Protein AF-0000000065806139 (afdb_homodimer)

Structure (mmCIF, N/CA/C/O backbone):
data_AF-0000000065806139-model_v1
#
loop_
_entit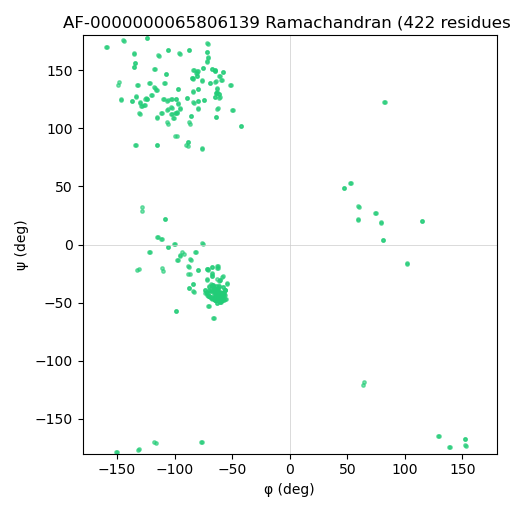y.id
_entity.type
_entity.pdbx_description
1 polymer 'ATP-dependent dethiobiotin synthetase BioD'
#
loop_
_atom_site.group_PDB
_atom_site.id
_atom_site.type_symbol
_atom_site.label_atom_id
_atom_site.label_alt_id
_atom_site.label_comp_id
_atom_site.label_asym_id
_atom_site.label_entity_id
_atom_site.label_seq_id
_atom_site.pdbx_PDB_ins_code
_atom_site.Cartn_x
_atom_site.Cartn_y
_atom_site.Cartn_z
_atom_site.occupancy
_atom_site.B_iso_or_equiv
_atom_site.auth_seq_id
_atom_site.auth_comp_id
_atom_site.auth_asym_id
_atom_site.auth_atom_id
_atom_site.pdbx_PDB_model_num
ATOM 1 N N . MET A 1 1 ? -3.258 23.828 25.875 1 90.88 1 MET A N 1
ATOM 2 C CA . MET A 1 1 ? -2.51 22.594 25.688 1 90.88 1 MET A CA 1
ATOM 3 C C . MET A 1 1 ? -2.641 22.094 24.266 1 90.88 1 MET A C 1
ATOM 5 O O . MET A 1 1 ? -3.682 22.281 23.625 1 90.88 1 MET A O 1
ATOM 9 N N . THR A 1 2 ? -1.532 21.547 23.703 1 92.38 2 THR A N 1
ATOM 10 C CA . THR A 1 2 ? -1.519 21.094 22.312 1 92.38 2 THR A CA 1
ATOM 11 C C . THR A 1 2 ? -2.48 19.922 22.109 1 92.38 2 THR A C 1
ATOM 13 O O . THR A 1 2 ? -2.477 18.969 22.891 1 92.38 2 THR A O 1
ATOM 16 N N . LYS A 1 3 ? -3.301 20.016 21.234 1 95.31 3 LYS A N 1
ATOM 17 C CA . LYS A 1 3 ? -4.223 18.953 20.828 1 95.31 3 LYS A CA 1
ATOM 18 C C . LYS A 1 3 ? -3.943 18.5 19.391 1 95.31 3 LYS A C 1
ATOM 20 O O . LYS A 1 3 ? -4.617 18.938 18.453 1 95.31 3 LYS A O 1
ATOM 25 N N . PRO A 1 4 ? -3.041 17.594 19.234 1 97.81 4 PRO A N 1
ATOM 26 C CA . PRO A 1 4 ? -2.574 17.219 17.891 1 97.81 4 PRO A CA 1
ATOM 27 C C . PRO A 1 4 ? -3.473 16.172 17.234 1 97.81 4 PRO A C 1
ATOM 29 O O . PRO A 1 4 ? -4 15.289 17.906 1 97.81 4 PRO A O 1
ATOM 32 N N . ILE A 1 5 ? -3.648 16.297 15.922 1 98.44 5 ILE A N 1
ATOM 33 C CA . ILE A 1 5 ? -4.203 15.312 15.008 1 98.44 5 ILE A CA 1
ATOM 34 C C . ILE A 1 5 ? -3.232 15.07 13.852 1 98.44 5 ILE A C 1
ATOM 36 O O . ILE A 1 5 ? -2.891 16 13.125 1 98.44 5 ILE A O 1
ATOM 40 N N . VAL A 1 6 ? -2.795 13.875 13.711 1 98.75 6 VAL A N 1
ATOM 41 C CA . VAL A 1 6 ? -1.877 13.531 12.633 1 98.75 6 VAL A CA 1
ATOM 42 C C . VAL A 1 6 ? -2.668 13.117 11.391 1 98.75 6 VAL A C 1
ATOM 44 O O . VAL A 1 6 ? -3.568 12.281 11.469 1 98.75 6 VAL A O 1
ATOM 47 N N . VAL A 1 7 ? -2.385 13.742 10.289 1 98.88 7 VAL A N 1
ATOM 48 C CA . VAL A 1 7 ? -2.928 13.367 8.992 1 98.88 7 VAL A CA 1
ATOM 49 C C . VAL A 1 7 ? -1.867 12.617 8.18 1 98.88 7 VAL A C 1
ATOM 51 O O . VAL A 1 7 ? -0.831 13.188 7.832 1 98.88 7 VAL A O 1
ATOM 54 N N . THR A 1 8 ? -2.09 11.375 7.953 1 98.75 8 THR A N 1
ATOM 55 C CA . THR A 1 8 ? -1.234 10.562 7.094 1 98.75 8 THR A CA 1
ATOM 56 C C . THR A 1 8 ? -2.049 9.914 5.977 1 98.75 8 THR A C 1
ATOM 58 O O . THR A 1 8 ? -3.236 10.203 5.82 1 98.75 8 THR A O 1
ATOM 61 N N . GLY A 1 9 ? -1.378 9.18 5.098 1 98.56 9 GLY A N 1
ATOM 62 C CA . GLY A 1 9 ? -2.08 8.609 3.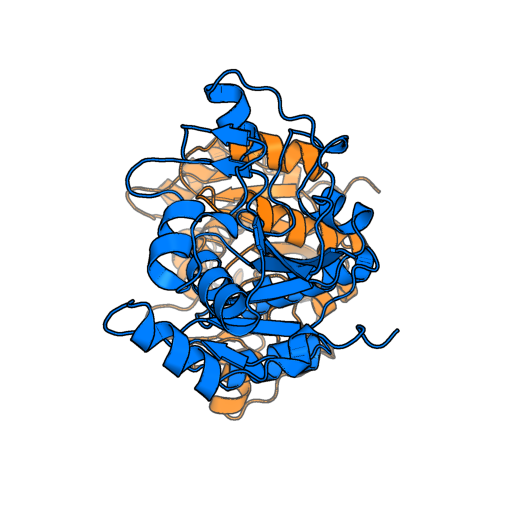957 1 98.56 9 GLY A CA 1
ATOM 63 C C . GLY A 1 9 ? -1.567 7.238 3.561 1 98.56 9 GLY A C 1
ATOM 64 O O . GLY A 1 9 ? -0.601 6.742 4.141 1 98.56 9 GLY A O 1
ATOM 65 N N . THR A 1 10 ? -2.266 6.68 2.594 1 98.5 10 THR A N 1
ATOM 66 C CA . THR A 1 10 ? -1.913 5.355 2.098 1 98.5 10 THR A CA 1
ATOM 67 C C . THR A 1 10 ? -0.873 5.453 0.985 1 98.5 10 THR A C 1
ATOM 69 O O . THR A 1 10 ? -0.248 4.453 0.622 1 98.5 10 THR A O 1
ATOM 72 N N . ASP A 1 11 ? -0.767 6.625 0.401 1 96.75 11 ASP A N 1
ATOM 73 C CA . ASP A 1 11 ? 0.139 6.805 -0.729 1 96.75 11 ASP A CA 1
ATOM 74 C C . ASP A 1 11 ? 0.495 8.281 -0.916 1 96.75 11 ASP A C 1
ATOM 76 O O . ASP A 1 11 ? -0.041 9.148 -0.221 1 96.75 11 ASP A O 1
ATOM 80 N N . THR A 1 12 ? 1.445 8.547 -1.753 1 94.88 12 THR A N 1
ATOM 81 C CA . THR A 1 12 ? 1.777 9.914 -2.137 1 94.88 12 THR A CA 1
ATOM 82 C C . THR A 1 12 ? 0.818 10.422 -3.209 1 94.88 12 THR A C 1
ATOM 84 O O . THR A 1 12 ? 0.283 9.633 -3.994 1 94.88 12 THR A O 1
ATOM 87 N N . GLY A 1 13 ? 0.509 11.641 -3.16 1 93.75 13 GLY A N 1
ATOM 88 C CA . GLY A 1 13 ? -0.255 12.266 -4.227 1 93.75 13 GLY A CA 1
ATOM 89 C C . GLY A 1 13 ? -1.742 11.977 -4.145 1 93.75 13 GLY A C 1
ATOM 90 O O . GLY A 1 13 ? -2.467 12.141 -5.129 1 93.75 13 GLY A O 1
ATOM 91 N N . ILE A 1 14 ? -2.213 11.562 -2.994 1 95.88 14 ILE A N 1
ATOM 92 C CA . ILE A 1 14 ? -3.605 11.133 -2.943 1 95.88 14 ILE A CA 1
ATOM 93 C C . ILE A 1 14 ? -4.484 12.289 -2.473 1 95.88 14 ILE A C 1
ATOM 95 O O . ILE A 1 14 ? -5.711 12.164 -2.418 1 95.88 14 ILE A O 1
ATOM 99 N N . GLY A 1 15 ? -3.869 13.445 -1.989 1 96.44 15 GLY A N 1
ATOM 100 C CA . GLY A 1 15 ? -4.672 14.586 -1.576 1 96.44 15 GLY A CA 1
ATOM 101 C C . GLY A 1 15 ? -4.566 14.883 -0.092 1 96.44 15 GLY A C 1
ATOM 102 O O . GLY A 1 15 ? -5.41 15.586 0.466 1 96.44 15 GLY A O 1
ATOM 103 N N . LYS A 1 16 ? -3.555 14.438 0.59 1 97.5 16 LYS A N 1
ATOM 104 C CA . LYS A 1 16 ? -3.355 14.641 2.021 1 97.5 16 LYS A CA 1
ATOM 105 C C . LYS A 1 16 ? -3.307 16.125 2.361 1 97.5 16 LYS A C 1
ATOM 107 O O . LYS A 1 16 ? -3.939 16.578 3.32 1 97.5 16 LYS A O 1
ATOM 112 N N . THR A 1 17 ? -2.535 16.859 1.527 1 97.81 17 THR A N 1
ATOM 113 C CA . THR A 1 17 ? -2.334 18.281 1.795 1 97.81 17 THR A CA 1
ATOM 114 C C . THR A 1 17 ? -3.652 19.047 1.688 1 97.81 17 THR A C 1
ATOM 116 O O . THR A 1 17 ? -3.959 19.891 2.535 1 97.81 17 THR A O 1
ATOM 119 N N . VAL A 1 18 ? -4.41 18.734 0.677 1 98.44 18 VAL A N 1
ATOM 120 C CA . VAL A 1 18 ? -5.711 19.375 0.479 1 98.44 18 VAL A CA 1
ATOM 121 C C . VAL A 1 18 ? -6.633 19.031 1.648 1 98.44 18 VAL A C 1
ATOM 123 O O . VAL A 1 18 ? -7.312 19.922 2.18 1 98.44 18 VAL A O 1
ATOM 126 N N . PHE A 1 19 ? -6.613 17.797 2.076 1 98.81 19 PHE A N 1
ATOM 127 C CA . PHE A 1 19 ? -7.426 17.391 3.217 1 98.81 19 PHE A CA 1
ATOM 128 C C . PHE A 1 19 ? -6.969 18.094 4.488 1 98.81 19 PHE A C 1
ATOM 130 O O . PHE A 1 19 ? -7.793 18.594 5.262 1 98.81 19 PHE A O 1
ATOM 137 N N . ALA A 1 20 ? -5.641 18.078 4.734 1 98.88 20 ALA A N 1
ATOM 138 C CA . ALA A 1 20 ? -5.086 18.734 5.914 1 98.88 20 ALA A CA 1
ATOM 139 C C . ALA A 1 20 ? -5.48 20.203 5.957 1 98.88 20 ALA A C 1
ATOM 141 O O . ALA A 1 20 ? -5.781 20.75 7.023 1 98.88 20 ALA A O 1
ATOM 142 N N . ALA A 1 21 ? -5.48 20.844 4.812 1 98.88 21 ALA A N 1
ATOM 143 C CA . ALA A 1 21 ? -5.887 22.25 4.727 1 98.88 21 ALA A CA 1
ATOM 144 C C . ALA A 1 21 ? -7.34 22.422 5.168 1 98.88 21 ALA A C 1
ATOM 146 O O . ALA A 1 21 ? -7.648 23.312 5.965 1 98.88 21 ALA A O 1
ATOM 147 N N . ALA A 1 22 ? -8.188 21.609 4.652 1 98.88 22 ALA A N 1
ATOM 148 C CA . ALA A 1 22 ? -9.602 21.672 4.984 1 98.88 22 ALA A CA 1
ATOM 149 C C . ALA A 1 22 ? -9.828 21.453 6.48 1 98.88 22 ALA A C 1
ATOM 151 O O . ALA A 1 22 ? -10.562 22.219 7.117 1 98.88 22 ALA A O 1
ATOM 152 N N . LEU A 1 23 ? -9.156 20.438 6.996 1 98.88 23 LEU A N 1
ATOM 153 C CA . LEU A 1 23 ? -9.312 20.094 8.406 1 98.88 23 LEU A CA 1
ATOM 154 C C . LEU A 1 23 ? -8.789 21.219 9.297 1 98.88 23 LEU A C 1
ATOM 156 O O . LEU A 1 23 ? -9.453 21.625 10.258 1 98.88 23 LEU A O 1
ATOM 160 N N . ALA A 1 24 ? -7.621 21.688 8.992 1 98.81 24 ALA A N 1
ATOM 161 C CA . ALA A 1 24 ? -7.027 22.766 9.781 1 98.81 24 ALA A CA 1
ATOM 162 C C . ALA A 1 24 ? -7.926 24 9.781 1 98.81 24 ALA A C 1
ATOM 164 O O . ALA A 1 24 ? -8.133 24.625 10.82 1 98.81 24 ALA A O 1
ATOM 165 N N . GLY A 1 25 ? -8.422 24.359 8.625 1 98.62 25 GLY A N 1
ATOM 166 C CA . GLY A 1 25 ? -9.344 25.469 8.539 1 98.62 25 GLY A CA 1
ATOM 167 C C . GLY A 1 25 ? -10.602 25.281 9.367 1 98.62 25 GLY A C 1
ATOM 168 O O . GLY A 1 25 ? -11.016 26.188 10.094 1 98.62 25 GLY A O 1
ATOM 169 N N . ALA A 1 26 ? -11.172 24.141 9.227 1 98.5 26 ALA A N 1
ATOM 170 C CA . ALA A 1 26 ? -12.422 23.828 9.914 1 98.5 26 ALA A CA 1
ATOM 171 C C . ALA A 1 26 ? -12.25 23.906 11.43 1 98.5 26 ALA A C 1
ATOM 173 O O . ALA A 1 26 ? -13.172 24.297 12.148 1 98.5 26 ALA A O 1
ATOM 174 N N . LEU A 1 27 ? -11.039 23.609 11.922 1 97.94 27 LEU A N 1
ATOM 175 C CA . LEU A 1 27 ? -10.789 23.547 13.359 1 97.94 27 LEU A CA 1
ATOM 176 C C . LEU A 1 27 ? -10.125 24.812 13.859 1 97.94 27 LEU A C 1
ATOM 178 O O . LEU A 1 27 ? -9.82 24.938 15.047 1 97.94 27 LEU A O 1
ATOM 182 N N . ASP A 1 28 ? -9.891 25.75 12.938 1 97.75 28 ASP A N 1
ATOM 183 C CA . ASP A 1 28 ? -9.062 26.891 13.273 1 97.75 28 ASP A CA 1
ATOM 184 C C . ASP A 1 28 ? -7.781 26.469 13.984 1 97.75 28 ASP A C 1
ATOM 186 O O . ASP A 1 28 ? -7.441 26.984 15.047 1 97.75 28 ASP A O 1
ATOM 190 N N . ALA A 1 29 ? -7.117 25.484 13.406 1 98.5 29 ALA A N 1
ATOM 191 C CA . ALA A 1 29 ? -5.965 24.828 14.008 1 98.5 29 ALA A CA 1
ATOM 192 C C . ALA A 1 29 ? -4.66 25.438 13.516 1 98.5 29 ALA A C 1
ATOM 194 O O . ALA A 1 29 ? -4.645 26.172 12.516 1 98.5 29 ALA A O 1
ATOM 195 N N . PHE A 1 30 ? -3.633 25.109 14.289 1 98.69 30 PHE A N 1
ATOM 196 C CA . PHE A 1 30 ? -2.297 25.219 13.719 1 98.69 30 PHE A CA 1
ATOM 197 C C . PHE A 1 30 ? -2.023 24.078 12.75 1 98.69 30 PHE A C 1
ATOM 199 O O . PHE A 1 30 ? -2.641 23.016 12.844 1 98.69 30 PHE A O 1
ATOM 206 N N . TYR A 1 31 ? -1.176 24.344 11.789 1 98.88 31 TYR A N 1
ATOM 207 C CA . TYR A 1 31 ? -0.728 23.344 10.828 1 98.88 31 TYR A CA 1
ATOM 208 C C . TYR A 1 31 ? 0.787 23.188 10.867 1 98.88 31 TYR A C 1
ATOM 210 O O . TYR A 1 31 ? 1.517 24.172 10.969 1 98.88 31 TYR A O 1
ATOM 218 N N . TRP A 1 32 ? 1.221 21.891 10.773 1 98.88 32 TRP A N 1
ATOM 219 C CA . TRP A 1 32 ? 2.652 21.609 10.766 1 98.88 32 TRP A CA 1
ATOM 220 C C . TRP A 1 32 ? 2.971 20.406 9.891 1 98.88 32 TRP A C 1
ATOM 222 O O . TRP A 1 32 ? 2.32 19.359 10.008 1 98.88 32 TRP A O 1
ATOM 232 N N . LYS A 1 33 ? 3.805 20.547 8.984 1 98.44 33 LYS A N 1
ATOM 233 C CA . LYS A 1 33 ? 4.461 19.469 8.266 1 98.44 33 LYS A CA 1
ATOM 234 C C . LYS A 1 33 ? 5.918 19.312 8.695 1 98.44 33 LYS A C 1
ATOM 236 O O . LYS A 1 33 ? 6.781 20.062 8.234 1 98.44 33 LYS A O 1
ATOM 241 N N . PRO A 1 34 ? 6.199 18.328 9.469 1 98.38 34 PRO A N 1
ATOM 242 C CA . PRO A 1 34 ? 7.539 18.25 10.047 1 98.38 34 PRO A CA 1
ATOM 243 C C . PRO A 1 34 ? 8.641 18.188 8.992 1 98.38 34 PRO A C 1
ATOM 245 O O . PRO A 1 34 ? 9.656 18.875 9.117 1 98.38 34 PRO A O 1
ATOM 248 N N . VAL A 1 35 ? 8.445 17.422 7.938 1 98.19 35 VAL A N 1
ATOM 249 C CA . VAL A 1 35 ? 9.469 17.234 6.914 1 98.19 35 VAL A CA 1
ATOM 250 C C . VAL A 1 35 ? 8.867 17.469 5.531 1 98.19 35 VAL A C 1
ATOM 252 O O . VAL A 1 35 ? 7.977 16.719 5.105 1 98.19 35 VAL A O 1
ATOM 255 N N . GLN A 1 36 ? 9.273 18.484 4.887 1 97.25 36 GLN A N 1
ATOM 256 C CA . GLN A 1 36 ? 8.938 18.781 3.498 1 97.25 36 GLN A CA 1
ATOM 257 C C . GLN A 1 36 ? 10.031 18.312 2.551 1 97.25 36 GLN A C 1
ATOM 259 O O . GLN A 1 36 ? 11.203 18.641 2.738 1 97.25 36 GLN A O 1
ATOM 264 N N . ALA A 1 37 ? 9.641 17.438 1.63 1 95.25 37 ALA A N 1
ATOM 265 C CA . ALA A 1 37 ? 10.578 17.031 0.58 1 95.25 37 ALA A CA 1
ATOM 266 C C . ALA A 1 37 ? 10.07 17.469 -0.795 1 95.25 37 ALA A C 1
ATOM 268 O O . ALA A 1 37 ? 8.914 17.203 -1.147 1 95.25 37 ALA A O 1
ATOM 269 N N . GLY A 1 38 ? 10.914 18.047 -1.562 1 91.31 38 GLY A N 1
ATOM 270 C CA . GLY A 1 38 ? 10.523 18.578 -2.859 1 91.31 38 GLY A CA 1
ATOM 271 C C . GLY A 1 38 ? 9.883 19.953 -2.779 1 91.31 38 GLY A C 1
ATOM 272 O O . GLY A 1 38 ? 8.922 20.156 -2.033 1 91.31 38 GLY A O 1
ATOM 273 N N . ILE A 1 39 ? 10.43 21.031 -3.498 1 76.69 39 ILE A N 1
ATOM 274 C CA . ILE A 1 39 ? 9.93 22.406 -3.422 1 76.69 39 ILE A CA 1
ATOM 275 C C . ILE A 1 39 ? 9.672 22.938 -4.828 1 76.69 39 ILE A C 1
ATOM 277 O O . ILE A 1 39 ? 9.609 24.156 -5.035 1 76.69 39 ILE A O 1
ATOM 281 N N . GLU A 1 40 ? 9.359 22.234 -5.824 1 74.31 40 GLU A N 1
ATOM 282 C CA . GLU A 1 40 ? 9.336 22.766 -7.184 1 74.31 40 GLU A CA 1
ATOM 283 C C . GLU A 1 40 ? 8.258 23.828 -7.336 1 74.31 40 GLU A C 1
ATOM 285 O O . GLU A 1 40 ? 8.555 24.984 -7.648 1 74.31 40 GLU A O 1
ATOM 290 N N . ASP A 1 41 ? 6.977 23.578 -7.195 1 79.25 41 ASP A N 1
ATOM 291 C CA . ASP A 1 41 ? 5.957 24.578 -7.465 1 79.25 41 ASP A CA 1
ATOM 292 C C . ASP A 1 41 ? 5.477 25.234 -6.172 1 79.25 41 ASP A C 1
ATOM 294 O O . ASP A 1 41 ? 5.629 26.438 -5.988 1 79.25 41 ASP A O 1
ATOM 298 N N . GLU A 1 42 ? 5.035 24.578 -5.293 1 90.31 42 GLU A N 1
ATOM 299 C CA . GLU A 1 42 ? 4.551 25.062 -4 1 90.31 42 GLU A CA 1
ATOM 300 C C . GLU A 1 42 ? 4.762 24.016 -2.91 1 90.31 42 GLU A C 1
ATOM 302 O O . GLU A 1 42 ? 4.617 22.812 -3.154 1 90.31 42 GLU A O 1
ATOM 307 N N . THR A 1 43 ? 5.223 24.516 -1.753 1 93.81 43 THR A N 1
ATOM 308 C CA . THR A 1 43 ? 5.312 23.594 -0.62 1 93.81 43 THR A CA 1
ATOM 309 C C . THR A 1 43 ? 3.926 23.25 -0.092 1 93.81 43 THR A C 1
ATOM 311 O O . THR A 1 43 ? 2.945 23.922 -0.419 1 93.81 43 THR A O 1
ATOM 314 N N . ASP A 1 44 ? 3.871 22.203 0.737 1 96.75 44 ASP A N 1
ATOM 315 C CA . ASP A 1 44 ? 2.602 21.859 1.366 1 96.75 44 ASP A CA 1
ATOM 316 C C . ASP A 1 44 ? 2.113 22.984 2.279 1 96.75 44 ASP A C 1
ATOM 318 O O . ASP A 1 44 ? 0.918 23.281 2.314 1 96.75 44 ASP A O 1
ATOM 322 N N . ARG A 1 45 ? 3.029 23.641 2.988 1 97.19 45 ARG A N 1
ATOM 323 C CA . ARG A 1 45 ? 2.676 24.781 3.838 1 97.19 45 ARG A CA 1
ATOM 324 C C . ARG A 1 45 ? 2.023 25.891 3.025 1 97.19 45 ARG A C 1
ATOM 326 O O . ARG A 1 45 ? 1.008 26.453 3.436 1 97.19 45 ARG A O 1
ATOM 333 N N . GLN A 1 46 ? 2.561 26.188 1.902 1 96.94 46 GLN A N 1
ATOM 334 C CA . GLN A 1 46 ? 2.035 27.234 1.029 1 96.94 46 GLN A CA 1
ATOM 335 C C . GLN A 1 46 ? 0.66 26.859 0.486 1 96.94 46 GLN A C 1
ATOM 337 O O . GLN A 1 46 ? -0.231 27.703 0.394 1 96.94 46 GLN A O 1
ATOM 342 N N . ALA A 1 47 ? 0.553 25.609 0.086 1 97.25 47 ALA A N 1
ATOM 343 C CA . ALA A 1 47 ? -0.747 25.125 -0.38 1 97.25 47 ALA A CA 1
ATOM 344 C C . ALA A 1 47 ? -1.803 25.266 0.713 1 97.25 47 ALA A C 1
ATOM 346 O O . ALA A 1 47 ? -2.928 25.688 0.449 1 97.25 47 ALA A O 1
ATOM 347 N N . VAL A 1 48 ? -1.426 24.891 1.958 1 98.56 48 VAL A N 1
ATOM 348 C CA . VAL A 1 48 ? -2.359 24.969 3.076 1 98.56 48 VAL A CA 1
ATOM 349 C C . VAL A 1 48 ? -2.705 26.438 3.35 1 98.56 48 VAL A C 1
ATOM 351 O O . VAL A 1 48 ? -3.857 26.766 3.639 1 98.56 48 VAL A O 1
ATOM 354 N N . LEU A 1 49 ? -1.71 27.297 3.254 1 98.25 49 LEU A N 1
ATOM 355 C CA . LEU A 1 49 ? -1.977 28.719 3.422 1 98.25 49 LEU A CA 1
ATOM 356 C C . LEU A 1 49 ? -3.018 29.203 2.416 1 98.25 49 LEU A C 1
ATOM 358 O O . LEU A 1 49 ? -3.943 29.922 2.775 1 98.25 49 LEU A O 1
ATOM 362 N N . ARG A 1 50 ? -2.887 28.734 1.216 1 97.69 50 ARG A N 1
ATOM 363 C CA . ARG A 1 50 ? -3.766 29.156 0.128 1 97.69 50 ARG A CA 1
ATOM 364 C C . ARG A 1 50 ? -5.164 28.578 0.302 1 97.69 50 ARG A C 1
ATOM 366 O O . ARG A 1 50 ? -6.16 29.234 -0.01 1 97.69 50 ARG A O 1
ATOM 373 N N . LEU A 1 51 ? -5.273 27.438 0.905 1 98.56 51 LEU A N 1
ATOM 374 C CA . LEU A 1 51 ? -6.508 26.672 0.772 1 98.56 51 LEU A CA 1
ATOM 375 C C . LEU A 1 51 ? -7.277 26.641 2.088 1 98.56 51 LEU A C 1
ATOM 377 O O . LEU A 1 51 ? -8.477 26.359 2.105 1 98.56 51 LEU A O 1
ATOM 381 N N . SER A 1 52 ? -6.648 26.891 3.227 1 98.5 52 SER A N 1
ATOM 382 C CA . SER A 1 52 ? -7.254 26.609 4.523 1 98.5 52 SER A CA 1
ATOM 383 C C . SER A 1 52 ? -8.078 27.797 5.012 1 98.5 52 SER A C 1
ATOM 385 O O . SER A 1 52 ? -8.938 27.656 5.883 1 98.5 52 SER A O 1
ATOM 387 N N . GLY A 1 53 ? -7.719 29.031 4.531 1 97.62 53 GLY A N 1
ATOM 388 C CA . GLY A 1 53 ? -8.305 30.25 5.07 1 97.62 53 GLY A CA 1
ATOM 389 C C . GLY A 1 53 ? -7.656 30.703 6.359 1 97.62 53 GLY A C 1
ATOM 390 O O . GLY A 1 53 ? -8.07 31.703 6.949 1 97.62 53 GLY A O 1
ATOM 391 N N . LEU A 1 54 ? -6.645 30.062 6.812 1 98.38 54 LEU A N 1
ATOM 392 C CA . LEU A 1 54 ? -5.949 30.391 8.055 1 98.38 54 LEU A CA 1
ATOM 393 C C . LEU A 1 54 ? -4.922 31.5 7.82 1 98.38 54 LEU A C 1
ATOM 395 O O . LEU A 1 54 ? -4.359 31.609 6.727 1 98.38 54 LEU A O 1
ATOM 399 N N . PRO A 1 55 ? -4.656 32.312 8.836 1 98.25 55 PRO A N 1
ATOM 400 C CA . PRO A 1 55 ? -3.537 33.281 8.734 1 98.25 55 PRO A CA 1
ATOM 401 C C . PRO A 1 55 ? -2.178 32.562 8.797 1 98.25 55 PRO A C 1
ATOM 403 O O . PRO A 1 55 ? -2.072 31.453 9.312 1 98.25 55 PRO A O 1
ATOM 406 N N . ASP A 1 56 ? -1.192 33.188 8.281 1 98.12 56 ASP A N 1
ATOM 407 C CA . ASP A 1 56 ? 0.165 32.656 8.219 1 98.12 56 ASP A CA 1
ATOM 408 C C . ASP A 1 56 ? 0.658 32.25 9.602 1 98.12 56 ASP A C 1
ATOM 410 O O . ASP A 1 56 ? 1.393 31.266 9.734 1 98.12 56 ASP A O 1
ATOM 414 N N . ALA A 1 57 ? 0.224 32.969 10.602 1 97.62 57 ALA A N 1
ATOM 415 C CA . ALA A 1 57 ? 0.676 32.719 11.977 1 97.62 57 ALA A CA 1
ATOM 416 C C . ALA A 1 57 ? 0.261 31.344 12.461 1 97.62 57 ALA A C 1
ATOM 418 O O . ALA A 1 57 ? 0.812 30.844 13.445 1 97.62 57 ALA A O 1
ATOM 419 N N . ARG A 1 58 ? -0.749 30.703 11.789 1 98.19 58 ARG A N 1
ATOM 420 C CA . ARG A 1 58 ? -1.221 29.375 12.172 1 98.19 58 ARG A CA 1
ATOM 421 C C . ARG A 1 58 ? -0.387 28.297 11.508 1 98.19 58 ARG A C 1
ATOM 423 O O . ARG A 1 58 ? -0.485 27.109 11.875 1 98.19 58 ARG A O 1
ATOM 430 N N . LEU A 1 59 ? 0.407 28.609 10.555 1 98.69 59 LEU A N 1
ATOM 431 C CA . LEU A 1 59 ? 1.193 27.641 9.812 1 98.69 59 LEU A CA 1
ATOM 432 C C . LEU A 1 59 ? 2.643 27.625 10.289 1 98.69 59 LEU A C 1
ATOM 434 O O . LEU A 1 59 ? 3.4 28.562 10.008 1 98.69 59 LEU A O 1
ATOM 438 N N . LEU A 1 60 ? 3.01 26.609 10.93 1 98.62 60 LEU A N 1
ATOM 439 C CA . LEU A 1 60 ? 4.324 26.516 11.547 1 98.62 60 LEU A CA 1
ATOM 440 C C . LEU A 1 60 ? 5.383 26.125 10.523 1 98.62 60 LEU A C 1
ATOM 442 O O . LEU A 1 60 ? 5.09 25.406 9.57 1 98.62 60 LEU A O 1
ATOM 446 N N . PRO A 1 61 ? 6.609 26.625 10.703 1 97.5 61 PRO A N 1
ATOM 447 C CA . PRO A 1 61 ? 7.684 26.203 9.797 1 97.5 61 PRO A CA 1
ATOM 448 C C . PRO A 1 61 ? 8.008 24.703 9.922 1 97.5 61 PRO A C 1
ATOM 450 O O . PRO A 1 61 ? 7.91 24.141 11.016 1 97.5 61 PRO A O 1
ATOM 453 N N . GLU A 1 62 ? 8.438 24.125 8.844 1 97.75 62 GLU A N 1
ATOM 454 C CA . GLU A 1 62 ? 8.891 22.734 8.867 1 97.75 62 GLU A CA 1
ATOM 455 C C . GLU A 1 62 ? 10.141 22.562 9.719 1 97.75 62 GLU A C 1
ATOM 457 O O . GLU A 1 62 ? 10.953 23.484 9.828 1 97.75 62 GLU A O 1
ATOM 462 N N . ALA A 1 63 ? 10.289 21.438 10.289 1 98.19 63 ALA A N 1
ATOM 463 C CA . ALA A 1 63 ? 11.555 21.109 10.945 1 98.19 63 ALA A CA 1
ATOM 464 C C . ALA A 1 63 ? 12.664 20.906 9.93 1 98.19 63 ALA A C 1
ATOM 466 O O . ALA A 1 63 ? 13.812 21.297 10.156 1 98.19 63 ALA A O 1
ATOM 467 N N . TYR A 1 64 ? 12.32 20.25 8.797 1 98 64 TYR A N 1
ATOM 468 C CA . TYR A 1 64 ? 13.242 20.031 7.695 1 98 64 TYR A CA 1
ATOM 469 C C . TYR A 1 64 ? 12.602 20.375 6.359 1 98 64 TYR A C 1
ATOM 471 O O . TYR A 1 64 ? 11.492 19.938 6.059 1 98 64 TYR A O 1
ATOM 479 N N . ARG A 1 65 ? 13.227 21.172 5.621 1 96.56 65 ARG A N 1
ATOM 480 C CA . ARG A 1 65 ? 12.844 21.516 4.258 1 96.56 65 ARG A CA 1
ATOM 481 C C . ARG A 1 65 ? 13.891 21.047 3.256 1 96.56 65 ARG A C 1
ATOM 483 O O . ARG A 1 65 ? 14.984 21.609 3.188 1 96.56 65 ARG A O 1
ATOM 490 N N . LEU A 1 66 ? 13.516 20.031 2.49 1 97.56 66 LEU A N 1
ATOM 491 C CA . LEU A 1 66 ? 14.453 19.406 1.56 1 97.56 66 LEU A CA 1
ATOM 492 C C . LEU A 1 66 ? 14.109 19.781 0.12 1 97.56 66 LEU A C 1
ATOM 494 O O . LEU A 1 66 ? 12.938 19.859 -0.244 1 97.56 66 LEU A O 1
ATOM 498 N N . ASN A 1 67 ? 15.094 19.891 -0.698 1 96.06 67 ASN A N 1
ATOM 499 C CA . ASN A 1 67 ? 14.906 20.359 -2.07 1 96.06 67 ASN A CA 1
ATOM 500 C C . ASN A 1 67 ? 14.477 19.219 -2.988 1 96.06 67 ASN A C 1
ATOM 502 O O . ASN A 1 67 ? 13.656 19.406 -3.887 1 96.06 67 ASN A O 1
ATOM 506 N N . THR A 1 68 ? 15.047 18.078 -2.818 1 95.69 68 THR A N 1
ATOM 507 C CA . THR A 1 68 ? 14.914 16.953 -3.734 1 95.69 68 THR A CA 1
ATOM 508 C C . THR A 1 68 ? 13.539 16.297 -3.586 1 95.69 68 THR A C 1
ATOM 510 O O . THR A 1 68 ? 13.117 15.984 -2.473 1 95.69 68 THR A O 1
ATOM 513 N N . PRO A 1 69 ? 12.797 16.188 -4.648 1 94.12 69 PRO A N 1
ATOM 514 C CA . PRO A 1 69 ? 11.5 15.523 -4.586 1 94.12 69 PRO A CA 1
ATOM 515 C C . PRO A 1 69 ? 11.617 14 -4.539 1 94.12 69 PRO A C 1
ATOM 517 O O . PRO A 1 69 ? 11.578 13.344 -5.582 1 94.12 69 PRO A O 1
ATOM 520 N N . ALA A 1 70 ? 11.828 13.438 -3.455 1 95.12 70 ALA A N 1
ATOM 521 C CA . ALA A 1 70 ? 11.984 12.016 -3.152 1 95.12 70 ALA A CA 1
ATOM 522 C C . ALA A 1 70 ? 11.523 11.711 -1.729 1 95.12 70 ALA A C 1
ATOM 524 O O . ALA A 1 70 ? 11.039 12.594 -1.02 1 95.12 70 ALA A O 1
ATOM 525 N N . SER A 1 71 ? 11.641 10.461 -1.333 1 96.44 71 SER A N 1
ATOM 526 C CA . SER A 1 71 ? 11.398 10.125 0.064 1 96.44 71 SER A CA 1
ATOM 527 C C . SER A 1 71 ? 12.312 10.906 0.994 1 96.44 71 SER A C 1
ATOM 529 O O . SER A 1 71 ? 13.461 11.203 0.641 1 96.44 71 SER A O 1
ATOM 531 N N . PRO A 1 72 ? 11.875 11.234 2.213 1 97.69 72 PRO A N 1
ATOM 532 C CA . PRO A 1 72 ? 12.641 12.117 3.102 1 97.69 72 PRO A CA 1
ATOM 533 C C . PRO A 1 72 ? 14.055 11.609 3.35 1 97.69 72 PRO A C 1
ATOM 535 O O . PRO A 1 72 ? 15.008 12.391 3.326 1 97.69 72 PRO A O 1
ATOM 538 N N . HIS A 1 73 ? 14.258 10.328 3.51 1 98 73 HIS A N 1
ATOM 539 C CA . HIS A 1 73 ? 15.594 9.805 3.768 1 98 73 HIS A CA 1
ATOM 540 C C . HIS A 1 73 ? 16.531 10.078 2.596 1 98 73 HIS A C 1
ATOM 542 O O . HIS A 1 73 ? 17.656 10.555 2.787 1 98 73 HIS A O 1
ATOM 548 N N . LEU A 1 74 ? 16.078 9.82 1.4 1 97.75 74 LEU A N 1
ATOM 549 C CA . LEU A 1 74 ? 16.875 10 0.2 1 97.75 74 LEU A CA 1
ATOM 550 C C . LEU A 1 74 ? 17.078 11.477 -0.103 1 97.75 74 LEU A C 1
ATOM 552 O O . LEU A 1 74 ? 18.188 11.906 -0.442 1 97.75 74 LEU A O 1
ATOM 556 N N . ALA A 1 75 ? 15.977 12.242 0.027 1 97.62 75 ALA A N 1
ATOM 557 C CA . ALA A 1 75 ? 16.062 13.688 -0.178 1 97.62 75 ALA A CA 1
ATOM 558 C C . ALA A 1 75 ? 17.109 14.305 0.744 1 97.62 75 ALA A C 1
ATOM 560 O O . ALA A 1 75 ? 17.922 15.125 0.309 1 97.62 75 ALA A O 1
ATOM 561 N N . ALA A 1 76 ? 17.062 13.93 2.033 1 98.38 76 ALA A N 1
ATOM 562 C CA . ALA A 1 76 ? 18.016 14.453 3.016 1 98.38 76 ALA A CA 1
ATOM 563 C C . ALA A 1 76 ? 19.438 14.117 2.625 1 98.38 76 ALA A C 1
ATOM 565 O O . ALA A 1 76 ? 20.328 14.977 2.67 1 98.38 76 ALA A O 1
ATOM 566 N N . GLU A 1 77 ? 19.656 12.867 2.193 1 97.75 77 GLU A N 1
ATOM 567 C CA . GLU A 1 77 ? 20.984 12.43 1.794 1 97.75 77 GLU A CA 1
ATOM 568 C C . GLU A 1 77 ? 21.5 13.227 0.593 1 97.75 77 GLU A C 1
ATOM 570 O O . GLU A 1 77 ? 22.641 13.688 0.585 1 97.75 77 GLU A O 1
ATOM 575 N N . ILE A 1 78 ? 20.656 13.398 -0.401 1 97.69 78 ILE A N 1
ATOM 576 C CA . ILE A 1 78 ? 21.031 14.117 -1.618 1 97.69 78 ILE A CA 1
ATOM 577 C C . ILE A 1 78 ? 21.328 15.578 -1.286 1 97.69 78 ILE A C 1
ATOM 579 O O . ILE A 1 78 ? 22.281 16.156 -1.808 1 97.69 78 ILE A O 1
ATOM 583 N N . ASP A 1 79 ? 20.516 16.172 -0.374 1 98 79 ASP A N 1
ATOM 584 C CA . ASP A 1 79 ? 20.609 17.594 -0.025 1 98 79 ASP A CA 1
ATOM 585 C C . ASP A 1 79 ? 21.719 17.828 0.996 1 98 79 ASP A C 1
ATOM 587 O O . ASP A 1 79 ? 22.016 18.969 1.353 1 98 79 ASP A O 1
ATOM 591 N N . GLY A 1 80 ? 22.328 16.75 1.506 1 98.19 80 GLY A N 1
ATOM 592 C CA . GLY A 1 80 ? 23.375 16.875 2.496 1 98.19 80 GLY A CA 1
ATOM 593 C C . GLY A 1 80 ? 22.859 17.25 3.873 1 98.19 80 GLY A C 1
ATOM 594 O O . GLY A 1 80 ? 23.531 17.984 4.613 1 98.19 80 GLY A O 1
ATOM 595 N N . VAL A 1 81 ? 21.641 16.891 4.164 1 97.88 81 VAL A N 1
ATOM 596 C CA . VAL A 1 81 ? 21 17.188 5.438 1 97.88 81 VAL A CA 1
ATOM 597 C C . VAL A 1 81 ? 20.859 15.914 6.262 1 97.88 81 VAL A C 1
ATOM 599 O O . VAL A 1 81 ? 20.516 14.859 5.723 1 97.88 81 VAL A O 1
ATOM 602 N N . THR A 1 82 ? 21.094 15.992 7.523 1 97.62 82 THR A N 1
ATOM 603 C CA . THR A 1 82 ? 20.844 14.883 8.43 1 97.62 82 THR A CA 1
ATOM 604 C C . THR A 1 82 ? 19.562 15.102 9.219 1 97.62 82 THR A C 1
ATOM 606 O O . THR A 1 82 ? 19.453 16.062 9.984 1 97.62 82 THR A O 1
ATOM 609 N N . ILE A 1 83 ? 18.594 14.25 9.047 1 98.19 83 ILE A N 1
ATOM 610 C CA . ILE A 1 83 ? 17.359 14.32 9.812 1 98.19 83 ILE A CA 1
ATOM 611 C C . ILE A 1 83 ? 17.547 13.633 11.164 1 98.19 83 ILE A C 1
ATOM 613 O O . ILE A 1 83 ? 17.922 12.461 11.219 1 98.19 83 ILE A O 1
ATOM 617 N N . ASP A 1 84 ? 17.344 14.32 12.219 1 98.06 84 ASP A N 1
ATOM 618 C CA . ASP A 1 84 ? 17.234 13.703 13.539 1 98.06 84 ASP A CA 1
ATOM 619 C C . ASP A 1 84 ? 15.797 13.297 13.844 1 98.06 84 ASP A C 1
ATOM 621 O O . ASP A 1 84 ? 15.07 14.039 14.508 1 98.06 84 ASP A O 1
ATOM 625 N N . ALA A 1 85 ? 15.445 12.141 13.383 1 96.38 85 ALA A N 1
ATOM 626 C CA . ALA A 1 85 ? 14.062 11.672 13.445 1 96.38 85 ALA A CA 1
ATOM 627 C C . ALA A 1 85 ? 13.609 11.508 14.891 1 96.38 85 ALA A C 1
ATOM 629 O O . ALA A 1 85 ? 12.453 11.789 15.227 1 96.38 85 ALA A O 1
ATOM 630 N N . GLU A 1 86 ? 14.438 11.109 15.766 1 92.69 86 GLU A N 1
ATOM 631 C CA . GLU A 1 86 ? 14.102 10.852 17.172 1 92.69 86 GLU A CA 1
ATOM 632 C C . GLU A 1 86 ? 13.836 12.156 17.922 1 92.69 86 GLU A C 1
ATOM 634 O O . GLU A 1 86 ? 13.164 12.156 18.953 1 92.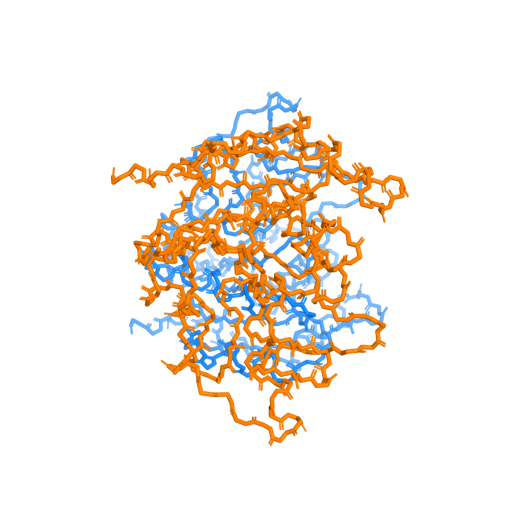69 86 GLU A O 1
ATOM 639 N N . ALA A 1 87 ? 14.352 13.188 17.359 1 93.81 87 ALA A N 1
ATOM 640 C CA . ALA A 1 87 ? 14.203 14.469 18.047 1 93.81 87 ALA A CA 1
ATOM 641 C C . ALA A 1 87 ? 12.969 15.219 17.547 1 93.81 87 ALA A C 1
ATOM 643 O O . ALA A 1 87 ? 12.641 16.297 18.062 1 93.81 87 ALA A O 1
ATOM 644 N N . LEU A 1 88 ? 12.352 14.664 16.516 1 97.62 88 LEU A N 1
ATOM 645 C CA . LEU A 1 88 ? 11.133 15.305 16.047 1 97.62 88 LEU A CA 1
ATOM 646 C C . LEU A 1 88 ? 10.047 15.25 17.125 1 97.62 88 LEU A C 1
ATOM 648 O O . LEU A 1 88 ? 9.547 14.172 17.453 1 97.62 88 LEU A O 1
ATOM 652 N N . ALA A 1 89 ? 9.734 16.375 17.703 1 97.81 89 ALA A N 1
ATOM 653 C CA . ALA A 1 89 ? 8.719 16.484 18.75 1 97.81 89 ALA A CA 1
ATOM 654 C C . ALA A 1 89 ? 7.555 17.359 18.297 1 97.81 89 ALA A C 1
ATOM 656 O O . ALA A 1 89 ? 7.742 18.297 17.516 1 97.81 89 ALA A O 1
ATOM 657 N N . LEU A 1 90 ? 6.379 17.031 18.875 1 98.12 90 LEU A N 1
ATOM 658 C CA . LEU A 1 90 ? 5.227 17.875 18.594 1 98.12 90 LEU A CA 1
ATOM 659 C C . LEU A 1 90 ? 5.457 19.297 19.125 1 98.12 90 LEU A C 1
ATOM 661 O O . LEU A 1 90 ? 5.93 19.469 20.25 1 98.12 90 LEU A O 1
ATOM 665 N N . PRO A 1 91 ? 5.133 20.281 18.25 1 97.31 91 PRO A N 1
ATOM 666 C CA . PRO A 1 91 ? 5.227 21.656 18.734 1 97.31 91 PRO A CA 1
ATOM 667 C C . PRO A 1 91 ? 4.332 21.922 19.953 1 97.31 91 PRO A C 1
ATOM 669 O O . PRO A 1 91 ? 3.229 21.375 20.031 1 97.31 91 PRO A O 1
ATOM 672 N N . GLU A 1 92 ? 4.871 22.719 20.859 1 96.56 92 GLU A N 1
ATOM 673 C CA . GLU A 1 92 ? 4.07 23.141 22 1 96.56 92 GLU A CA 1
ATOM 674 C C . GLU A 1 92 ? 3.266 24.406 21.672 1 96.56 92 GLU A C 1
ATOM 676 O O . GLU A 1 92 ? 3.828 25.484 21.562 1 96.56 92 GLU A O 1
ATOM 681 N N . ILE A 1 93 ? 2.014 24.234 21.469 1 96.12 93 ILE A N 1
ATOM 682 C CA . ILE A 1 93 ? 1.13 25.344 21.156 1 96.12 93 ILE A CA 1
ATOM 683 C C . ILE A 1 93 ? -0.159 25.234 21.969 1 96.12 93 ILE A C 1
ATOM 685 O O . ILE A 1 93 ? -0.416 24.203 22.594 1 96.12 93 ILE A O 1
ATOM 689 N N . ASP A 1 94 ? -0.918 26.328 22.031 1 95.62 94 ASP A N 1
ATOM 690 C CA . ASP A 1 94 ? -2.193 26.328 22.75 1 95.62 94 ASP A CA 1
ATOM 691 C C . ASP A 1 94 ? -3.361 26.172 21.781 1 95.62 94 ASP A C 1
ATOM 693 O O . ASP A 1 94 ? -3.85 27.172 21.219 1 95.62 94 ASP A O 1
ATOM 697 N N . GLY A 1 95 ? -3.793 24.938 21.562 1 95 95 GLY A N 1
ATOM 698 C CA . GLY A 1 95 ? -4.926 24.688 20.688 1 95 95 GLY A CA 1
ATOM 699 C C . GLY A 1 95 ? -4.742 23.484 19.781 1 95 95 GLY A C 1
ATOM 700 O O . GLY A 1 95 ? -3.805 22.703 19.969 1 95 95 GLY A O 1
ATOM 701 N N . PRO A 1 96 ? -5.754 23.297 18.844 1 97.38 96 PRO A N 1
ATOM 702 C CA . PRO A 1 96 ? -5.668 22.188 17.906 1 97.38 96 PRO A CA 1
ATOM 703 C C . PRO A 1 96 ? -4.488 22.312 16.938 1 97.38 96 PRO A C 1
ATOM 705 O O . PRO A 1 96 ? -4.137 23.438 16.531 1 97.38 96 PRO A O 1
ATOM 708 N N . LEU A 1 97 ? -3.826 21.188 16.672 1 98.56 97 LEU A N 1
ATOM 709 C CA . LEU A 1 97 ? -2.695 21.094 15.758 1 98.56 97 LEU A CA 1
ATOM 710 C C . LEU A 1 97 ? -2.91 19.984 14.742 1 98.56 97 LEU A C 1
ATOM 712 O O . LEU A 1 97 ? -3.137 18.828 15.117 1 98.56 97 LEU A O 1
ATOM 716 N N . VAL A 1 98 ? -2.934 20.344 13.477 1 98.81 98 VAL A N 1
ATOM 717 C CA . VAL A 1 98 ? -2.945 19.344 12.406 1 98.81 98 VAL A CA 1
ATOM 718 C C . VAL A 1 98 ? -1.521 19.094 11.914 1 98.81 98 VAL A C 1
ATOM 720 O O . VAL A 1 98 ? -0.851 20.016 11.445 1 98.81 98 VAL A O 1
ATOM 723 N N . VAL A 1 99 ? -1.049 17.906 12.078 1 98.88 99 VAL A N 1
ATOM 724 C CA . VAL A 1 99 ? 0.285 17.516 11.625 1 98.88 99 VAL A CA 1
ATOM 725 C C . VAL A 1 99 ? 0.176 16.641 10.383 1 98.88 99 VAL A C 1
ATOM 727 O O . VAL A 1 99 ? -0.518 15.617 10.391 1 98.88 99 VAL A O 1
ATOM 730 N N . GLU A 1 100 ? 0.813 17.016 9.336 1 98.81 100 GLU A N 1
ATOM 731 C CA . GLU A 1 100 ? 0.771 16.25 8.094 1 98.81 100 GLU A CA 1
ATOM 732 C C . GLU A 1 100 ? 2.051 15.445 7.898 1 98.81 100 GLU A C 1
ATOM 734 O O . GLU A 1 100 ? 3.15 16 7.906 1 98.81 100 GLU A O 1
ATOM 739 N N . GLY A 1 101 ? 1.928 14.156 7.703 1 97.75 101 GLY A N 1
ATOM 740 C CA . GLY A 1 101 ? 3.059 13.312 7.352 1 97.75 101 GLY A CA 1
ATOM 741 C C . GLY A 1 101 ? 3.473 13.445 5.895 1 97.75 101 GLY A C 1
ATOM 742 O O . GLY A 1 101 ? 3.051 14.383 5.211 1 97.75 101 GLY A O 1
ATOM 743 N N . ALA A 1 102 ? 4.352 12.57 5.469 1 96.06 102 ALA A N 1
ATOM 744 C CA . ALA A 1 102 ? 4.793 12.492 4.082 1 96.06 102 ALA A CA 1
ATOM 745 C C . ALA A 1 102 ? 4.559 11.094 3.508 1 96.06 102 ALA A C 1
ATOM 747 O O . ALA A 1 102 ? 5.043 10.102 4.055 1 96.06 102 ALA A O 1
ATOM 748 N N . GLY A 1 103 ? 3.869 11.078 2.428 1 95.56 103 GLY A N 1
ATOM 749 C CA . GLY A 1 103 ? 3.592 9.781 1.83 1 95.56 103 GLY A CA 1
ATOM 750 C C . GLY A 1 103 ? 2.738 8.891 2.711 1 95.56 103 GLY A C 1
ATOM 751 O O . GLY A 1 103 ? 1.621 9.258 3.082 1 95.56 103 GLY A O 1
ATOM 752 N N . GLY A 1 104 ? 3.273 7.734 3.066 1 98.19 104 GLY A N 1
ATOM 753 C CA . GLY A 1 104 ? 2.568 6.777 3.908 1 98.19 104 GLY A CA 1
ATOM 754 C C . GLY A 1 104 ? 3.246 6.547 5.246 1 98.19 104 GLY A C 1
ATOM 755 O O . GLY A 1 104 ? 4.148 7.297 5.629 1 98.19 104 GLY A O 1
ATOM 756 N N . LEU A 1 105 ? 2.779 5.57 5.957 1 98.88 105 LEU A N 1
ATOM 757 C CA . LEU A 1 105 ? 3.162 5.293 7.336 1 98.88 105 LEU A CA 1
ATOM 758 C C . LEU A 1 105 ? 4.617 4.84 7.418 1 98.88 105 LEU A C 1
ATOM 760 O O . LEU A 1 105 ? 5.336 5.223 8.344 1 98.88 105 LEU A O 1
ATOM 764 N N . LEU A 1 106 ? 5.059 4.082 6.41 1 98.81 106 LEU A N 1
ATOM 765 C CA . LEU A 1 106 ? 6.387 3.488 6.523 1 98.81 106 LEU A CA 1
ATOM 766 C C . LEU A 1 106 ? 7.371 4.168 5.578 1 98.81 106 LEU A C 1
ATOM 768 O O . LEU A 1 106 ? 8.352 3.553 5.148 1 98.81 106 LEU A O 1
ATOM 772 N N . VAL A 1 107 ? 7.062 5.355 5.195 1 98.44 107 VAL A N 1
ATOM 773 C CA . VAL A 1 107 ? 8.023 6.191 4.484 1 98.44 107 VAL A CA 1
ATOM 774 C C . VAL A 1 107 ? 9.227 6.477 5.379 1 98.44 107 VAL A C 1
ATOM 776 O O . VAL A 1 107 ? 9.07 6.93 6.516 1 98.44 107 VAL A O 1
ATOM 779 N N . PRO A 1 108 ? 10.406 6.293 4.91 1 98.5 108 PRO A N 1
ATOM 780 C CA . PRO A 1 108 ? 11.586 6.473 5.762 1 98.5 108 PRO A CA 1
ATOM 781 C C . PRO A 1 108 ? 11.977 7.938 5.934 1 98.5 108 PRO A C 1
ATOM 783 O O . PRO A 1 108 ? 12 8.695 4.957 1 98.5 108 PRO A O 1
ATOM 786 N N . LEU A 1 109 ? 12.242 8.297 7.172 1 98.38 109 LEU A N 1
ATOM 787 C CA . LEU A 1 109 ? 12.867 9.57 7.504 1 98.38 109 LEU A CA 1
ATOM 788 C C . LEU A 1 109 ? 14.383 9.461 7.465 1 98.38 109 LEU A C 1
ATOM 790 O O . LEU A 1 109 ? 15.07 10.422 7.098 1 98.38 109 LEU A O 1
ATOM 794 N N . THR A 1 110 ? 14.836 8.383 7.887 1 97.31 110 THR A N 1
ATOM 795 C CA . THR A 1 110 ? 16.219 7.918 7.762 1 97.31 110 THR A CA 1
ATOM 796 C C . THR A 1 110 ? 16.25 6.484 7.242 1 97.31 110 THR A C 1
ATOM 798 O O . THR A 1 110 ? 15.211 5.898 6.934 1 97.31 110 THR A O 1
ATOM 801 N N . ARG A 1 111 ? 17.438 5.926 7.156 1 94.81 111 ARG A N 1
ATOM 802 C CA . ARG A 1 111 ? 17.531 4.562 6.645 1 94.81 111 ARG A CA 1
ATOM 803 C C . ARG A 1 111 ? 17.078 3.549 7.691 1 94.81 111 ARG A C 1
ATOM 805 O O . ARG A 1 111 ? 17 2.352 7.406 1 94.81 111 ARG A O 1
ATOM 812 N N . ALA A 1 112 ? 16.672 4.039 8.883 1 95.25 112 ALA A N 1
ATOM 813 C CA . ALA A 1 112 ? 16.312 3.098 9.945 1 95.25 112 ALA A CA 1
ATOM 814 C C . ALA A 1 112 ? 14.977 3.453 10.57 1 95.25 112 ALA A C 1
ATOM 816 O O . ALA A 1 112 ? 14.359 2.627 11.242 1 95.25 112 ALA A O 1
ATOM 817 N N . ILE A 1 113 ? 14.578 4.707 10.406 1 97.81 113 ILE A N 1
ATOM 818 C CA . ILE A 1 113 ? 13.398 5.191 11.117 1 97.81 113 ILE A CA 1
ATOM 819 C C . ILE A 1 113 ? 12.352 5.66 10.102 1 97.81 113 ILE A C 1
ATOM 821 O O . ILE A 1 113 ? 12.664 6.414 9.18 1 97.81 113 ILE A O 1
ATOM 825 N N . THR A 1 114 ? 11.133 5.148 10.273 1 98.56 114 THR A N 1
ATOM 826 C CA . THR A 1 114 ? 10.031 5.551 9.414 1 98.56 114 THR A CA 1
ATOM 827 C C . THR A 1 114 ? 9.078 6.484 10.156 1 98.56 114 THR A C 1
ATOM 829 O O . THR A 1 114 ? 9.188 6.648 11.375 1 98.56 114 THR A O 1
ATOM 832 N N . TYR A 1 115 ? 8.164 7.141 9.461 1 98.44 115 TYR A N 1
ATOM 833 C CA . TYR A 1 115 ? 7.223 8.094 10.047 1 98.44 115 TYR A CA 1
ATOM 834 C C . TYR A 1 115 ? 6.387 7.441 11.141 1 98.44 115 TYR A C 1
ATOM 836 O O . TYR A 1 115 ? 6.062 8.078 12.141 1 98.44 115 TYR A O 1
ATOM 844 N N . ILE A 1 116 ? 6.039 6.191 10.938 1 98.81 116 ILE A N 1
ATOM 845 C CA . ILE A 1 116 ? 5.141 5.555 11.891 1 98.81 116 ILE A CA 1
ATOM 846 C C . ILE A 1 116 ? 5.844 5.387 13.234 1 98.81 116 ILE A C 1
ATOM 848 O O . ILE A 1 116 ? 5.195 5.359 14.281 1 98.81 116 ILE A O 1
ATOM 852 N N . ASP A 1 117 ? 7.16 5.285 13.25 1 98.56 117 ASP A N 1
ATOM 853 C CA . ASP A 1 117 ? 7.918 5.254 14.5 1 98.56 117 ASP A CA 1
ATOM 854 C C . ASP A 1 117 ? 7.738 6.555 15.281 1 98.56 117 ASP A C 1
ATOM 856 O O . ASP A 1 117 ? 7.66 6.539 16.516 1 98.56 117 ASP A O 1
ATOM 860 N N . ILE A 1 118 ? 7.676 7.621 14.523 1 98.5 118 ILE A N 1
ATOM 861 C CA . ILE A 1 118 ? 7.469 8.938 15.125 1 98.5 118 ILE A CA 1
ATOM 862 C C . ILE A 1 118 ? 6.047 9.031 15.672 1 98.5 118 ILE A C 1
ATOM 864 O O . ILE A 1 118 ? 5.836 9.5 16.797 1 98.5 118 ILE A O 1
ATOM 868 N N . PHE A 1 119 ? 5.078 8.57 14.906 1 98.5 119 PHE A N 1
ATOM 869 C CA . PHE A 1 119 ? 3.688 8.578 15.336 1 98.5 119 PHE A CA 1
ATOM 870 C C . PHE A 1 119 ? 3.508 7.773 16.609 1 98.5 119 PHE A C 1
ATOM 872 O O . PHE A 1 119 ? 2.75 8.164 17.5 1 98.5 119 PHE A O 1
ATOM 879 N N . ALA A 1 120 ? 4.184 6.637 16.656 1 98.44 120 ALA A N 1
ATOM 880 C CA . ALA A 1 120 ? 4.09 5.773 17.828 1 98.44 120 ALA A CA 1
ATOM 881 C C . ALA A 1 120 ? 4.598 6.488 19.078 1 98.44 120 ALA A C 1
ATOM 883 O O . ALA A 1 120 ? 4.066 6.293 20.172 1 98.44 120 ALA A O 1
ATOM 884 N N . ARG A 1 121 ? 5.59 7.289 18.891 1 97.75 121 ARG A N 1
ATOM 885 C CA . ARG A 1 121 ? 6.164 8.047 20 1 97.75 121 ARG A CA 1
ATOM 886 C C . ARG A 1 121 ? 5.238 9.18 20.422 1 97.75 121 ARG A C 1
ATOM 888 O O . ARG A 1 121 ? 5.113 9.469 21.625 1 97.75 121 ARG A O 1
ATOM 895 N N . TRP A 1 122 ? 4.613 9.82 19.438 1 97.81 122 TRP A N 1
ATOM 896 C CA . TRP A 1 122 ? 3.748 10.961 19.703 1 97.81 122 TRP A CA 1
ATOM 897 C C . TRP A 1 122 ? 2.467 10.523 20.406 1 97.81 122 TRP A C 1
ATOM 899 O O . TRP A 1 122 ? 1.879 11.281 21.172 1 97.81 122 TRP A O 1
ATOM 909 N N . ARG A 1 123 ? 1.949 9.328 20.031 1 96.19 123 ARG A N 1
ATOM 910 C CA . ARG A 1 123 ? 0.717 8.758 20.562 1 96.19 123 ARG A CA 1
ATOM 911 C C . ARG A 1 123 ? -0.472 9.672 20.312 1 96.19 123 ARG A C 1
ATOM 913 O O . ARG A 1 123 ? -1.408 9.727 21.109 1 96.19 123 ARG A O 1
ATOM 920 N N . ALA A 1 124 ? -0.327 10.523 19.344 1 97.38 124 ALA A N 1
ATOM 921 C CA . ALA A 1 124 ? -1.416 11.406 18.938 1 97.38 124 ALA A CA 1
ATOM 922 C C . ALA A 1 124 ? -2.404 10.68 18.031 1 97.38 124 ALA A C 1
ATOM 924 O O . ALA A 1 124 ? -2.023 9.773 17.281 1 97.38 124 ALA A O 1
ATOM 925 N N . PRO A 1 125 ? -3.709 11.062 18.062 1 98.19 125 PRO A N 1
ATOM 926 C CA . PRO A 1 125 ? -4.68 10.438 17.156 1 98.19 125 PRO A CA 1
ATOM 927 C C . PRO A 1 125 ? -4.34 10.672 15.68 1 98.19 125 PRO A C 1
ATOM 929 O O . PRO A 1 125 ? -3.859 11.742 15.312 1 98.19 125 PRO A O 1
ATOM 932 N N . VAL A 1 126 ? -4.645 9.648 14.859 1 98.62 126 VAL A N 1
ATOM 933 C CA . VAL A 1 126 ? -4.289 9.672 13.438 1 98.62 126 VAL A CA 1
ATOM 934 C C . VAL A 1 126 ? -5.559 9.625 12.594 1 98.62 126 VAL A C 1
ATOM 936 O O . VAL A 1 126 ? -6.496 8.883 12.898 1 98.62 126 VAL A O 1
ATOM 939 N N . VAL A 1 127 ? -5.598 10.438 11.602 1 98.81 127 VAL A N 1
ATOM 940 C CA . VAL A 1 127 ? -6.512 10.297 10.477 1 98.81 127 VAL A CA 1
ATOM 941 C C . VAL A 1 127 ? -5.789 9.648 9.297 1 98.81 127 VAL A C 1
ATOM 943 O O . VAL A 1 127 ? -4.727 10.117 8.883 1 98.81 127 VAL A O 1
ATOM 946 N N . LEU A 1 128 ? -6.332 8.578 8.789 1 98.94 128 LEU A N 1
ATOM 947 C CA . LEU A 1 128 ? -5.766 7.91 7.621 1 98.94 128 LEU A CA 1
ATOM 948 C C . LEU A 1 128 ? -6.516 8.305 6.355 1 98.94 128 LEU A C 1
ATOM 950 O O . LEU A 1 128 ? -7.691 7.977 6.191 1 98.94 128 LEU A O 1
ATOM 954 N N . CYS A 1 129 ? -5.828 9.023 5.484 1 98.94 129 CYS A N 1
ATOM 955 C CA . CYS A 1 129 ? -6.398 9.391 4.191 1 98.94 129 CYS A CA 1
ATOM 956 C C . CYS A 1 129 ? -6.211 8.273 3.174 1 98.94 129 CYS A C 1
ATOM 958 O O . CYS A 1 129 ? -5.109 7.738 3.033 1 98.94 129 CYS A O 1
ATOM 960 N N . ALA A 1 130 ? -7.25 7.93 2.492 1 98.81 130 ALA A N 1
ATOM 961 C CA . ALA A 1 130 ? -7.211 6.852 1.506 1 98.81 130 ALA A CA 1
ATOM 962 C C . ALA A 1 130 ? -7.863 7.281 0.196 1 98.81 130 ALA A C 1
ATOM 964 O O . ALA A 1 130 ? -8.898 7.953 0.201 1 98.81 130 ALA A O 1
ATOM 965 N N . ARG A 1 131 ? -7.223 6.922 -0.887 1 98.19 131 ARG A N 1
ATOM 966 C CA . ARG A 1 131 ? -7.875 7.16 -2.172 1 98.19 131 ARG A CA 1
ATOM 967 C C . ARG A 1 131 ? -9.047 6.207 -2.375 1 98.19 131 ARG A C 1
ATOM 969 O O . ARG A 1 131 ? -9.258 5.289 -1.578 1 98.19 131 ARG A O 1
ATOM 976 N N . THR A 1 132 ? -9.781 6.453 -3.449 1 98.06 132 THR A N 1
ATOM 977 C CA . THR A 1 132 ? -10.961 5.621 -3.662 1 98.06 132 THR A CA 1
ATOM 978 C C . THR A 1 132 ? -10.805 4.773 -4.922 1 98.06 132 THR A C 1
ATOM 980 O O . THR A 1 132 ? -11.742 4.094 -5.34 1 98.06 132 THR A O 1
ATOM 983 N N . THR A 1 133 ? -9.672 4.789 -5.543 1 96.06 133 THR A N 1
ATOM 984 C CA . THR A 1 133 ? -9.438 4.047 -6.777 1 96.06 133 THR A CA 1
ATOM 985 C C . THR A 1 133 ? -8.977 2.625 -6.473 1 96.06 133 THR A C 1
ATOM 987 O O . THR A 1 133 ? -8.609 2.316 -5.34 1 96.06 133 THR A O 1
ATOM 990 N N . LEU A 1 134 ? -9 1.834 -7.508 1 94.25 134 LEU A N 1
ATOM 991 C CA . LEU A 1 134 ? -8.602 0.434 -7.391 1 94.25 134 LEU A CA 1
ATOM 992 C C . LEU A 1 134 ? -7.242 0.308 -6.719 1 94.25 134 LEU A C 1
ATOM 994 O O . LEU A 1 134 ? -6.316 1.061 -7.031 1 94.25 134 LEU A O 1
ATOM 998 N N . GLY A 1 135 ? -7.086 -0.669 -5.789 1 96.56 135 GLY A N 1
ATOM 999 C CA . GLY A 1 135 ? -5.898 -0.867 -4.977 1 96.56 135 GLY A CA 1
ATOM 1000 C C . GLY A 1 135 ? -6.047 -0.335 -3.562 1 96.56 135 GLY A C 1
ATOM 1001 O O . GLY A 1 135 ? -5.316 -0.749 -2.658 1 96.56 135 GLY A O 1
ATOM 1002 N N . THR A 1 136 ? -7.039 0.514 -3.348 1 98.31 136 THR A N 1
ATOM 1003 C CA . THR A 1 136 ? -7.195 1.237 -2.09 1 98.31 136 THR A CA 1
ATOM 1004 C C . THR A 1 136 ? -7.516 0.276 -0.948 1 98.31 136 THR A C 1
ATOM 1006 O O . THR A 1 136 ? -7.074 0.483 0.185 1 98.31 136 THR A O 1
ATOM 1009 N N . ILE A 1 137 ? -8.258 -0.785 -1.218 1 98.62 137 ILE A N 1
ATOM 1010 C CA . ILE A 1 137 ? -8.641 -1.701 -0.151 1 98.62 137 ILE A CA 1
ATOM 1011 C C . ILE A 1 137 ? -7.395 -2.309 0.486 1 98.62 137 ILE A C 1
ATOM 1013 O O . ILE A 1 137 ? -7.223 -2.25 1.706 1 98.62 137 ILE A O 1
ATOM 1017 N N . ASN A 1 138 ? -6.566 -2.791 -0.387 1 98.69 138 ASN A N 1
ATOM 1018 C CA . ASN A 1 138 ? -5.316 -3.404 0.054 1 98.69 138 ASN A CA 1
ATOM 1019 C C . ASN A 1 138 ? -4.449 -2.414 0.825 1 98.69 138 ASN A C 1
ATOM 1021 O O . ASN A 1 138 ? -4.02 -2.699 1.944 1 98.69 138 ASN A O 1
ATOM 1025 N N . HIS A 1 139 ? -4.219 -1.237 0.339 1 98.81 139 HIS A N 1
ATOM 1026 C CA . HIS A 1 139 ? -3.32 -0.251 0.929 1 98.81 139 HIS A CA 1
ATOM 1027 C C . HIS A 1 139 ? -3.873 0.276 2.25 1 98.81 139 HIS A C 1
ATOM 1029 O O . HIS A 1 139 ? -3.123 0.462 3.211 1 98.81 139 HIS A O 1
ATOM 1035 N N . THR A 1 140 ? -5.137 0.476 2.273 1 98.94 140 THR A N 1
ATOM 1036 C CA . THR A 1 140 ? -5.766 1.021 3.471 1 98.94 140 THR A CA 1
ATOM 1037 C C . THR A 1 140 ? -5.758 -0.005 4.602 1 98.94 140 THR A C 1
ATOM 1039 O O . THR A 1 140 ? -5.391 0.316 5.734 1 98.94 140 THR A O 1
ATOM 1042 N N . LEU A 1 141 ? -6.094 -1.253 4.289 1 98.94 141 LEU A N 1
ATOM 1043 C CA . LEU A 1 141 ? -6.137 -2.291 5.312 1 98.94 141 LEU A CA 1
ATOM 1044 C C . LEU A 1 141 ? -4.742 -2.578 5.855 1 98.94 141 LEU A C 1
ATOM 1046 O O . LEU A 1 141 ? -4.566 -2.781 7.059 1 98.94 141 LEU A O 1
ATOM 1050 N N . LEU A 1 142 ? -3.754 -2.59 4.98 1 98.94 142 LEU A N 1
ATOM 1051 C CA . LEU A 1 142 ? -2.375 -2.744 5.43 1 98.94 142 LEU A CA 1
ATOM 1052 C C . LEU A 1 142 ? -1.988 -1.625 6.391 1 98.94 142 LEU A C 1
ATOM 1054 O O . LEU A 1 142 ? -1.348 -1.874 7.414 1 98.94 142 LEU A O 1
ATOM 1058 N N . SER A 1 143 ? -2.355 -0.441 6.059 1 98.94 143 SER A N 1
ATOM 1059 C CA . SER A 1 143 ? -2.043 0.717 6.887 1 98.94 143 SER A CA 1
ATOM 1060 C C . SER A 1 143 ? -2.727 0.622 8.25 1 98.94 143 SER A C 1
ATOM 1062 O O . SER A 1 143 ? -2.113 0.903 9.281 1 98.94 143 SER A O 1
ATOM 1064 N N . ILE A 1 144 ? -3.986 0.228 8.266 1 98.94 144 ILE A N 1
ATOM 1065 C CA . ILE A 1 144 ? -4.746 0.073 9.5 1 98.94 144 ILE A CA 1
ATOM 1066 C C . ILE A 1 144 ? -4.066 -0.958 10.398 1 98.94 144 ILE A C 1
ATOM 1068 O O . ILE A 1 144 ? -3.902 -0.731 11.594 1 98.94 144 ILE A O 1
ATOM 1072 N N . GLU A 1 145 ? -3.619 -2.061 9.828 1 98.88 145 GLU A N 1
ATOM 1073 C CA . GLU A 1 145 ? -2.934 -3.086 10.609 1 98.88 145 GLU A CA 1
ATOM 1074 C C . GLU A 1 145 ? -1.646 -2.545 11.219 1 98.88 145 GLU A C 1
ATOM 1076 O O . GLU A 1 145 ? -1.325 -2.848 12.375 1 98.88 145 GLU A O 1
ATOM 1081 N N . ALA A 1 146 ? -0.92 -1.786 10.453 1 98.88 146 ALA A N 1
ATOM 1082 C CA . ALA A 1 146 ? 0.343 -1.236 10.945 1 98.88 146 ALA A CA 1
ATOM 1083 C C . ALA A 1 146 ? 0.114 -0.305 12.125 1 98.88 146 ALA A C 1
ATOM 1085 O O . ALA A 1 146 ? 0.865 -0.34 13.109 1 98.88 146 ALA A O 1
ATOM 1086 N N . LEU A 1 147 ? -0.909 0.53 12.023 1 98.88 147 LEU A N 1
ATOM 1087 C CA . LEU A 1 147 ? -1.249 1.433 13.117 1 98.88 147 LEU A CA 1
ATOM 1088 C C . LEU A 1 147 ? -1.675 0.65 14.352 1 98.88 147 LEU A C 1
ATOM 1090 O O . LEU A 1 147 ? -1.222 0.939 15.461 1 98.88 147 LEU A O 1
ATOM 1094 N N . ARG A 1 148 ? -2.488 -0.338 14.141 1 98.62 148 ARG A N 1
ATOM 1095 C CA . ARG A 1 148 ? -3.004 -1.157 15.234 1 98.62 148 ARG A CA 1
ATOM 1096 C C . ARG A 1 148 ? -1.876 -1.912 15.93 1 98.62 148 ARG A C 1
ATOM 1098 O O . ARG A 1 148 ? -1.854 -2.01 17.156 1 98.62 148 ARG A O 1
ATOM 1105 N N . ALA A 1 149 ? -0.967 -2.404 15.203 1 98.5 149 ALA A N 1
ATOM 1106 C CA . ALA A 1 149 ? 0.143 -3.186 15.734 1 98.5 149 ALA A CA 1
ATOM 1107 C C . ALA A 1 149 ? 1 -2.344 16.688 1 98.5 149 ALA A C 1
ATOM 1109 O O . ALA A 1 149 ? 1.714 -2.885 17.531 1 98.5 149 ALA A O 1
ATOM 1110 N N . ARG A 1 150 ? 0.906 -1.057 16.578 1 98.44 150 ARG A N 1
ATOM 1111 C CA . ARG A 1 150 ? 1.728 -0.157 17.375 1 98.44 150 ARG A CA 1
ATOM 1112 C C . ARG A 1 150 ? 0.876 0.605 18.391 1 98.44 150 ARG A C 1
ATOM 1114 O O . ARG A 1 150 ? 1.343 1.569 19 1 98.44 150 ARG A O 1
ATOM 1121 N N . ALA A 1 151 ? -0.374 0.259 18.438 1 98.12 151 ALA A N 1
ATOM 1122 C CA . ALA A 1 151 ? -1.33 0.857 19.375 1 98.12 151 ALA A CA 1
ATOM 1123 C C . ALA A 1 151 ? -1.441 2.363 19.141 1 98.12 151 ALA A C 1
ATOM 1125 O O . ALA A 1 151 ? -1.579 3.131 20.109 1 98.12 151 ALA A O 1
ATOM 1126 N N . ILE A 1 152 ? -1.287 2.803 17.953 1 98.44 152 ILE A N 1
ATOM 1127 C CA . ILE A 1 152 ? -1.48 4.203 17.594 1 98.44 152 ILE A CA 1
ATOM 1128 C C . ILE A 1 152 ? -2.971 4.496 17.438 1 98.44 152 ILE A C 1
ATOM 1130 O O . ILE A 1 152 ? -3.66 3.822 16.672 1 98.44 152 ILE A O 1
ATOM 1134 N N . PRO A 1 153 ? -3.453 5.484 18.203 1 98 153 PRO A N 1
ATOM 1135 C CA . PRO A 1 153 ? -4.887 5.77 18.094 1 98 153 PRO A CA 1
ATOM 1136 C C . PRO A 1 153 ? -5.297 6.203 16.688 1 98 153 PRO A C 1
ATOM 1138 O O . PRO A 1 153 ? -4.703 7.125 16.125 1 98 153 PRO A O 1
ATOM 1141 N N . LEU A 1 154 ? -6.258 5.539 16.141 1 98.38 154 LEU A N 1
ATOM 1142 C CA . LEU A 1 154 ? -6.789 5.848 14.812 1 98.38 154 LEU A CA 1
ATOM 1143 C C . LEU A 1 154 ? -8.203 6.406 14.906 1 98.38 154 LEU A C 1
ATOM 1145 O O . LEU A 1 154 ? -9.125 5.707 15.336 1 98.38 154 LEU A O 1
ATOM 1149 N N . LEU A 1 155 ? -8.367 7.672 14.547 1 98.44 155 LEU A N 1
ATOM 1150 C CA . LEU A 1 155 ? -9.688 8.289 14.578 1 98.44 155 LEU A CA 1
ATOM 1151 C C . LEU A 1 155 ? -10.602 7.656 13.539 1 98.44 155 LEU A C 1
ATOM 1153 O O . LEU A 1 155 ? -11.812 7.535 13.758 1 98.44 155 LEU A O 1
ATOM 1157 N N . GLY A 1 156 ? -10.016 7.301 12.398 1 98.62 156 GLY A N 1
ATOM 1158 C CA . GLY A 1 156 ? -10.75 6.691 11.305 1 98.62 156 GLY A CA 1
ATOM 1159 C C . GLY A 1 156 ? -10.133 6.961 9.945 1 98.62 156 GLY A C 1
ATOM 1160 O O . GLY A 1 156 ? -8.977 7.391 9.859 1 98.62 156 GLY A O 1
ATOM 1161 N N . VAL A 1 157 ? -10.898 6.648 8.883 1 98.94 157 VAL A N 1
ATOM 1162 C CA . VAL A 1 157 ? -10.43 6.797 7.508 1 98.94 157 VAL A CA 1
ATOM 1163 C C . VAL A 1 157 ? -11.172 7.949 6.832 1 98.94 157 VAL A C 1
ATOM 1165 O O . VAL A 1 157 ? -12.398 8.039 6.906 1 98.94 157 VAL A O 1
ATOM 1168 N N . ALA A 1 158 ? -10.422 8.875 6.309 1 98.94 158 ALA A N 1
ATOM 1169 C CA . ALA A 1 158 ? -10.93 9.898 5.402 1 98.94 158 ALA A CA 1
ATOM 1170 C C . ALA A 1 158 ? -10.672 9.523 3.947 1 98.94 158 ALA A C 1
ATOM 1172 O O . ALA A 1 158 ? -9.523 9.477 3.504 1 98.94 158 ALA A O 1
ATOM 1173 N N . PHE A 1 159 ? -11.734 9.281 3.217 1 98.94 159 PHE A N 1
ATOM 1174 C CA . PHE A 1 159 ? -11.586 8.93 1.811 1 98.94 159 PHE A CA 1
ATOM 1175 C C . PHE A 1 159 ? -11.469 10.18 0.949 1 98.94 159 PHE A C 1
ATOM 1177 O O . PHE A 1 159 ? -12.094 11.203 1.247 1 98.94 159 PHE A O 1
ATOM 1184 N N . ILE A 1 160 ? -10.672 10.117 -0.064 1 98.75 160 ILE A N 1
ATOM 1185 C CA . ILE A 1 160 ? -10.484 11.242 -0.973 1 98.75 160 ILE A CA 1
ATOM 1186 C C . ILE A 1 160 ? -10.648 10.773 -2.416 1 98.75 160 ILE A C 1
ATOM 1188 O O . ILE A 1 160 ? -9.922 9.883 -2.873 1 98.75 160 ILE A O 1
ATOM 1192 N N . GLY A 1 161 ? -11.562 11.367 -3.15 1 98.38 161 GLY A N 1
ATOM 1193 C CA . GLY A 1 161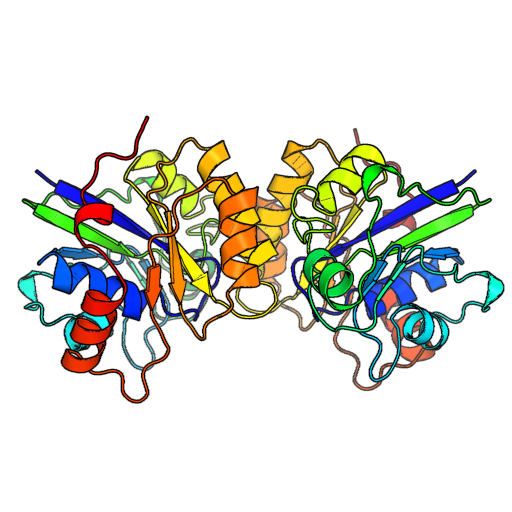 ? -11.773 11.008 -4.543 1 98.38 161 GLY A CA 1
ATOM 1194 C C . GLY A 1 161 ? -13.227 10.719 -4.871 1 98.38 161 GLY A C 1
ATOM 1195 O O . GLY A 1 161 ? -14.125 11.109 -4.125 1 98.38 161 GLY A O 1
ATOM 1196 N N . ASP A 1 162 ? -13.453 10.078 -6.051 1 97.81 162 ASP A N 1
ATOM 1197 C CA . ASP A 1 162 ? -14.805 9.719 -6.48 1 97.81 162 ASP A CA 1
ATOM 1198 C C . ASP A 1 162 ? -15.406 8.641 -5.578 1 97.81 162 ASP A C 1
ATOM 1200 O O . ASP A 1 162 ? -14.68 7.809 -5.039 1 97.81 162 ASP A O 1
ATOM 1204 N N . GLU A 1 163 ? -16.656 8.719 -5.523 1 97.44 163 GLU A N 1
ATOM 1205 C CA . GLU A 1 163 ? -17.359 7.762 -4.668 1 97.44 163 GLU A CA 1
ATOM 1206 C C . GLU A 1 163 ? -17.125 6.328 -5.137 1 97.44 163 GLU A C 1
ATOM 1208 O O . GLU A 1 163 ? -17.203 6.043 -6.336 1 97.44 163 GLU A O 1
ATOM 1213 N N . ASN A 1 164 ? -16.75 5.504 -4.27 1 97.62 164 ASN A N 1
ATOM 1214 C CA . ASN A 1 164 ? -16.688 4.055 -4.406 1 97.62 164 ASN A CA 1
ATOM 1215 C C . ASN A 1 164 ? -17.281 3.354 -3.186 1 97.62 164 ASN A C 1
ATOM 1217 O O . ASN A 1 164 ? -16.562 2.994 -2.258 1 97.62 164 ASN A O 1
ATOM 1221 N N . VAL A 1 165 ? -18.531 3.174 -3.197 1 97.19 165 VAL A N 1
ATOM 1222 C CA . VAL A 1 165 ? -19.312 2.75 -2.047 1 97.19 165 VAL A CA 1
ATOM 1223 C C . VAL A 1 165 ? -18.812 1.397 -1.547 1 97.19 165 VAL A C 1
ATOM 1225 O O . VAL A 1 165 ? -18.641 1.199 -0.342 1 97.19 165 VAL A O 1
ATOM 1228 N N . GLU A 1 166 ? -18.562 0.537 -2.412 1 96.56 166 GLU A N 1
ATOM 1229 C CA . GLU A 1 166 ? -18.219 -0.83 -2.027 1 96.56 166 GLU A CA 1
ATOM 1230 C C . GLU A 1 166 ? -16.812 -0.903 -1.437 1 96.56 166 GLU A C 1
ATOM 1232 O O . GLU A 1 166 ? -16.578 -1.627 -0.466 1 96.56 166 GLU A O 1
ATOM 1237 N N . SER A 1 167 ? -15.867 -0.18 -2.035 1 97.19 167 SER A N 1
ATOM 1238 C CA . SER A 1 167 ? -14.523 -0.137 -1.466 1 97.19 167 SER A CA 1
ATOM 1239 C C . SER A 1 167 ? -14.531 0.475 -0.07 1 97.19 167 SER A C 1
ATOM 1241 O O . SER A 1 167 ? -13.883 -0.039 0.844 1 97.19 167 SER A O 1
ATOM 1243 N N . GLU A 1 168 ? -15.258 1.591 0.064 1 98.31 168 GLU A N 1
ATOM 1244 C CA . GLU A 1 168 ? -15.344 2.234 1.371 1 98.31 168 GLU A CA 1
ATOM 1245 C C . GLU A 1 168 ? -15.961 1.304 2.406 1 98.31 168 GLU A C 1
ATOM 1247 O O . GLU A 1 168 ? -15.453 1.175 3.521 1 98.31 168 GLU A O 1
ATOM 1252 N N . ARG A 1 169 ? -17 0.641 1.999 1 97.88 169 ARG A N 1
ATOM 1253 C CA . ARG A 1 169 ? -17.734 -0.245 2.898 1 97.88 169 ARG A CA 1
ATOM 1254 C C . ARG A 1 169 ? -16.844 -1.399 3.365 1 97.88 169 ARG A C 1
ATOM 1256 O O . ARG A 1 169 ? -16.781 -1.69 4.562 1 97.88 169 ARG A O 1
ATOM 1263 N N . VAL A 1 170 ? -16.188 -2.084 2.449 1 98.25 170 VAL A N 1
ATOM 1264 C CA . VAL A 1 170 ? -15.422 -3.273 2.801 1 98.25 170 VAL A CA 1
ATOM 1265 C C . VAL A 1 170 ? -14.211 -2.877 3.646 1 98.25 170 VAL A C 1
ATOM 1267 O O . VAL A 1 170 ? -13.812 -3.617 4.547 1 98.25 170 VAL A O 1
ATOM 1270 N N . ILE A 1 171 ? -13.617 -1.717 3.389 1 98.62 171 ILE A N 1
ATOM 1271 C CA . ILE A 1 171 ? -12.492 -1.228 4.172 1 98.62 171 ILE A CA 1
ATOM 1272 C C . ILE A 1 171 ? -12.914 -1.029 5.625 1 98.62 171 ILE A C 1
ATOM 1274 O O . ILE A 1 171 ? -12.234 -1.479 6.547 1 98.62 171 ILE A O 1
ATOM 1278 N N . VAL A 1 172 ? -14.031 -0.37 5.832 1 98.38 172 VAL A N 1
ATOM 1279 C CA . VAL A 1 172 ? -14.531 -0.065 7.168 1 98.38 172 VAL A CA 1
ATOM 1280 C C . VAL A 1 172 ? -14.906 -1.359 7.887 1 98.38 172 VAL A C 1
ATOM 1282 O O . VAL A 1 172 ? -14.625 -1.518 9.078 1 98.38 172 VAL A O 1
ATOM 1285 N N . GLN A 1 173 ? -15.461 -2.275 7.152 1 98.19 173 GLN A N 1
ATOM 1286 C CA . GLN A 1 173 ? -15.914 -3.535 7.727 1 98.19 173 GLN A CA 1
ATOM 1287 C C . GLN A 1 173 ? -14.734 -4.406 8.148 1 98.19 173 GLN A C 1
ATOM 1289 O O . GLN A 1 173 ? -14.648 -4.828 9.305 1 98.19 173 GLN A O 1
ATOM 1294 N N . ILE A 1 174 ? -13.828 -4.637 7.266 1 98.5 174 ILE A N 1
ATOM 1295 C CA . ILE A 1 174 ? -12.695 -5.5 7.562 1 98.5 174 ILE A CA 1
ATOM 1296 C C . ILE A 1 174 ? -11.742 -4.785 8.516 1 98.5 174 ILE A C 1
ATOM 1298 O O . ILE A 1 174 ? -11.203 -5.398 9.445 1 98.5 174 ILE A O 1
ATOM 1302 N N . GLY A 1 175 ? -11.547 -3.521 8.258 1 98.56 175 GLY A N 1
ATOM 1303 C CA . GLY A 1 175 ? -10.625 -2.748 9.078 1 98.56 175 GLY A CA 1
ATOM 1304 C C . GLY A 1 175 ? -11.164 -2.469 10.469 1 98.56 175 GLY A C 1
ATOM 1305 O O . GLY A 1 175 ? -10.398 -2.127 11.375 1 98.56 175 GLY A O 1
ATOM 1306 N N . ARG A 1 176 ? -12.5 -2.551 10.656 1 98.31 176 ARG A N 1
ATOM 1307 C CA . ARG A 1 176 ? -13.156 -2.229 11.922 1 98.31 176 ARG A CA 1
ATOM 1308 C C . ARG A 1 176 ? -12.75 -0.845 12.414 1 98.31 176 ARG A C 1
ATOM 1310 O O . ARG A 1 176 ? -12.328 -0.688 13.562 1 98.31 176 ARG A O 1
ATOM 1317 N N . VAL A 1 177 ? -12.891 0.114 11.594 1 98.19 177 VAL A N 1
ATOM 1318 C CA . VAL A 1 177 ? -12.531 1.495 11.898 1 98.19 177 VAL A CA 1
ATOM 1319 C C . VAL A 1 177 ? -13.641 2.434 11.438 1 98.19 177 VAL A C 1
ATOM 1321 O O . VAL A 1 177 ? -14.398 2.107 10.516 1 98.19 177 VAL A O 1
ATOM 1324 N N . PRO A 1 178 ? -13.742 3.639 12.047 1 98.06 178 PRO A N 1
ATOM 1325 C CA . PRO A 1 178 ? -14.773 4.586 11.617 1 98.06 178 PRO A CA 1
ATOM 1326 C C . PRO A 1 178 ? -14.508 5.152 10.227 1 98.06 178 PRO A C 1
ATOM 1328 O O . PRO A 1 178 ? -13.352 5.395 9.859 1 98.06 178 PRO A O 1
ATOM 1331 N N . ARG A 1 179 ? -15.516 5.266 9.492 1 98.62 179 ARG A N 1
ATOM 1332 C CA . ARG A 1 179 ? -15.5 6.121 8.312 1 98.62 179 ARG A CA 1
ATOM 1333 C C . ARG A 1 179 ? -15.695 7.586 8.695 1 98.62 179 ARG A C 1
ATOM 1335 O O . ARG A 1 179 ? -16.75 7.965 9.195 1 98.62 179 ARG A O 1
ATOM 1342 N N . LEU A 1 180 ? -14.773 8.414 8.453 1 98.69 180 LEU A N 1
ATOM 1343 C CA . LEU A 1 180 ? -14.891 9.82 8.844 1 98.69 180 LEU A CA 1
ATOM 1344 C C . LEU A 1 180 ? -15.664 10.609 7.793 1 98.69 180 LEU A C 1
ATOM 1346 O O . LEU A 1 180 ? -16.328 11.594 8.117 1 98.69 180 LEU A O 1
ATOM 1350 N N . GLY A 1 181 ? -15.453 10.188 6.543 1 98.75 181 GLY A N 1
ATOM 1351 C CA . GLY A 1 181 ? -16.078 10.867 5.418 1 98.75 181 GLY A CA 1
ATOM 1352 C C . GLY A 1 181 ? -15.289 10.734 4.125 1 98.75 181 GLY A C 1
ATOM 1353 O O . GLY A 1 181 ? -14.336 9.953 4.055 1 98.75 181 GLY A O 1
ATOM 1354 N N . ARG A 1 182 ? -15.789 11.492 3.092 1 98.88 182 ARG A N 1
ATOM 1355 C CA . ARG A 1 182 ? -15.102 11.492 1.803 1 98.88 182 ARG A CA 1
ATOM 1356 C C . ARG A 1 182 ? -15.016 12.906 1.234 1 98.88 182 ARG A C 1
ATOM 1358 O O . ARG A 1 182 ? -16.031 13.602 1.136 1 98.88 182 ARG A O 1
ATOM 1365 N N . LEU A 1 183 ? -13.828 13.305 0.965 1 98.75 183 LEU A N 1
ATOM 1366 C CA . LEU A 1 183 ? -13.609 14.547 0.239 1 98.75 183 LEU A CA 1
ATOM 1367 C C . LEU A 1 183 ? -13.672 14.32 -1.268 1 98.75 183 LEU A C 1
ATOM 1369 O O . LEU A 1 183 ? -12.773 13.695 -1.841 1 98.75 183 LEU A O 1
ATOM 1373 N N . PRO A 1 184 ? -14.688 14.805 -1.972 1 98.19 184 PRO A N 1
ATOM 1374 C CA . PRO A 1 184 ? -14.781 14.594 -3.418 1 98.19 184 PRO A CA 1
ATOM 1375 C C . PRO A 1 184 ? -13.75 15.391 -4.203 1 98.19 184 PRO A C 1
ATOM 1377 O O . PRO A 1 184 ? -13.164 16.344 -3.674 1 98.19 184 PRO A O 1
ATOM 1380 N N . ARG A 1 185 ? -13.508 14.984 -5.414 1 96.06 185 ARG A N 1
ATOM 1381 C CA . ARG A 1 185 ? -12.703 15.805 -6.312 1 96.06 185 ARG A CA 1
ATOM 1382 C C . ARG A 1 185 ? -13.391 17.125 -6.609 1 96.06 185 ARG A C 1
ATOM 1384 O O . ARG A 1 185 ? -14.586 17.172 -6.914 1 96.06 185 ARG A O 1
ATOM 1391 N N . LEU A 1 186 ? -12.625 18.125 -6.453 1 96 186 LEU A N 1
ATOM 1392 C CA . LEU A 1 186 ? -13.156 19.469 -6.707 1 96 186 LEU A CA 1
ATOM 1393 C C . LEU A 1 186 ? -12.805 19.938 -8.109 1 96 186 LEU A C 1
ATOM 1395 O O . LEU A 1 186 ? -11.672 19.75 -8.562 1 96 186 LEU A O 1
ATOM 1399 N N . VAL A 1 187 ? -13.742 20.484 -8.82 1 92.88 187 VAL A N 1
ATOM 1400 C CA . VAL A 1 187 ? -13.5 21.031 -10.148 1 92.88 187 VAL A CA 1
ATOM 1401 C C . VAL A 1 187 ? -12.422 22.109 -10.07 1 92.88 187 VAL A C 1
ATOM 1403 O O . VAL A 1 187 ? -11.469 22.094 -10.852 1 92.88 187 VAL A O 1
ATOM 1406 N N . GLU A 1 188 ? -12.57 23.031 -9.102 1 94 188 GLU A N 1
ATOM 1407 C CA . GLU A 1 188 ? -11.57 24.031 -8.758 1 94 188 GLU A CA 1
ATOM 1408 C C . GLU A 1 188 ? -11.219 23.969 -7.273 1 94 188 GLU A C 1
ATOM 1410 O O . GLU A 1 188 ? -12.102 24.078 -6.418 1 94 188 GLU A O 1
ATOM 1415 N N . VAL A 1 189 ? -9.977 23.844 -7.055 1 95.75 189 VAL A N 1
ATOM 1416 C CA . VAL A 1 189 ? -9.547 23.766 -5.66 1 95.75 189 VAL A CA 1
ATOM 1417 C C . VAL A 1 189 ? -9.289 25.156 -5.113 1 95.75 189 VAL A C 1
ATOM 1419 O O . VAL A 1 189 ? -8.18 25.688 -5.246 1 95.75 189 VAL A O 1
ATOM 1422 N N . THR A 1 190 ? -10.328 25.734 -4.594 1 97.44 190 THR A N 1
ATOM 1423 C CA . THR A 1 190 ? -10.258 27.031 -3.916 1 97.44 190 THR A CA 1
ATOM 1424 C C . THR A 1 190 ? -10.57 26.875 -2.43 1 97.44 190 THR A C 1
ATOM 1426 O O . THR A 1 190 ? -11.133 25.859 -2.01 1 97.44 190 THR A O 1
ATOM 1429 N N . ALA A 1 191 ? -10.195 27.859 -1.682 1 98 191 ALA A N 1
ATOM 1430 C CA . ALA A 1 191 ? -10.453 27.828 -0.244 1 98 191 ALA A CA 1
ATOM 1431 C C . ALA A 1 191 ? -11.945 27.656 0.043 1 98 191 ALA A C 1
ATOM 1433 O O . ALA A 1 191 ? -12.336 26.844 0.876 1 98 191 ALA A O 1
ATOM 1434 N N . ASP A 1 192 ? -12.75 28.391 -0.687 1 98 192 ASP A N 1
ATOM 1435 C CA . ASP A 1 192 ? -14.195 28.359 -0.464 1 98 192 ASP A CA 1
ATOM 1436 C C . ASP A 1 192 ? -14.781 27.016 -0.854 1 98 192 ASP A C 1
ATOM 1438 O O . ASP A 1 192 ? -15.586 26.438 -0.114 1 98 192 ASP A O 1
ATOM 1442 N N . ALA A 1 193 ? -14.398 26.547 -1.983 1 98.38 193 ALA A N 1
ATOM 1443 C CA . ALA A 1 193 ? -14.906 25.25 -2.451 1 98.38 193 ALA A CA 1
ATOM 1444 C C . ALA A 1 193 ? -14.484 24.125 -1.511 1 98.38 193 ALA A C 1
ATOM 1446 O O . ALA A 1 193 ? -15.273 23.219 -1.229 1 98.38 193 ALA A O 1
ATOM 1447 N N . LEU A 1 194 ? -13.305 24.203 -1.068 1 98.69 194 LEU A N 1
ATOM 1448 C CA . LEU A 1 194 ? -12.773 23.188 -0.168 1 98.69 194 LEU A CA 1
ATOM 1449 C C . LEU A 1 194 ? -13.5 23.219 1.173 1 98.69 194 LEU A C 1
ATOM 1451 O O . LEU A 1 194 ? -13.883 22.172 1.702 1 98.69 194 LEU A O 1
ATOM 1455 N N . ARG A 1 195 ? -13.672 24.422 1.72 1 98.38 195 ARG A N 1
ATOM 1456 C CA . ARG A 1 195 ? -14.398 24.594 2.977 1 98.38 195 ARG A CA 1
ATOM 1457 C C . ARG A 1 195 ? -15.805 24.031 2.877 1 98.38 195 ARG A C 1
ATOM 1459 O O . ARG A 1 195 ? -16.266 23.328 3.781 1 98.38 195 ARG A O 1
ATOM 1466 N N . ALA A 1 196 ? -16.453 24.281 1.807 1 98.38 196 ALA A N 1
ATOM 1467 C CA . ALA A 1 196 ? -17.828 23.812 1.594 1 98.38 196 ALA A CA 1
ATOM 1468 C C . ALA A 1 196 ? -17.859 22.297 1.474 1 98.38 196 ALA A C 1
ATOM 1470 O O . ALA A 1 196 ? -18.719 21.641 2.078 1 98.38 196 ALA A O 1
ATOM 1471 N N . ALA A 1 197 ? -16.984 21.766 0.692 1 98.56 197 ALA A N 1
ATOM 1472 C CA . ALA A 1 197 ? -16.922 20.312 0.503 1 98.56 197 ALA A CA 1
ATOM 1473 C C . ALA A 1 197 ? -16.656 19.609 1.823 1 98.56 197 ALA A C 1
ATOM 1475 O O . ALA A 1 197 ? -17.266 18.578 2.121 1 98.56 197 ALA A O 1
ATOM 1476 N N . PHE A 1 198 ? -15.766 20.156 2.584 1 98.81 198 PHE A N 1
ATOM 1477 C CA . PHE A 1 198 ? -15.445 19.547 3.873 1 98.81 198 PHE A CA 1
ATOM 1478 C C . PHE A 1 198 ? -16.656 19.594 4.805 1 98.81 198 PHE A C 1
ATOM 1480 O O . PHE A 1 198 ? -17 18.578 5.418 1 98.81 198 PHE A O 1
ATOM 1487 N N . ALA A 1 199 ? -17.266 20.688 4.898 1 98.44 199 ALA A N 1
ATOM 1488 C CA . ALA A 1 199 ? -18.406 20.891 5.789 1 98.44 199 ALA A CA 1
ATOM 1489 C C . ALA A 1 199 ? -19.562 19.953 5.41 1 98.44 199 ALA A C 1
ATOM 1491 O O . ALA A 1 199 ? -20.297 19.5 6.277 1 98.44 199 ALA A O 1
ATOM 1492 N N . GLN A 1 200 ? -19.672 19.641 4.168 1 98.5 200 GLN A N 1
ATOM 1493 C CA . GLN A 1 200 ? -20.75 18.812 3.672 1 98.5 200 GLN A CA 1
ATOM 1494 C C . GLN A 1 200 ? -20.484 17.328 3.922 1 98.5 200 GLN A C 1
ATOM 1496 O O . GLN A 1 200 ? -21.406 16.516 3.955 1 98.5 200 GLN A O 1
ATOM 1501 N N . ASN A 1 201 ? -19.219 17 4.094 1 98.69 201 ASN A N 1
ATOM 1502 C CA . ASN A 1 201 ? -18.906 15.586 4.016 1 98.69 201 ASN A CA 1
ATOM 1503 C C . ASN A 1 201 ? -18.25 15.086 5.301 1 98.69 201 ASN A C 1
ATOM 1505 O O . ASN A 1 201 ? -18.031 13.883 5.461 1 98.69 201 ASN A O 1
ATOM 1509 N N . PHE A 1 202 ? -17.938 15.961 6.223 1 98.69 202 PHE A N 1
ATOM 1510 C CA . PHE A 1 202 ? -17.281 15.586 7.473 1 98.69 202 PHE A CA 1
ATOM 1511 C C . PHE A 1 202 ? -17.953 16.281 8.656 1 98.69 202 PHE A C 1
ATOM 1513 O O . PHE A 1 202 ? -18.516 17.375 8.508 1 98.69 202 PHE A O 1
ATOM 1520 N N . ASN A 1 203 ? -17.875 15.656 9.82 1 97.94 203 ASN A N 1
ATOM 1521 C CA . ASN A 1 203 ? -18.25 16.234 11.109 1 97.94 203 ASN A CA 1
ATOM 1522 C C . ASN A 1 203 ? -17.016 16.562 11.945 1 97.94 203 ASN A C 1
ATOM 1524 O O . ASN A 1 203 ? -16.281 15.672 12.359 1 97.94 203 ASN A O 1
ATOM 1528 N N . THR A 1 204 ? -16.828 17.828 12.211 1 96.31 204 THR A N 1
ATOM 1529 C CA . THR A 1 204 ? -15.633 18.297 12.906 1 96.31 204 THR A CA 1
ATOM 1530 C C . THR A 1 204 ? -15.492 17.625 14.266 1 96.31 204 THR A C 1
ATOM 1532 O O . THR A 1 204 ? -14.375 17.391 14.734 1 96.31 204 THR A O 1
ATOM 1535 N N . ASP A 1 205 ? -16.562 17.219 14.852 1 95.5 205 ASP A N 1
ATOM 1536 C CA . ASP A 1 205 ? -16.547 16.609 16.172 1 95.5 205 ASP A CA 1
ATOM 1537 C C . ASP A 1 205 ? -15.852 15.25 16.141 1 95.5 205 ASP A C 1
ATOM 1539 O O . ASP A 1 205 ? -15.336 14.781 17.156 1 95.5 205 ASP A O 1
ATOM 1543 N N . ASP A 1 206 ? -15.859 14.656 15 1 96.75 206 ASP A N 1
ATOM 1544 C CA . ASP A 1 206 ? -15.25 13.336 14.867 1 96.75 206 ASP A CA 1
ATOM 1545 C C . ASP A 1 206 ? -13.734 13.414 15.055 1 96.75 206 ASP A C 1
ATOM 1547 O O . ASP A 1 206 ? -13.094 12.398 15.352 1 96.75 206 ASP A O 1
ATOM 1551 N N . PHE A 1 207 ? -13.195 14.625 14.898 1 96.19 207 PHE A N 1
ATOM 1552 C CA . PHE A 1 207 ? -11.75 14.789 14.953 1 96.19 207 PHE A CA 1
ATOM 1553 C C . PHE A 1 207 ? -11.312 15.234 16.344 1 96.19 207 PHE A C 1
ATOM 1555 O O . PHE A 1 207 ? -10.117 15.234 16.656 1 96.19 207 PHE A O 1
ATOM 1562 N N . LEU A 1 208 ? -12.227 15.656 17.156 1 89.38 208 LEU A N 1
ATOM 1563 C CA . LEU A 1 208 ? -11.906 16.219 18.469 1 89.38 208 LEU A CA 1
ATOM 1564 C C . LEU A 1 208 ? -12.25 15.234 19.578 1 89.38 208 LEU A C 1
ATOM 1566 O O . LEU A 1 208 ? -11.961 15.492 20.75 1 89.38 208 LEU A O 1
ATOM 1570 N N . LYS A 1 209 ? -12.797 14.125 19.125 1 78.69 209 LYS A N 1
ATOM 1571 C CA . LYS A 1 209 ? -13.164 13.102 20.094 1 78.69 209 LYS A CA 1
ATOM 1572 C C . LYS A 1 209 ? -11.93 12.344 20.594 1 78.69 209 LYS A C 1
ATOM 1574 O O . LYS A 1 209 ? -10.922 12.266 19.875 1 78.69 209 LYS A O 1
ATOM 1579 N N . ASP A 1 210 ? -11.977 12.062 21.891 1 71.31 210 ASP A N 1
ATOM 1580 C CA . ASP A 1 210 ? -10.953 11.164 22.406 1 71.31 210 ASP A CA 1
ATOM 1581 C C . ASP A 1 210 ? -11.062 9.781 21.75 1 71.31 210 ASP A C 1
ATOM 1583 O O . ASP A 1 210 ? -12.156 9.219 21.672 1 71.31 210 ASP A O 1
ATOM 1587 N N . PRO A 1 211 ? -10.047 9.344 21.031 1 60.72 211 PRO A N 1
ATOM 1588 C CA . PRO A 1 211 ? -10.18 8.008 20.422 1 60.72 211 PRO A CA 1
ATOM 1589 C C . PRO A 1 211 ? -10.617 6.953 21.438 1 60.72 211 PRO A C 1
ATOM 1591 O O . PRO A 1 211 ? -10.281 7.043 22.625 1 60.72 211 PRO A O 1
ATOM 1594 N N . ALA A 1 212 ? -11.867 6.363 21.219 1 48.47 212 ALA A N 1
ATOM 1595 C CA . ALA A 1 212 ? -12.367 5.312 22.094 1 48.47 212 ALA A CA 1
ATOM 1596 C C . ALA A 1 212 ? -11.266 4.312 22.438 1 48.47 212 ALA A C 1
ATOM 1598 O O . ALA A 1 212 ? -10.539 3.855 21.562 1 48.47 212 ALA A O 1
ATOM 1599 N N . SER A 1 213 ? -10.578 4.375 23.781 1 41.53 213 SER A N 1
ATOM 1600 C CA . SER A 1 213 ? -9.789 3.238 24.234 1 41.53 213 SER A CA 1
ATOM 1601 C C . SER A 1 213 ? -10.43 1.917 23.828 1 41.53 213 SER A C 1
ATOM 1603 O O . SER A 1 213 ? -11.656 1.817 23.75 1 41.53 213 SER A O 1
ATOM 1605 N N . MET B 1 1 ? 5.496 -34.656 -4.887 1 90.62 1 MET B N 1
ATOM 1606 C CA . MET B 1 1 ? 4.828 -33.812 -3.883 1 90.62 1 MET B CA 1
ATOM 1607 C C . MET B 1 1 ? 4.781 -32.375 -4.324 1 90.62 1 MET B C 1
ATOM 1609 O O . MET B 1 1 ? 5.691 -31.891 -5 1 90.62 1 MET B O 1
ATOM 1613 N N . THR B 1 2 ? 3.645 -31.688 -4.035 1 91.88 2 THR B N 1
ATOM 1614 C CA . THR B 1 2 ? 3.457 -30.297 -4.469 1 91.88 2 THR B CA 1
ATOM 1615 C C . THR B 1 2 ? 4.465 -29.375 -3.791 1 91.88 2 THR B C 1
ATOM 1617 O O . THR B 1 2 ? 4.656 -29.453 -2.574 1 91.88 2 THR B O 1
ATOM 1620 N N . LYS B 1 3 ? 5.133 -28.656 -4.484 1 95.12 3 LYS B N 1
ATOM 1621 C CA . LYS B 1 3 ? 6.059 -27.641 -4.008 1 95.12 3 LYS B CA 1
ATOM 1622 C C . LYS B 1 3 ? 5.602 -26.234 -4.426 1 95.12 3 LYS B C 1
ATOM 1624 O O . LYS B 1 3 ? 6.082 -25.688 -5.418 1 95.12 3 LYS B O 1
ATOM 1629 N N . PRO B 1 4 ? 4.762 -25.641 -3.654 1 97.81 4 PRO B N 1
ATOM 1630 C CA . PRO B 1 4 ? 4.125 -24.375 -4.047 1 97.81 4 PRO B CA 1
ATOM 1631 C C . PRO B 1 4 ? 4.988 -23.156 -3.736 1 97.81 4 PRO B C 1
ATOM 1633 O O . PRO B 1 4 ? 5.688 -23.141 -2.719 1 97.81 4 PRO B O 1
ATOM 1636 N N . ILE B 1 5 ? 4.957 -22.172 -4.613 1 98.44 5 ILE B N 1
ATOM 1637 C CA . ILE B 1 5 ? 5.438 -20.812 -4.43 1 98.44 5 ILE B CA 1
ATOM 1638 C C . ILE B 1 5 ? 4.324 -19.828 -4.746 1 98.44 5 ILE B C 1
ATOM 1640 O O . ILE B 1 5 ? 3.795 -19.812 -5.863 1 98.44 5 ILE B O 1
ATOM 1644 N N . VAL B 1 6 ? 3.957 -19.031 -3.797 1 98.75 6 VAL B N 1
ATOM 1645 C CA . VAL B 1 6 ? 2.916 -18.031 -3.996 1 98.75 6 VAL B CA 1
ATOM 1646 C C . VAL B 1 6 ? 3.537 -16.734 -4.5 1 98.75 6 VAL B C 1
ATOM 1648 O O . VAL B 1 6 ? 4.504 -16.234 -3.92 1 98.75 6 VAL B O 1
ATOM 1651 N N . VAL B 1 7 ? 3.049 -16.234 -5.59 1 98.88 7 VAL B N 1
ATOM 1652 C CA . VAL B 1 7 ? 3.41 -14.922 -6.117 1 98.88 7 VAL B CA 1
ATOM 1653 C C . VAL B 1 7 ? 2.299 -13.922 -5.812 1 98.88 7 VAL B C 1
ATOM 1655 O O . VAL B 1 7 ? 1.181 -14.055 -6.316 1 98.88 7 VAL B O 1
ATOM 1658 N N . THR B 1 8 ? 2.578 -12.992 -4.973 1 98.75 8 THR B N 1
ATOM 1659 C CA . THR B 1 8 ? 1.668 -11.891 -4.676 1 98.75 8 THR B CA 1
ATOM 1660 C C . THR B 1 8 ? 2.348 -10.547 -4.918 1 98.75 8 THR B C 1
ATOM 1662 O O . THR B 1 8 ? 3.473 -10.492 -5.422 1 98.75 8 THR B O 1
ATOM 1665 N N . GLY B 1 9 ? 1.613 -9.453 -4.723 1 98.56 9 GLY B N 1
ATOM 1666 C CA . GLY B 1 9 ? 2.176 -8.148 -5.027 1 98.56 9 GLY B CA 1
ATOM 1667 C C . GLY B 1 9 ? 1.716 -7.062 -4.07 1 98.56 9 GLY B C 1
ATOM 1668 O O . GLY B 1 9 ? 0.9 -7.312 -3.184 1 98.56 9 GLY B O 1
ATOM 1669 N N . THR B 1 10 ? 2.291 -5.895 -4.297 1 98.5 10 THR B N 1
ATOM 1670 C CA . THR B 1 10 ? 1.972 -4.746 -3.461 1 98.5 10 THR B CA 1
ATOM 1671 C C . THR B 1 10 ? 0.765 -3.992 -4.012 1 98.5 10 THR B C 1
ATOM 1673 O O . THR B 1 10 ? 0.178 -3.158 -3.32 1 98.5 10 THR B O 1
ATOM 1676 N N . ASP B 1 11 ? 0.473 -4.23 -5.27 1 96.75 11 ASP B N 1
ATOM 1677 C CA . ASP B 1 11 ? -0.615 -3.504 -5.918 1 96.75 11 ASP B CA 1
ATOM 1678 C C . ASP B 1 11 ? -1.109 -4.246 -7.156 1 96.75 11 ASP B C 1
ATOM 1680 O O . ASP B 1 11 ? -0.542 -5.273 -7.539 1 96.75 11 ASP B O 1
ATOM 1684 N N . THR B 1 12 ? -2.201 -3.809 -7.703 1 94.94 12 THR B N 1
ATOM 1685 C CA . THR B 1 12 ? -2.693 -4.328 -8.977 1 94.94 12 THR B CA 1
ATOM 1686 C C . THR B 1 12 ? -1.955 -3.688 -10.141 1 94.94 12 THR B C 1
ATOM 1688 O O . THR B 1 12 ? -1.489 -2.551 -10.039 1 94.94 12 THR B O 1
ATOM 1691 N N . GLY B 1 13 ? -1.732 -4.422 -11.148 1 93.75 13 GLY B N 1
ATOM 1692 C CA . GLY B 1 13 ? -1.192 -3.869 -12.383 1 93.75 13 GLY B CA 1
ATOM 1693 C C . GLY B 1 13 ? 0.307 -3.646 -12.328 1 93.75 13 GLY B C 1
ATOM 1694 O O . GLY B 1 13 ? 0.857 -2.891 -13.133 1 93.75 13 GLY B O 1
ATOM 1695 N N . ILE B 1 14 ? 0.98 -4.293 -11.414 1 95.88 14 ILE B N 1
ATOM 1696 C CA . ILE B 1 14 ? 2.395 -3.971 -11.25 1 95.88 14 ILE B CA 1
ATOM 1697 C C . ILE B 1 14 ? 3.244 -4.957 -12.047 1 95.88 14 ILE B C 1
ATOM 1699 O O . ILE B 1 14 ? 4.469 -4.832 -12.094 1 95.88 14 ILE B O 1
ATOM 1703 N N . GLY B 1 15 ? 2.623 -6.07 -12.602 1 96.5 15 GLY B N 1
ATOM 1704 C CA . GLY B 1 15 ? 3.391 -7.008 -13.406 1 96.5 15 GLY B CA 1
ATOM 1705 C C . GLY B 1 15 ? 3.494 -8.383 -12.773 1 96.5 15 GLY B C 1
ATOM 1706 O O . GLY B 1 15 ? 4.355 -9.18 -13.148 1 96.5 15 GLY B O 1
ATOM 1707 N N . LYS B 1 16 ? 2.633 -8.758 -11.867 1 97.62 16 LYS B N 1
ATOM 1708 C CA . LYS B 1 16 ? 2.646 -10.047 -11.188 1 97.62 16 LYS B CA 1
ATOM 1709 C C . LYS B 1 16 ? 2.533 -11.195 -12.188 1 97.62 16 LYS B C 1
ATOM 1711 O O . LYS B 1 16 ? 3.271 -12.18 -12.094 1 97.62 16 LYS B O 1
ATOM 1716 N N . THR B 1 17 ? 1.591 -11.016 -13.141 1 97.88 17 THR B N 1
ATOM 1717 C CA . THR B 1 17 ? 1.323 -12.078 -14.102 1 97.88 17 THR B CA 1
ATOM 1718 C C . THR B 1 17 ? 2.547 -12.336 -14.977 1 97.88 17 THR B C 1
ATOM 1720 O O . THR B 1 17 ? 2.912 -13.484 -15.219 1 97.88 17 THR B O 1
ATOM 1723 N N . VAL B 1 18 ? 3.164 -11.273 -15.422 1 98.44 18 VAL B N 1
ATOM 1724 C CA . VAL B 1 18 ? 4.363 -11.383 -16.25 1 98.44 18 VAL B CA 1
ATOM 1725 C C . VAL B 1 18 ? 5.477 -12.062 -15.453 1 98.44 18 VAL B C 1
ATOM 1727 O O . VAL B 1 18 ? 6.16 -12.953 -15.969 1 98.44 18 VAL B O 1
ATOM 1730 N N . PHE B 1 19 ? 5.617 -11.68 -14.203 1 98.88 19 PHE B N 1
ATOM 1731 C CA . PHE B 1 19 ? 6.625 -12.297 -13.352 1 98.88 19 PHE B CA 1
ATOM 1732 C C . PHE B 1 19 ? 6.316 -13.773 -13.125 1 98.88 19 PHE B C 1
ATOM 1734 O O . PHE B 1 19 ? 7.207 -14.617 -13.203 1 98.88 19 PHE B O 1
ATOM 1741 N N . ALA B 1 20 ? 5.043 -14.062 -12.766 1 98.88 20 ALA B N 1
ATOM 1742 C CA . ALA B 1 20 ? 4.629 -15.445 -12.531 1 98.88 20 ALA B CA 1
ATOM 1743 C C . ALA B 1 20 ? 4.906 -16.312 -13.75 1 98.88 20 ALA B C 1
ATOM 1745 O O . ALA B 1 20 ? 5.328 -17.469 -13.625 1 98.88 20 ALA B O 1
ATOM 1746 N N . ALA B 1 21 ? 4.676 -15.766 -14.93 1 98.88 21 ALA B N 1
ATOM 1747 C CA . ALA B 1 21 ? 4.953 -16.484 -16.172 1 98.88 21 ALA B CA 1
ATOM 1748 C C . ALA B 1 21 ? 6.438 -16.828 -16.281 1 98.88 21 ALA B C 1
ATOM 1750 O O . ALA B 1 21 ? 6.793 -17.969 -16.594 1 98.88 21 ALA B O 1
ATOM 1751 N N . ALA B 1 22 ? 7.258 -15.867 -16.047 1 98.88 22 ALA B N 1
ATOM 1752 C CA . ALA B 1 22 ? 8.703 -16.062 -16.125 1 98.88 22 ALA B CA 1
ATOM 1753 C C . ALA B 1 22 ? 9.172 -17.125 -15.133 1 98.88 22 ALA B C 1
ATOM 1755 O O . ALA B 1 22 ? 9.93 -18.016 -15.492 1 98.88 22 ALA B O 1
ATOM 1756 N N . LEU B 1 23 ? 8.68 -17 -13.906 1 98.88 23 LEU B N 1
ATOM 1757 C CA . LEU B 1 23 ? 9.078 -17.922 -12.852 1 98.88 23 LEU B CA 1
ATOM 1758 C C . LEU B 1 23 ? 8.609 -19.344 -13.156 1 98.88 23 LEU B C 1
ATOM 1760 O O . LEU B 1 23 ? 9.383 -20.297 -13.039 1 98.88 23 LEU B O 1
ATOM 1764 N N . ALA B 1 24 ? 7.363 -19.469 -13.539 1 98.81 24 ALA B N 1
ATOM 1765 C CA . ALA B 1 24 ? 6.816 -20.781 -13.867 1 98.81 24 ALA B CA 1
ATOM 1766 C C . ALA B 1 24 ? 7.602 -21.438 -15 1 98.81 24 ALA B C 1
ATOM 1768 O O . ALA B 1 24 ? 7.914 -22.625 -14.938 1 98.81 24 ALA B O 1
ATOM 1769 N N . GLY B 1 25 ? 7.891 -20.656 -16.016 1 98.62 25 GLY B N 1
ATOM 1770 C CA . GLY B 1 25 ? 8.695 -21.172 -17.109 1 98.62 25 GLY B CA 1
ATOM 1771 C C . GLY B 1 25 ? 10.07 -21.641 -16.672 1 98.62 25 GLY B C 1
ATOM 1772 O O . GLY B 1 25 ? 10.523 -22.719 -17.062 1 98.62 25 GLY B O 1
ATOM 1773 N N . ALA B 1 26 ? 10.703 -20.812 -15.922 1 98.5 26 ALA B N 1
ATOM 1774 C CA . ALA B 1 26 ? 12.062 -21.094 -15.469 1 98.5 26 ALA B CA 1
ATOM 1775 C C . ALA B 1 26 ? 12.117 -22.359 -14.641 1 98.5 26 ALA B C 1
ATOM 1777 O O . ALA B 1 26 ? 13.109 -23.094 -14.68 1 98.5 26 ALA B O 1
ATOM 1778 N N . LEU B 1 27 ? 11.031 -22.672 -13.93 1 97.88 27 LEU B N 1
ATOM 1779 C CA . LEU B 1 27 ? 11.016 -23.812 -13.008 1 97.88 27 LEU B CA 1
ATOM 1780 C C . LEU B 1 27 ? 10.336 -25.016 -13.648 1 97.88 27 LEU B C 1
ATOM 1782 O O . LEU B 1 27 ? 10.211 -26.062 -13.023 1 97.88 27 LEU B O 1
ATOM 1786 N N . ASP B 1 28 ? 9.891 -24.844 -14.883 1 97.75 28 ASP B N 1
ATOM 1787 C CA . ASP B 1 28 ? 9.039 -25.859 -15.484 1 97.75 28 ASP B CA 1
ATOM 1788 C C . ASP B 1 28 ? 7.918 -26.281 -14.531 1 97.75 28 ASP B C 1
ATOM 1790 O O . ASP B 1 28 ? 7.711 -27.469 -14.297 1 97.75 28 ASP B O 1
ATOM 1794 N N . ALA B 1 29 ? 7.25 -25.281 -13.984 1 98.5 29 ALA B N 1
ATOM 1795 C CA . ALA B 1 29 ? 6.258 -25.484 -12.93 1 98.5 29 ALA B CA 1
ATOM 1796 C C . ALA B 1 29 ? 4.848 -25.547 -13.508 1 98.5 29 ALA B C 1
ATOM 1798 O O . ALA B 1 29 ? 4.625 -25.172 -14.656 1 98.5 29 ALA B O 1
ATOM 1799 N N . PHE B 1 30 ? 3.982 -26.047 -12.641 1 98.69 30 PHE B N 1
ATOM 1800 C CA . PHE B 1 30 ? 2.57 -25.75 -12.852 1 98.69 30 PHE B CA 1
ATOM 1801 C C . PHE B 1 30 ? 2.244 -24.328 -12.445 1 98.69 30 PHE B C 1
ATOM 1803 O O . PHE B 1 30 ? 2.953 -23.719 -11.633 1 98.69 30 PHE B O 1
ATOM 1810 N N . TYR B 1 31 ? 1.243 -23.781 -13.07 1 98.88 31 TYR B N 1
ATOM 1811 C CA . TYR B 1 31 ? 0.735 -22.453 -12.75 1 98.88 31 TYR B CA 1
ATOM 1812 C C . TYR B 1 31 ? -0.739 -22.5 -12.367 1 98.88 31 TYR B C 1
ATOM 1814 O O . TYR B 1 31 ? -1.521 -23.234 -12.984 1 98.88 31 TYR B O 1
ATOM 1822 N N . TRP B 1 32 ? -1.078 -21.688 -11.305 1 98.88 32 TRP B N 1
ATOM 1823 C CA . TRP B 1 32 ? -2.467 -21.641 -10.859 1 98.88 32 TRP B CA 1
ATOM 1824 C C . TRP B 1 32 ? -2.818 -20.25 -10.336 1 98.88 32 TRP B C 1
ATOM 1826 O O . TRP B 1 32 ? -2.08 -19.688 -9.523 1 98.88 32 TRP B O 1
ATOM 1836 N N . LYS B 1 33 ? -3.785 -19.672 -10.852 1 98.44 33 LYS B N 1
ATOM 1837 C CA . LYS B 1 33 ? -4.453 -18.516 -10.281 1 98.44 33 LYS B CA 1
ATOM 1838 C C . LYS B 1 33 ? -5.812 -18.891 -9.703 1 98.44 33 LYS B C 1
ATOM 1840 O O . LYS B 1 33 ? -6.793 -19.016 -10.43 1 98.44 33 LYS B O 1
ATOM 1845 N N . PRO B 1 34 ? -5.902 -18.953 -8.406 1 98.38 34 PRO B N 1
ATOM 1846 C CA . PRO B 1 34 ? -7.129 -19.469 -7.805 1 98.38 34 PRO B CA 1
ATOM 1847 C C . PRO B 1 34 ? -8.367 -18.672 -8.195 1 98.38 34 PRO B C 1
ATOM 1849 O O . PRO B 1 34 ? -9.406 -19.266 -8.523 1 98.38 34 PRO B O 1
ATOM 1852 N N . VAL B 1 35 ? -8.281 -17.359 -8.219 1 98.19 35 VAL B N 1
ATOM 1853 C CA . VAL B 1 35 ? -9.43 -16.516 -8.5 1 98.19 35 VAL B CA 1
ATOM 1854 C C . VAL B 1 35 ? -9.07 -15.484 -9.562 1 98.19 35 VAL B C 1
ATOM 1856 O O . VAL B 1 35 ? -8.203 -14.633 -9.352 1 98.19 35 VAL B O 1
ATOM 1859 N N . GLN B 1 36 ? -9.648 -15.586 -10.695 1 97.25 36 GLN B N 1
ATOM 1860 C CA . GLN B 1 36 ? -9.547 -14.617 -11.781 1 97.25 36 GLN B CA 1
ATOM 1861 C C . GLN B 1 36 ? -10.742 -13.664 -11.773 1 97.25 36 GLN B C 1
ATOM 1863 O O . GLN B 1 36 ? -11.891 -14.102 -11.75 1 97.25 36 GLN B O 1
ATOM 1868 N N . ALA B 1 37 ? -10.43 -12.383 -11.648 1 95.31 37 ALA B N 1
ATOM 1869 C CA . ALA B 1 37 ? -11.477 -11.375 -11.789 1 95.31 37 ALA B CA 1
ATOM 1870 C C . ALA B 1 37 ? -11.227 -10.484 -13 1 95.31 37 ALA B C 1
ATOM 1872 O O . ALA B 1 37 ? -10.125 -9.953 -13.172 1 95.31 37 ALA B O 1
ATOM 1873 N N . GLY B 1 38 ? -12.211 -10.266 -13.781 1 91.19 38 GLY B N 1
ATOM 1874 C CA . GLY B 1 38 ? -12.07 -9.5 -15.008 1 91.19 38 GLY B CA 1
ATOM 1875 C C . GLY B 1 38 ? -11.539 -10.32 -16.172 1 91.19 38 GLY B C 1
ATOM 1876 O O . GLY B 1 38 ? -10.492 -10.961 -16.047 1 91.19 38 GLY B O 1
ATOM 1877 N N . ILE B 1 39 ? -12.273 -10.43 -17.375 1 76.31 39 ILE B N 1
ATOM 1878 C CA . ILE B 1 39 ? -11.867 -11.25 -18.516 1 76.31 39 ILE B CA 1
ATOM 1879 C C . ILE B 1 39 ? -11.891 -10.406 -19.781 1 76.31 39 ILE B C 1
ATOM 1881 O O . ILE B 1 39 ? -11.969 -10.945 -20.891 1 76.31 39 ILE B O 1
ATOM 1885 N N . GLU B 1 40 ? -11.641 -9.164 -19.828 1 74.56 40 GLU B N 1
ATOM 1886 C CA . GLU B 1 40 ? -11.867 -8.375 -21.031 1 74.56 40 GLU B CA 1
ATOM 1887 C C . GLU B 1 40 ? -10.922 -8.797 -22.156 1 74.56 40 GLU B C 1
ATOM 1889 O O . GLU B 1 40 ? -11.367 -9.258 -23.219 1 74.56 40 GLU B O 1
ATOM 1894 N N . ASP B 1 41 ? -9.617 -8.664 -22.062 1 79.81 41 ASP B N 1
ATOM 1895 C CA . ASP B 1 41 ? -8.742 -8.977 -23.188 1 79.81 41 ASP B CA 1
ATOM 1896 C C . ASP B 1 41 ? -8.141 -10.375 -23.047 1 79.81 41 ASP B C 1
ATOM 1898 O O . ASP B 1 41 ? -8.391 -11.242 -23.891 1 79.81 41 ASP B O 1
ATOM 1902 N N . GLU B 1 42 ? -7.5 -10.672 -22.094 1 90.12 42 GLU B N 1
ATOM 1903 C CA . GLU B 1 42 ? -6.918 -11.977 -21.812 1 90.12 42 GLU B CA 1
ATOM 1904 C C . GLU B 1 42 ? -6.867 -12.242 -20.312 1 90.12 42 GLU B C 1
ATOM 1906 O O . GLU B 1 42 ? -6.652 -11.328 -19.516 1 90.12 42 GLU B O 1
ATOM 1911 N N . THR B 1 43 ? -7.168 -13.492 -19.969 1 93.69 43 THR B N 1
ATOM 1912 C CA . THR B 1 43 ? -7.008 -13.875 -18.562 1 93.69 43 THR B CA 1
ATOM 1913 C C . THR B 1 43 ? -5.531 -13.977 -18.203 1 93.69 43 THR B C 1
ATOM 1915 O O . THR B 1 43 ? -4.668 -14.031 -19.078 1 93.69 43 THR B O 1
ATOM 1918 N N . ASP B 1 44 ? -5.273 -14.023 -16.906 1 96.75 44 ASP B N 1
ATOM 1919 C CA . ASP B 1 44 ? -3.898 -14.227 -16.453 1 96.75 44 ASP B CA 1
ATOM 1920 C C . ASP B 1 44 ? -3.365 -15.578 -16.922 1 9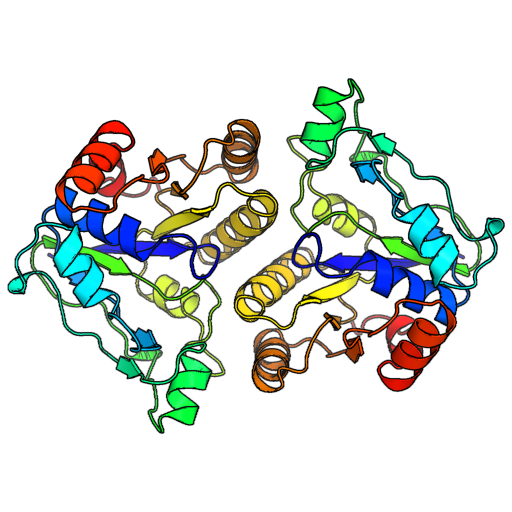6.75 44 ASP B C 1
ATOM 1922 O O . ASP B 1 44 ? -2.205 -15.695 -17.328 1 96.75 44 ASP B O 1
ATOM 1926 N N . ARG B 1 45 ? -4.199 -16.609 -16.906 1 97.25 45 ARG B N 1
ATOM 1927 C CA . ARG B 1 45 ? -3.809 -17.938 -17.391 1 97.25 45 ARG B CA 1
ATOM 1928 C C . ARG B 1 45 ? -3.379 -17.891 -18.844 1 97.25 45 ARG B C 1
ATOM 1930 O O . ARG B 1 45 ? -2.359 -18.469 -19.219 1 97.25 45 ARG B O 1
ATOM 1937 N N . GLN B 1 46 ? -4.105 -17.203 -19.641 1 96.94 46 GLN B N 1
ATOM 1938 C CA . GLN B 1 46 ? -3.805 -17.062 -21.062 1 96.94 46 GLN B CA 1
ATOM 1939 C C . GLN B 1 46 ? -2.504 -16.297 -21.281 1 96.94 46 GLN B C 1
ATOM 1941 O O . GLN B 1 46 ? -1.707 -16.656 -22.156 1 96.94 46 GLN B O 1
ATOM 1946 N N . ALA B 1 47 ? -2.363 -15.234 -20.516 1 97.25 47 ALA B N 1
ATOM 1947 C CA . ALA B 1 47 ? -1.117 -14.477 -20.609 1 97.25 47 ALA B CA 1
ATOM 1948 C C . ALA B 1 47 ? 0.081 -15.352 -20.25 1 97.25 47 ALA B C 1
ATOM 1950 O O . ALA B 1 47 ? 1.113 -15.305 -20.922 1 97.25 47 ALA B O 1
ATOM 1951 N N . VAL B 1 48 ? -0.075 -16.172 -19.188 1 98.56 48 VAL B N 1
ATOM 1952 C CA . VAL B 1 48 ? 1.011 -17.047 -18.75 1 98.56 48 VAL B CA 1
ATOM 1953 C C . VAL B 1 48 ? 1.276 -18.094 -19.828 1 98.56 48 VAL B C 1
ATOM 1955 O O . VAL B 1 48 ? 2.43 -18.438 -20.094 1 98.56 48 VAL B O 1
ATOM 1958 N N . LEU B 1 49 ? 0.217 -18.609 -20.422 1 98.25 49 LEU B N 1
ATOM 1959 C CA . LEU B 1 49 ? 0.392 -19.547 -21.516 1 98.25 49 LEU B CA 1
ATOM 1960 C C . LEU B 1 49 ? 1.225 -18.953 -22.641 1 98.25 49 LEU B C 1
ATOM 1962 O O . LEU B 1 49 ? 2.135 -19.594 -23.156 1 98.25 49 LEU B O 1
ATOM 1966 N N . ARG B 1 50 ? 0.945 -17.719 -22.922 1 97.69 50 ARG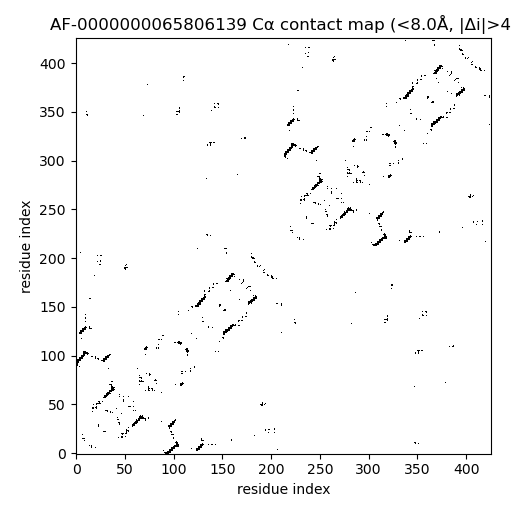 B N 1
ATOM 1967 C CA . ARG B 1 50 ? 1.609 -17.031 -24.016 1 97.69 50 ARG B CA 1
ATOM 1968 C C . ARG B 1 50 ? 3.061 -16.719 -23.672 1 97.69 50 ARG B C 1
ATOM 1970 O O . ARG B 1 50 ? 3.939 -16.781 -24.531 1 97.69 50 ARG B O 1
ATOM 1977 N N . LEU B 1 51 ? 3.352 -16.516 -22.438 1 98.56 51 LEU B N 1
ATOM 1978 C CA . LEU B 1 51 ? 4.605 -15.852 -22.078 1 98.56 51 LEU B CA 1
ATOM 1979 C C . LEU B 1 51 ? 5.57 -16.844 -21.422 1 98.56 51 LEU B C 1
ATOM 1981 O O . LEU B 1 51 ? 6.773 -16.594 -21.375 1 98.56 51 LEU B O 1
ATOM 1985 N N . SER B 1 52 ? 5.109 -17.938 -20.859 1 98.5 52 SER B N 1
ATOM 1986 C CA . SER B 1 52 ? 5.93 -18.781 -20 1 98.5 52 SER B CA 1
ATOM 1987 C C . SER B 1 52 ? 6.719 -19.812 -20.797 1 98.5 52 SER B C 1
ATOM 1989 O O . SER B 1 52 ? 7.715 -20.344 -20.312 1 98.5 52 SER B O 1
ATOM 1991 N N . GLY B 1 53 ? 6.184 -20.172 -22.016 1 97.62 53 GLY B N 1
ATOM 1992 C CA . GLY B 1 53 ? 6.75 -21.281 -22.781 1 97.62 53 GLY B CA 1
ATOM 1993 C C . GLY B 1 53 ? 6.273 -22.641 -22.312 1 97.62 53 GLY B C 1
ATOM 1994 O O . GLY B 1 53 ? 6.695 -23.672 -22.844 1 97.62 53 GLY B O 1
ATOM 1995 N N . LEU B 1 54 ? 5.395 -22.703 -21.375 1 98.38 54 LEU B N 1
ATOM 1996 C CA . LEU B 1 54 ? 4.875 -23.953 -20.828 1 98.38 54 LEU B CA 1
ATOM 1997 C C . LEU B 1 54 ? 3.74 -24.5 -21.688 1 98.38 54 LEU B C 1
ATOM 1999 O O . LEU B 1 54 ? 3.01 -23.719 -22.312 1 98.38 54 LEU B O 1
ATOM 2003 N N . PRO B 1 55 ? 3.568 -25.828 -21.719 1 98.25 55 PRO B N 1
ATOM 2004 C CA . PRO B 1 55 ? 2.377 -26.375 -22.359 1 98.25 55 PRO B CA 1
ATOM 2005 C C . PRO B 1 55 ? 1.103 -26.141 -21.562 1 98.25 55 PRO B C 1
ATOM 2007 O O . PRO B 1 55 ? 1.166 -25.906 -20.344 1 98.25 55 PRO B O 1
ATOM 2010 N N . ASP B 1 56 ? 0.012 -26.172 -22.188 1 98.12 56 ASP B N 1
ATOM 2011 C CA . ASP B 1 56 ? -1.293 -25.906 -21.594 1 98.12 56 ASP B CA 1
ATOM 2012 C C . ASP B 1 56 ? -1.531 -26.812 -20.391 1 98.12 56 ASP B C 1
ATOM 2014 O O . ASP B 1 56 ? -2.154 -26.406 -19.406 1 98.12 56 ASP B O 1
ATOM 2018 N N . ALA B 1 57 ? -1.015 -28.016 -20.469 1 97.62 57 ALA B N 1
ATOM 2019 C CA . ALA B 1 57 ? -1.23 -29.016 -19.422 1 97.62 57 ALA B CA 1
ATOM 2020 C C . ALA B 1 57 ? -0.637 -28.562 -18.094 1 97.62 57 ALA B C 1
ATOM 2022 O O . ALA B 1 57 ? -0.99 -29.094 -17.031 1 97.62 57 ALA B O 1
ATOM 2023 N N . ARG B 1 58 ? 0.313 -27.562 -18.109 1 98.12 58 ARG B N 1
ATOM 2024 C CA . ARG B 1 58 ? 0.94 -27.047 -16.906 1 98.12 58 ARG B CA 1
ATOM 2025 C C . ARG B 1 58 ? 0.103 -25.938 -16.281 1 98.12 58 ARG B C 1
ATOM 2027 O O . ARG B 1 58 ? 0.344 -25.531 -15.141 1 98.12 58 ARG B O 1
ATOM 2034 N N . LEU B 1 59 ? -0.846 -25.422 -16.969 1 98.69 59 LEU B N 1
ATOM 2035 C CA . LEU B 1 59 ? -1.658 -24.312 -16.5 1 98.69 59 LEU B CA 1
ATOM 2036 C C . LEU B 1 59 ? -3.01 -24.797 -15.984 1 98.69 59 LEU B C 1
ATOM 2038 O O . LEU B 1 59 ? -3.875 -25.188 -16.781 1 98.69 59 LEU B O 1
ATOM 2042 N N . LEU B 1 60 ? -3.191 -24.75 -14.742 1 98.56 60 LEU B N 1
ATOM 2043 C CA . LEU B 1 60 ? -4.387 -25.297 -14.102 1 98.56 60 LEU B CA 1
ATOM 2044 C C . LEU B 1 60 ? -5.555 -24.312 -14.211 1 98.56 60 LEU B C 1
ATOM 2046 O O . LEU B 1 60 ? -5.352 -23.094 -14.219 1 98.56 60 LEU B O 1
ATOM 2050 N N . PRO B 1 61 ? -6.77 -24.844 -14.312 1 97.5 61 PRO B N 1
ATOM 2051 C CA . PRO B 1 61 ? -7.934 -23.953 -14.32 1 97.5 61 PRO B CA 1
ATOM 2052 C C . PRO B 1 61 ? -8.117 -23.203 -13.008 1 97.5 61 PRO B C 1
ATOM 2054 O O . PRO B 1 61 ? -7.797 -23.734 -11.938 1 97.5 61 PRO B O 1
ATOM 2057 N N . GLU B 1 62 ? -8.656 -22.031 -13.078 1 97.69 62 GLU B N 1
ATOM 2058 C CA . GLU B 1 62 ? -8.984 -21.266 -11.883 1 97.69 62 GLU B CA 1
ATOM 2059 C C . GLU B 1 62 ? -10.07 -21.953 -11.062 1 97.69 62 GLU B C 1
ATOM 2061 O O . GLU B 1 62 ? -10.922 -22.656 -11.617 1 97.69 62 GLU B O 1
ATOM 2066 N N . ALA B 1 63 ? -10.047 -21.766 -9.797 1 98.19 63 ALA B N 1
ATOM 2067 C CA . ALA B 1 63 ? -11.164 -22.203 -8.969 1 98.19 63 ALA B CA 1
ATOM 2068 C C . ALA B 1 63 ? -12.398 -21.344 -9.219 1 98.19 63 ALA B C 1
ATOM 2070 O O . ALA B 1 63 ? -13.523 -21.859 -9.219 1 98.19 63 ALA B O 1
ATOM 2071 N N . TYR B 1 64 ? -12.18 -20.031 -9.398 1 98 64 TYR B N 1
ATOM 2072 C CA . TYR B 1 64 ? -13.25 -19.078 -9.711 1 98 64 TYR B CA 1
ATOM 2073 C C . TYR B 1 64 ? -12.844 -18.156 -10.859 1 98 64 TYR B C 1
ATOM 2075 O O . TYR B 1 64 ? -11.766 -17.562 -10.844 1 98 64 TYR B O 1
ATOM 2083 N N . ARG B 1 65 ? -13.641 -18.078 -11.82 1 96.5 65 ARG B N 1
ATOM 2084 C CA . ARG B 1 65 ? -13.5 -17.156 -12.938 1 96.5 65 ARG B CA 1
ATOM 2085 C C . ARG B 1 65 ? -14.648 -16.156 -12.969 1 96.5 65 ARG B C 1
ATOM 2087 O O . ARG B 1 65 ? -15.789 -16.516 -13.289 1 96.5 65 ARG B O 1
ATOM 2094 N N . LEU B 1 66 ? -14.328 -14.914 -12.648 1 97.5 66 LEU B N 1
ATOM 2095 C CA . LEU B 1 66 ? -15.344 -13.867 -12.531 1 97.5 66 LEU B CA 1
ATOM 2096 C C . LEU B 1 66 ? -15.258 -12.898 -13.703 1 97.5 66 LEU B C 1
ATOM 2098 O O . LEU B 1 66 ? -14.164 -12.562 -14.164 1 97.5 66 LEU B O 1
ATOM 2102 N N . ASN B 1 67 ? -16.359 -12.383 -14.109 1 96 67 ASN B N 1
ATOM 2103 C CA . ASN B 1 67 ? -16.422 -11.531 -15.297 1 96 67 ASN B CA 1
ATOM 2104 C C . ASN B 1 67 ? -16.047 -10.094 -14.977 1 96 67 ASN B C 1
ATOM 2106 O O . ASN B 1 67 ? -15.406 -9.414 -15.781 1 96 67 ASN B O 1
ATOM 2110 N N . THR B 1 68 ? -16.5 -9.617 -13.875 1 95.75 68 THR B N 1
ATOM 2111 C CA . THR B 1 68 ? -16.406 -8.203 -13.516 1 95.75 68 THR B CA 1
ATOM 2112 C C . THR B 1 68 ? -14.984 -7.832 -13.109 1 95.75 68 THR B C 1
ATOM 2114 O O . THR B 1 68 ? -14.383 -8.5 -12.273 1 95.75 68 THR B O 1
ATOM 2117 N N . PRO B 1 69 ? -14.406 -6.855 -13.75 1 94.19 69 PRO B N 1
ATOM 2118 C CA . PRO B 1 69 ? -13.055 -6.414 -13.383 1 94.19 69 PRO B CA 1
ATOM 2119 C C . PRO B 1 69 ? -13.047 -5.562 -12.109 1 94.19 69 PRO B C 1
ATOM 2121 O O . PRO B 1 69 ? -13.109 -4.336 -12.18 1 94.19 69 PRO B O 1
ATOM 2124 N N . ALA B 1 70 ? -13.055 -6.121 -11 1 95.19 70 ALA B N 1
ATOM 2125 C CA . ALA B 1 70 ? -13.047 -5.543 -9.656 1 95.19 70 ALA B CA 1
ATOM 2126 C C . ALA B 1 70 ? -12.352 -6.469 -8.664 1 95.19 70 ALA B C 1
ATOM 2128 O O . ALA B 1 70 ? -11.844 -7.523 -9.047 1 95.19 70 ALA B O 1
ATOM 2129 N N . SER B 1 71 ? -12.312 -6.055 -7.418 1 96.5 71 SER B N 1
ATOM 2130 C CA . SER B 1 71 ? -11.828 -6.961 -6.379 1 96.5 71 SER B CA 1
ATOM 2131 C C . SER B 1 71 ? -12.648 -8.242 -6.34 1 96.5 71 SER B C 1
ATOM 2133 O O . SER B 1 71 ? -13.859 -8.227 -6.602 1 96.5 71 SER B O 1
ATOM 2135 N N . PRO B 1 72 ? -12.055 -9.391 -5.969 1 97.69 72 PRO B N 1
ATOM 2136 C CA . PRO B 1 72 ? -12.742 -10.68 -6.051 1 97.69 72 PRO B CA 1
ATOM 2137 C C . PRO B 1 72 ? -14.062 -10.695 -5.281 1 97.69 72 PRO B C 1
ATOM 2139 O O . PRO B 1 72 ? -15.07 -11.211 -5.777 1 97.69 72 PRO B O 1
ATOM 2142 N N . HIS B 1 73 ? -14.141 -10.094 -4.133 1 98 73 HIS B N 1
ATOM 2143 C CA . HIS B 1 73 ? -15.367 -10.094 -3.354 1 98 73 HIS B CA 1
ATOM 2144 C C . HIS B 1 73 ? -16.5 -9.391 -4.098 1 98 73 HIS B C 1
ATOM 2146 O O . HIS B 1 73 ? -17.609 -9.914 -4.195 1 98 73 HIS B O 1
ATOM 2152 N N . LEU B 1 74 ? -16.203 -8.234 -4.648 1 97.81 74 LEU B N 1
ATOM 2153 C CA . LEU B 1 74 ? -17.203 -7.441 -5.355 1 97.81 74 LEU B CA 1
ATOM 2154 C C . LEU B 1 74 ? -17.562 -8.086 -6.691 1 97.81 74 LEU B C 1
ATOM 2156 O O . LEU B 1 74 ? -18.734 -8.148 -7.055 1 97.81 74 LEU B O 1
ATOM 2160 N N . ALA B 1 75 ? -16.516 -8.547 -7.406 1 97.69 75 ALA B N 1
ATOM 2161 C CA . ALA B 1 75 ? -16.75 -9.242 -8.672 1 97.69 75 ALA B CA 1
ATOM 2162 C C . ALA B 1 75 ? -17.688 -10.43 -8.484 1 97.69 75 ALA B C 1
ATOM 2164 O O . ALA B 1 75 ? -18.609 -10.625 -9.266 1 97.69 75 ALA B O 1
ATOM 2165 N N . ALA B 1 76 ? -17.406 -11.25 -7.445 1 98.38 76 ALA B N 1
ATOM 2166 C CA . ALA B 1 76 ? -18.234 -12.422 -7.156 1 98.38 76 ALA B CA 1
ATOM 2167 C C . ALA B 1 76 ? -19.688 -12.023 -6.883 1 98.38 76 ALA B C 1
ATOM 2169 O O . ALA B 1 76 ? -20.609 -12.633 -7.414 1 98.38 76 ALA B O 1
ATOM 2170 N N . GLU B 1 77 ? -19.859 -10.953 -6.09 1 97.75 77 GLU B N 1
ATOM 2171 C CA . GLU B 1 77 ? -21.188 -10.477 -5.762 1 97.75 77 GLU B CA 1
ATOM 2172 C C . GLU B 1 77 ? -21.938 -10.016 -7.012 1 97.75 77 GLU B C 1
ATOM 2174 O O . GLU B 1 77 ? -23.094 -10.375 -7.215 1 97.75 77 GLU B O 1
ATOM 2179 N N . ILE B 1 78 ? -21.281 -9.25 -7.852 1 97.69 78 ILE B N 1
ATOM 2180 C CA . ILE B 1 78 ? -21.891 -8.719 -9.07 1 97.69 78 ILE B CA 1
ATOM 2181 C C . ILE B 1 78 ? -22.234 -9.867 -10.016 1 97.69 78 ILE B C 1
ATOM 2183 O O . ILE B 1 78 ? -23.312 -9.867 -10.633 1 97.69 78 ILE B O 1
ATOM 2187 N N . ASP B 1 79 ? -21.359 -10.891 -10.094 1 98 79 ASP B N 1
ATOM 2188 C CA . ASP B 1 79 ? -21.516 -12.016 -11.016 1 98 79 ASP B CA 1
ATOM 2189 C C . ASP B 1 79 ? -22.469 -13.062 -10.445 1 98 79 ASP B C 1
ATOM 2191 O O . ASP B 1 79 ? -22.781 -14.047 -11.117 1 98 79 ASP B O 1
ATOM 2195 N N . GLY B 1 80 ? -22.891 -12.883 -9.195 1 98.19 80 GLY B N 1
ATOM 2196 C CA . GLY B 1 80 ? -23.781 -13.844 -8.57 1 98.19 80 GLY B CA 1
ATOM 2197 C C . GLY B 1 80 ? -23.094 -15.133 -8.164 1 98.19 80 GLY B C 1
ATOM 2198 O O . GLY B 1 80 ? -23.688 -16.203 -8.219 1 98.19 80 GLY B O 1
ATOM 2199 N N . VAL B 1 81 ? -21.828 -15.062 -7.891 1 97.88 81 VAL B N 1
ATOM 2200 C CA . VAL B 1 81 ? -21.016 -16.219 -7.508 1 97.88 81 VAL B CA 1
ATOM 2201 C C . VAL B 1 81 ? -20.641 -16.109 -6.031 1 97.88 81 VAL B C 1
ATOM 2203 O O . VAL B 1 81 ? -20.297 -15.031 -5.539 1 97.88 81 VAL B O 1
ATOM 2206 N N . THR B 1 82 ? -20.688 -17.188 -5.332 1 97.62 82 THR B N 1
ATOM 2207 C CA . THR B 1 82 ? -20.203 -17.234 -3.953 1 97.62 82 THR B CA 1
ATOM 2208 C C . THR B 1 82 ? -18.844 -17.906 -3.881 1 97.62 82 THR B C 1
ATOM 2210 O O . THR B 1 82 ? -18.688 -19.078 -4.242 1 97.62 82 THR B O 1
ATOM 2213 N N . ILE B 1 83 ? -17.844 -17.203 -3.447 1 98.19 83 ILE B N 1
ATOM 2214 C CA . ILE B 1 83 ? -16.516 -17.766 -3.258 1 98.19 83 ILE B CA 1
ATOM 2215 C C . ILE B 1 83 ? -16.438 -18.453 -1.9 1 98.19 83 ILE B C 1
ATOM 2217 O O . ILE B 1 83 ? -16.703 -17.844 -0.866 1 98.19 83 ILE B O 1
ATOM 2221 N N . ASP B 1 84 ? -16.125 -19.688 -1.885 1 98 84 ASP B N 1
ATOM 2222 C CA . ASP B 1 84 ? -15.781 -20.375 -0.649 1 98 84 ASP B CA 1
ATOM 2223 C C . ASP B 1 84 ? -14.281 -20.281 -0.372 1 98 84 ASP B C 1
ATOM 2225 O O . ASP B 1 84 ? -13.516 -21.188 -0.701 1 98 84 ASP B O 1
ATOM 2229 N N . ALA B 1 85 ? -13.914 -19.203 0.244 1 96.12 85 ALA B N 1
ATOM 2230 C CA . ALA B 1 85 ? -12.5 -18.875 0.447 1 96.12 85 ALA B CA 1
ATOM 2231 C C . ALA B 1 85 ? -11.82 -19.922 1.335 1 96.12 85 ALA B C 1
ATOM 2233 O O . ALA B 1 85 ? -10.656 -20.266 1.117 1 96.12 85 ALA B O 1
ATOM 2234 N N . GLU B 1 86 ? -12.469 -20.453 2.275 1 92.25 86 GLU B N 1
ATOM 2235 C CA . GLU B 1 86 ? -11.906 -21.406 3.227 1 92.25 86 GLU B CA 1
ATOM 2236 C C . GLU B 1 86 ? -11.633 -22.75 2.559 1 92.25 86 GLU B C 1
ATOM 2238 O O . GLU B 1 86 ? -10.805 -23.531 3.043 1 92.25 86 GLU B O 1
ATOM 2243 N N . ALA B 1 87 ? -12.312 -22.953 1.494 1 93.31 87 ALA B N 1
ATOM 2244 C CA . ALA B 1 87 ? -12.164 -24.234 0.816 1 93.31 87 ALA B CA 1
ATOM 2245 C C . ALA B 1 87 ? -11.078 -24.172 -0.256 1 93.31 87 ALA B C 1
ATOM 2247 O O . ALA B 1 87 ? -10.758 -25.188 -0.882 1 93.31 87 ALA B O 1
ATOM 2248 N N . LEU B 1 88 ? -10.594 -22.953 -0.496 1 97.5 88 LEU B N 1
ATOM 2249 C CA . LEU B 1 88 ? -9.508 -22.859 -1.465 1 97.5 88 LEU B CA 1
ATOM 2250 C C . LEU B 1 88 ? -8.266 -23.594 -0.973 1 97.5 88 LEU B C 1
ATOM 2252 O O . LEU B 1 88 ? -7.648 -23.188 0.015 1 97.5 88 LEU B O 1
ATOM 2256 N N . ALA B 1 89 ? -7.949 -24.688 -1.596 1 97.69 89 ALA B N 1
ATOM 2257 C CA . ALA B 1 89 ? -6.793 -25.516 -1.231 1 97.69 89 ALA B CA 1
ATOM 2258 C C . ALA B 1 89 ? -5.789 -25.578 -2.377 1 97.69 89 ALA B C 1
ATOM 2260 O O . ALA B 1 89 ? -6.168 -25.531 -3.549 1 97.69 89 ALA B O 1
ATOM 2261 N N . LEU B 1 90 ? -4.523 -25.75 -1.964 1 98.06 90 LEU B N 1
ATOM 2262 C CA . LEU B 1 90 ? -3.502 -25.938 -2.988 1 98.06 90 LEU B CA 1
ATOM 2263 C C . LEU B 1 90 ? -3.76 -27.219 -3.783 1 98.06 90 LEU B C 1
ATOM 2265 O O . LEU B 1 90 ? -4.07 -28.266 -3.207 1 98.06 90 LEU B O 1
ATOM 2269 N N . PRO B 1 91 ? -3.645 -27.078 -5.133 1 97.19 91 PRO B N 1
ATOM 2270 C CA . PRO B 1 91 ? -3.773 -28.297 -5.941 1 97.19 91 PRO B CA 1
ATOM 2271 C C . PRO B 1 91 ? -2.727 -29.344 -5.594 1 97.19 91 PRO B C 1
ATOM 2273 O O . PRO B 1 91 ? -1.583 -29.016 -5.281 1 97.19 91 PRO B O 1
ATOM 2276 N N . GLU B 1 92 ? -3.186 -30.594 -5.621 1 96.5 92 GLU B N 1
ATOM 2277 C CA . GLU B 1 92 ? -2.254 -31.703 -5.438 1 96.5 92 GLU B CA 1
ATOM 2278 C C . GLU B 1 92 ? -1.615 -32.125 -6.762 1 96.5 92 GLU B C 1
ATOM 2280 O O . GLU B 1 92 ? -2.273 -32.719 -7.613 1 96.5 92 GLU B O 1
ATOM 2285 N N . ILE B 1 93 ? -0.411 -31.75 -6.941 1 96.06 93 ILE B N 1
ATOM 2286 C CA . ILE B 1 93 ? 0.318 -32.094 -8.164 1 96.06 93 ILE B CA 1
ATOM 2287 C C . ILE B 1 93 ? 1.724 -32.562 -7.812 1 96.06 93 ILE B C 1
ATOM 2289 O O . ILE B 1 93 ? 2.158 -32.438 -6.664 1 96.06 93 ILE B O 1
ATOM 2293 N N . ASP B 1 94 ? 2.393 -33.219 -8.758 1 95.5 94 ASP B N 1
ATOM 2294 C CA . ASP B 1 94 ? 3.76 -33.688 -8.562 1 95.5 94 ASP B CA 1
ATOM 2295 C C . ASP B 1 94 ? 4.77 -32.719 -9.172 1 95.5 94 ASP B C 1
ATOM 2297 O O . ASP B 1 94 ? 5.074 -32.781 -10.359 1 95.5 94 ASP B O 1
ATOM 2301 N N . GLY B 1 95 ? 5.262 -31.797 -8.352 1 94.88 95 GLY B N 1
ATOM 2302 C CA . GLY B 1 95 ? 6.266 -30.859 -8.828 1 94.88 95 GLY B CA 1
ATOM 2303 C C . GLY B 1 95 ? 6.043 -29.438 -8.344 1 94.88 95 GLY B C 1
ATOM 2304 O O . GLY B 1 95 ? 5.211 -29.203 -7.461 1 94.88 95 GLY B O 1
ATOM 2305 N N . PRO B 1 96 ? 6.914 -28.5 -8.883 1 97.31 96 PRO B N 1
ATOM 2306 C CA . PRO B 1 96 ? 6.773 -27.078 -8.516 1 97.31 96 PRO B CA 1
ATOM 2307 C C . PRO B 1 96 ? 5.453 -26.484 -8.984 1 97.31 96 PRO B C 1
ATOM 2309 O O . PRO B 1 96 ? 4.961 -26.828 -10.062 1 97.31 96 PRO B O 1
ATOM 2312 N N . LEU B 1 97 ? 4.844 -25.641 -8.141 1 98.56 97 LEU B N 1
ATOM 2313 C CA . LEU B 1 97 ? 3.598 -24.938 -8.414 1 98.56 97 LEU B CA 1
ATOM 2314 C C . LEU B 1 97 ? 3.744 -23.453 -8.133 1 98.56 97 LEU B C 1
ATOM 2316 O O . LEU B 1 97 ? 4.113 -23.047 -7.023 1 98.56 97 LEU B O 1
ATOM 2320 N N . VAL B 1 98 ? 3.551 -22.641 -9.148 1 98.81 98 VAL B N 1
ATOM 2321 C CA . VAL B 1 98 ? 3.477 -21.188 -8.969 1 98.81 98 VAL B CA 1
ATOM 2322 C C . VAL B 1 98 ? 2.018 -20.766 -8.836 1 98.81 98 VAL B C 1
ATOM 2324 O O . VAL B 1 98 ? 1.214 -20.984 -9.742 1 98.81 98 VAL B O 1
ATOM 2327 N N . VAL B 1 99 ? 1.672 -20.219 -7.703 1 98.88 99 VAL B N 1
ATOM 2328 C CA . VAL B 1 99 ? 0.322 -19.734 -7.441 1 98.88 99 VAL B CA 1
ATOM 2329 C C . VAL B 1 99 ? 0.307 -18.203 -7.473 1 98.88 99 VAL B C 1
ATOM 2331 O O . VAL B 1 99 ? 1.077 -17.562 -6.758 1 98.88 99 VAL B O 1
ATOM 2334 N N . GLU B 1 100 ? -0.508 -17.641 -8.289 1 98.81 100 GLU B N 1
ATOM 2335 C CA . GLU B 1 100 ? -0.598 -16.188 -8.391 1 98.81 100 GLU B CA 1
ATOM 2336 C C . GLU B 1 100 ? -1.824 -15.656 -7.652 1 98.81 100 GLU B C 1
ATOM 2338 O O . GLU B 1 100 ? -2.949 -16.078 -7.922 1 98.81 100 GLU B O 1
ATOM 2343 N N . GLY B 1 101 ? -1.635 -14.727 -6.734 1 97.75 101 GLY B N 1
ATOM 2344 C CA . GLY B 1 101 ? -2.736 -14.031 -6.082 1 97.75 101 GLY B CA 1
ATOM 2345 C C . GLY B 1 101 ? -3.377 -12.977 -6.961 1 97.75 101 GLY B C 1
ATOM 2346 O O . GLY B 1 101 ? -3.141 -12.938 -8.172 1 97.75 101 GLY B O 1
ATOM 2347 N N . ALA B 1 102 ? -4.238 -12.18 -6.359 1 96.06 102 ALA B N 1
ATOM 2348 C CA . ALA B 1 102 ? -4.879 -11.047 -7.023 1 96.06 102 ALA B CA 1
ATOM 2349 C C . ALA B 1 10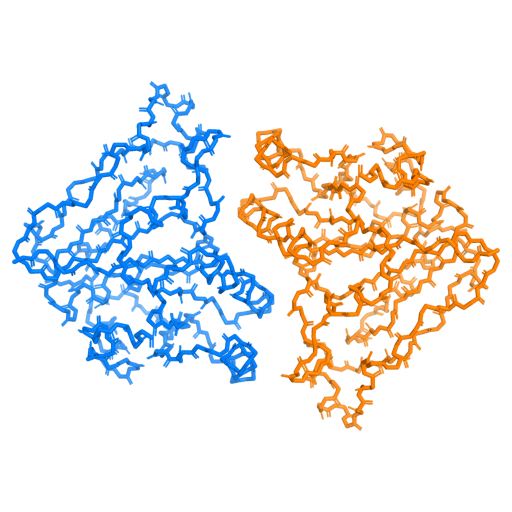2 ? -4.621 -9.75 -6.262 1 96.06 102 AL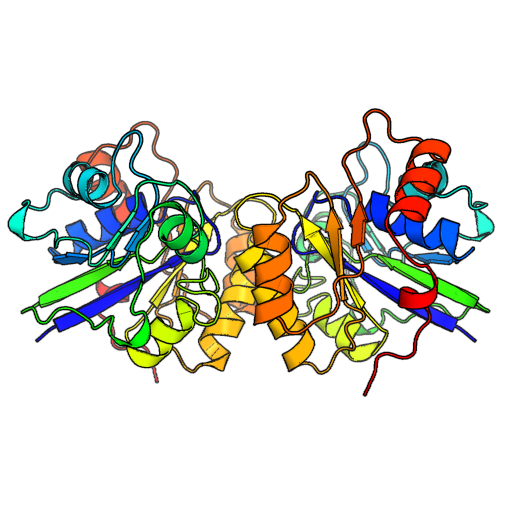A B C 1
ATOM 2351 O O . ALA B 1 102 ? -4.926 -9.648 -5.074 1 96.06 102 ALA B O 1
ATOM 2352 N N . GLY B 1 103 ? -4.109 -8.82 -6.973 1 95.56 103 GLY B N 1
ATOM 2353 C CA . GLY B 1 103 ? -3.824 -7.555 -6.32 1 95.56 103 GLY B CA 1
ATOM 2354 C C . GLY B 1 103 ? -2.771 -7.668 -5.234 1 95.56 103 GLY B C 1
ATOM 2355 O O . GLY B 1 103 ? -1.639 -8.07 -5.5 1 95.56 103 GLY B O 1
ATOM 2356 N N . GLY B 1 104 ? -3.16 -7.355 -4.008 1 98.19 104 GLY B N 1
ATOM 2357 C CA . GLY B 1 104 ? -2.258 -7.414 -2.869 1 98.19 104 GLY B CA 1
ATOM 2358 C C . GLY B 1 104 ? -2.703 -8.406 -1.808 1 98.19 104 GLY B C 1
ATOM 2359 O O . GLY B 1 104 ? -3.59 -9.227 -2.051 1 98.19 104 GLY B O 1
ATOM 2360 N N . LEU B 1 105 ? -2.055 -8.367 -0.687 1 98.88 105 LEU B N 1
ATOM 2361 C CA . LEU B 1 105 ? -2.199 -9.344 0.39 1 98.88 105 LEU B CA 1
ATOM 2362 C C . LEU B 1 105 ? -3.584 -9.25 1.021 1 98.88 105 LEU B C 1
ATOM 2364 O O . LEU B 1 105 ? -4.188 -10.273 1.355 1 98.88 105 LEU B O 1
ATOM 2368 N N . LEU B 1 106 ? -4.109 -8.031 1.127 1 98.81 106 LEU B N 1
ATOM 2369 C CA . LEU B 1 106 ? -5.352 -7.875 1.876 1 98.81 106 LEU B CA 1
ATOM 2370 C C . LEU B 1 106 ? -6.52 -7.59 0.938 1 98.81 106 LEU B C 1
ATOM 2372 O O . LEU B 1 106 ? -7.504 -6.961 1.337 1 98.81 106 LEU B O 1
ATOM 2376 N N . VAL B 1 107 ? -6.375 -7.957 -0.285 1 98.5 107 VAL B N 1
ATOM 2377 C CA . VAL B 1 107 ? -7.496 -7.949 -1.218 1 98.5 107 VAL B CA 1
ATOM 2378 C C . VAL B 1 107 ? -8.57 -8.93 -0.745 1 98.5 107 VAL B C 1
ATOM 2380 O O . VAL B 1 107 ? -8.273 -10.102 -0.483 1 98.5 107 VAL B O 1
ATOM 2383 N N . PRO B 1 108 ? -9.789 -8.539 -0.686 1 98.5 108 PRO B N 1
ATOM 2384 C CA . PRO B 1 108 ? -10.836 -9.414 -0.154 1 98.5 108 PRO B CA 1
ATOM 2385 C C . PRO B 1 108 ? -11.305 -10.453 -1.174 1 98.5 108 PRO B C 1
ATOM 2387 O O . PRO B 1 108 ? -11.539 -10.109 -2.338 1 98.5 108 PRO B O 1
ATOM 2390 N N . LEU B 1 109 ? -11.414 -11.68 -0.714 1 98.38 109 LEU B N 1
ATOM 2391 C CA . LEU B 1 109 ? -12.078 -12.75 -1.452 1 98.38 109 LEU B CA 1
ATOM 2392 C C . LEU B 1 109 ? -13.57 -12.766 -1.149 1 98.38 109 LEU B C 1
ATOM 2394 O O . LEU B 1 109 ? -14.383 -13.102 -2.02 1 98.38 109 LEU B O 1
ATOM 2398 N N . THR B 1 110 ? -13.859 -12.508 0.035 1 97.38 110 THR B N 1
ATOM 2399 C CA . THR B 1 110 ? -15.195 -12.234 0.552 1 97.38 110 THR B CA 1
ATOM 2400 C C . THR B 1 110 ? -15.203 -10.977 1.41 1 97.38 110 THR B C 1
ATOM 2402 O O . THR B 1 110 ? -14.18 -10.305 1.54 1 97.38 110 THR B O 1
ATOM 2405 N N . ARG B 1 111 ? -16.344 -10.68 2.002 1 94.88 111 ARG B N 1
ATOM 2406 C CA . ARG B 1 111 ? -16.406 -9.469 2.818 1 94.88 111 ARG B CA 1
ATOM 2407 C C . ARG B 1 111 ? -15.727 -9.68 4.164 1 94.88 111 ARG B C 1
ATOM 2409 O O . ARG B 1 111 ? -15.594 -8.742 4.953 1 94.88 111 ARG B O 1
ATOM 2416 N N . ALA B 1 112 ? -15.164 -10.883 4.387 1 95.31 112 ALA B N 1
ATOM 2417 C CA . ALA B 1 112 ? -14.578 -11.156 5.695 1 95.31 112 ALA B CA 1
ATOM 2418 C C . ALA B 1 112 ? -13.188 -11.766 5.562 1 95.31 112 ALA B C 1
ATOM 2420 O O . ALA B 1 112 ? -12.406 -11.766 6.52 1 95.31 112 ALA B O 1
ATOM 2421 N N . ILE B 1 113 ? -12.922 -12.352 4.406 1 97.81 113 ILE B N 1
ATOM 2422 C CA . ILE B 1 113 ? -11.688 -13.109 4.238 1 97.81 113 ILE B CA 1
ATOM 2423 C C . ILE B 1 113 ? -10.852 -12.492 3.117 1 97.81 113 ILE B C 1
ATOM 2425 O O . ILE B 1 113 ? -11.367 -12.219 2.029 1 97.81 113 ILE B O 1
ATOM 2429 N N . THR B 1 114 ? -9.586 -12.234 3.43 1 98.56 114 THR B N 1
ATOM 2430 C CA . THR B 1 114 ? -8.664 -11.695 2.436 1 98.56 114 THR B CA 1
ATOM 2431 C C . THR B 1 114 ? -7.684 -12.766 1.967 1 98.56 114 THR B C 1
ATOM 2433 O O . THR B 1 114 ? -7.617 -13.852 2.549 1 98.56 114 THR B O 1
ATOM 2436 N N . TYR B 1 115 ? -6.941 -12.531 0.895 1 98.44 115 TYR B N 1
ATOM 2437 C CA . TYR B 1 115 ? -6.004 -13.484 0.315 1 98.44 115 TYR B CA 1
ATOM 2438 C C . TYR B 1 115 ? -4.961 -13.914 1.341 1 98.44 115 TYR B C 1
ATOM 2440 O O . TYR B 1 115 ? -4.535 -15.07 1.355 1 98.44 115 TYR B O 1
ATOM 2448 N N . ILE B 1 116 ? -4.551 -12.992 2.182 1 98.75 116 ILE B N 1
ATOM 2449 C CA . ILE B 1 116 ? -3.467 -13.312 3.102 1 98.75 116 ILE B CA 1
ATOM 2450 C C . ILE B 1 116 ? -3.939 -14.352 4.113 1 98.75 116 ILE B C 1
ATOM 2452 O O . ILE B 1 116 ? -3.135 -15.125 4.641 1 98.75 116 ILE B O 1
ATOM 2456 N N . ASP B 1 117 ? -5.227 -14.406 4.41 1 98.56 117 ASP B N 1
ATOM 2457 C CA . ASP B 1 117 ? -5.773 -15.453 5.266 1 98.56 117 ASP B CA 1
ATOM 2458 C C . ASP B 1 117 ? -5.582 -16.828 4.637 1 98.56 117 ASP B C 1
ATOM 2460 O O . ASP B 1 117 ? -5.309 -17.812 5.34 1 98.56 117 ASP B O 1
ATOM 2464 N N . ILE B 1 118 ? -5.723 -16.844 3.336 1 98.5 118 ILE B N 1
ATOM 2465 C CA . ILE B 1 118 ? -5.531 -18.078 2.592 1 98.5 118 ILE B CA 1
ATOM 2466 C C . ILE B 1 118 ? -4.055 -18.469 2.604 1 98.5 118 ILE B C 1
ATOM 2468 O O . ILE B 1 118 ? -3.711 -19.625 2.838 1 98.5 118 ILE B O 1
ATOM 2472 N N . PHE B 1 119 ? -3.184 -17.5 2.387 1 98.5 119 PHE B N 1
ATOM 2473 C CA . PHE B 1 119 ? -1.747 -17.75 2.404 1 98.5 119 PHE B CA 1
ATOM 2474 C C . PHE B 1 119 ? -1.307 -18.281 3.762 1 98.5 119 PHE B C 1
ATOM 2476 O O . PHE B 1 119 ? -0.452 -19.172 3.838 1 98.5 119 PHE B O 1
ATOM 2483 N N . ALA B 1 120 ? -1.877 -17.703 4.801 1 98.44 120 ALA B N 1
ATOM 2484 C CA . ALA B 1 120 ? -1.529 -18.125 6.152 1 98.44 120 ALA B CA 1
ATOM 2485 C C . ALA B 1 120 ? -1.894 -19.594 6.371 1 98.44 120 ALA B C 1
ATOM 2487 O O . ALA B 1 120 ? -1.185 -20.312 7.074 1 98.44 120 ALA B O 1
ATOM 2488 N N . ARG B 1 121 ? -2.967 -20 5.777 1 97.69 121 ARG B N 1
ATOM 2489 C CA . ARG B 1 121 ? -3.42 -21.375 5.895 1 97.69 121 ARG B CA 1
ATOM 2490 C C . ARG B 1 121 ? -2.531 -22.312 5.082 1 97.69 121 ARG B C 1
ATOM 2492 O O . ARG B 1 121 ? -2.248 -23.438 5.512 1 97.69 121 ARG B O 1
ATOM 2499 N N . TRP B 1 122 ? -2.125 -21.844 3.9 1 97.75 122 TRP B N 1
ATOM 2500 C CA . TRP B 1 122 ? -1.321 -22.672 3.002 1 97.75 122 TRP B CA 1
ATOM 2501 C C . TRP B 1 122 ? 0.085 -22.875 3.557 1 97.75 122 TRP B C 1
ATOM 2503 O O . TRP B 1 122 ? 0.722 -23.891 3.301 1 97.75 122 TRP B O 1
ATOM 2513 N N . ARG B 1 123 ? 0.639 -21.828 4.223 1 96.12 123 ARG B N 1
ATOM 2514 C CA . ARG B 1 123 ? 1.979 -21.812 4.797 1 96.12 123 ARG B CA 1
ATOM 2515 C C . ARG B 1 123 ? 3.037 -22.047 3.727 1 96.12 123 ARG B C 1
ATOM 2517 O O . ARG B 1 123 ? 4.082 -22.656 4 1 96.12 123 ARG B O 1
ATOM 2524 N N . ALA B 1 124 ? 2.672 -21.797 2.51 1 97.31 124 ALA B N 1
ATOM 2525 C CA . ALA B 1 124 ? 3.611 -21.906 1.396 1 97.31 124 ALA B CA 1
ATOM 2526 C C . ALA B 1 124 ? 4.5 -20.656 1.312 1 97.31 124 ALA B C 1
ATOM 2528 O O . ALA B 1 124 ? 4.082 -19.562 1.676 1 97.31 124 ALA B O 1
ATOM 2529 N N . PRO B 1 125 ? 5.758 -20.797 0.824 1 98.19 125 PRO B N 1
ATOM 2530 C CA . PRO B 1 125 ? 6.621 -19.641 0.654 1 98.19 125 PRO B CA 1
ATOM 2531 C C . PRO B 1 125 ? 6.047 -18.609 -0.323 1 98.19 125 PRO B C 1
ATOM 2533 O O . PRO B 1 125 ? 5.434 -18.984 -1.325 1 98.19 125 PRO B O 1
ATOM 2536 N N . VAL B 1 126 ? 6.301 -17.328 -0.021 1 98.62 126 VAL B N 1
ATOM 2537 C CA . VAL B 1 126 ? 5.734 -16.219 -0.795 1 98.62 126 VAL B CA 1
ATOM 2538 C C . VAL B 1 126 ? 6.855 -15.414 -1.444 1 98.62 126 VAL B C 1
ATOM 2540 O O . VAL B 1 126 ? 7.887 -15.156 -0.816 1 98.62 126 VAL B O 1
ATOM 2543 N N . VAL B 1 127 ? 6.684 -15.094 -2.678 1 98.81 127 VAL B N 1
ATOM 2544 C CA . VAL B 1 127 ? 7.422 -14.031 -3.348 1 98.81 127 VAL B CA 1
ATOM 2545 C C . VAL B 1 127 ? 6.578 -12.758 -3.391 1 98.81 127 VAL B C 1
ATOM 2547 O O . VAL B 1 127 ? 5.43 -12.781 -3.838 1 98.81 127 VAL B O 1
ATOM 2550 N N . LEU B 1 128 ? 7.113 -11.68 -2.9 1 98.94 128 LEU B N 1
ATOM 2551 C CA . LEU B 1 128 ? 6.43 -10.398 -2.943 1 98.94 128 LEU B CA 1
ATOM 2552 C C . LEU B 1 128 ? 6.938 -9.547 -4.105 1 98.94 128 LEU B C 1
ATOM 2554 O O . LEU B 1 128 ? 8.094 -9.125 -4.117 1 98.94 128 LEU B O 1
ATOM 2558 N N . CYS B 1 129 ? 6.07 -9.32 -5.078 1 98.94 129 CYS B N 1
ATOM 2559 C CA . CYS B 1 129 ? 6.402 -8.445 -6.203 1 98.94 129 CYS B CA 1
ATOM 2560 C C . CYS B 1 129 ? 6.145 -6.988 -5.855 1 98.94 129 CYS B C 1
ATOM 2562 O O . CYS B 1 129 ? 5.078 -6.645 -5.344 1 98.94 129 CYS B O 1
ATOM 2564 N N . ALA B 1 130 ? 7.09 -6.156 -6.125 1 98.81 130 ALA B N 1
ATOM 2565 C CA . ALA B 1 130 ? 6.984 -4.734 -5.812 1 98.81 130 ALA B CA 1
ATOM 2566 C C . ALA B 1 130 ? 7.379 -3.877 -7.012 1 98.81 130 ALA B C 1
ATOM 2568 O O . ALA B 1 130 ? 8.344 -4.191 -7.715 1 98.81 130 ALA B O 1
ATOM 2569 N N . ARG B 1 131 ? 6.613 -2.85 -7.246 1 98.19 131 ARG B N 1
ATOM 2570 C CA . ARG B 1 131 ? 7.031 -1.902 -8.273 1 98.19 131 ARG B CA 1
ATOM 2571 C C . ARG B 1 131 ? 8.227 -1.082 -7.812 1 98.19 131 ARG B C 1
ATOM 2573 O O . ARG B 1 131 ? 8.633 -1.164 -6.648 1 98.19 131 ARG B O 1
ATOM 2580 N N . THR B 1 132 ? 8.758 -0.307 -8.734 1 98.06 132 THR B N 1
ATOM 2581 C CA . THR B 1 132 ? 9.953 0.452 -8.375 1 98.06 132 THR B CA 1
ATOM 2582 C C . THR B 1 132 ? 9.664 1.951 -8.398 1 98.06 132 THR B C 1
ATOM 2584 O O . THR B 1 132 ? 10.578 2.764 -8.242 1 98.06 132 THR B O 1
ATOM 2587 N N . THR B 1 133 ? 8.453 2.354 -8.586 1 96 133 THR B N 1
ATOM 2588 C CA . THR B 1 133 ? 8.086 3.762 -8.664 1 96 133 THR B CA 1
ATOM 2589 C C . THR B 1 133 ? 7.801 4.324 -7.277 1 96 133 THR B C 1
ATOM 2591 O O . THR B 1 133 ? 7.652 3.57 -6.316 1 96 133 THR B O 1
ATOM 2594 N N . LEU B 1 134 ? 7.719 5.625 -7.238 1 94.19 134 LEU B N 1
ATOM 2595 C CA . LEU B 1 134 ? 7.465 6.328 -5.984 1 94.19 134 LEU B CA 1
ATOM 2596 C C . LEU B 1 134 ? 6.246 5.75 -5.277 1 94.19 134 LEU B C 1
ATOM 2598 O O . LEU B 1 134 ? 5.223 5.48 -5.91 1 94.19 134 LEU B O 1
ATOM 2602 N N . GLY B 1 135 ? 6.328 5.562 -3.934 1 96.5 135 GLY B N 1
ATOM 2603 C CA . GLY B 1 135 ? 5.305 4.93 -3.115 1 96.5 135 GLY B CA 1
ATOM 2604 C C . GLY B 1 135 ? 5.629 3.492 -2.758 1 96.5 135 GLY B C 1
ATOM 2605 O O . GLY B 1 135 ? 5.086 2.951 -1.792 1 96.5 135 GLY B O 1
ATOM 2606 N N . THR B 1 136 ? 6.574 2.893 -3.467 1 98.31 136 THR B N 1
ATOM 2607 C CA . THR B 1 136 ? 6.867 1.467 -3.354 1 98.31 136 THR B CA 1
ATOM 2608 C C . THR B 1 136 ? 7.43 1.138 -1.974 1 98.31 136 THR B C 1
ATOM 2610 O O . THR B 1 136 ? 7.152 0.07 -1.423 1 98.31 136 THR B O 1
ATOM 2613 N N . ILE B 1 137 ? 8.211 2.031 -1.392 1 98.62 137 ILE B N 1
ATOM 2614 C CA . ILE B 1 137 ? 8.828 1.74 -0.103 1 98.62 137 ILE B CA 1
ATOM 2615 C C . ILE B 1 137 ? 7.742 1.486 0.943 1 98.62 137 ILE B C 1
ATOM 2617 O O . ILE B 1 137 ? 7.758 0.457 1.622 1 98.62 137 ILE B O 1
ATOM 2621 N N . ASN B 1 138 ? 6.82 2.406 0.965 1 98.69 138 ASN B N 1
ATOM 2622 C CA . ASN B 1 138 ? 5.707 2.311 1.904 1 98.69 138 ASN B CA 1
ATOM 2623 C C . ASN B 1 138 ? 4.895 1.038 1.684 1 98.69 138 ASN B C 1
ATOM 2625 O O . ASN B 1 138 ? 4.672 0.27 2.619 1 98.69 138 ASN B O 1
ATOM 2629 N N . HIS B 1 139 ? 4.504 0.719 0.488 1 98.81 139 HIS B N 1
ATOM 2630 C CA . HIS B 1 139 ? 3.633 -0.406 0.173 1 98.81 139 HIS B CA 1
ATOM 2631 C C . HIS B 1 139 ? 4.34 -1.736 0.419 1 98.81 139 HIS B C 1
ATOM 2633 O O . HIS B 1 139 ? 3.734 -2.68 0.934 1 98.81 139 HIS B O 1
ATOM 2639 N N . THR B 1 140 ? 5.574 -1.774 0.07 1 98.94 140 THR B N 1
ATOM 2640 C CA . THR B 1 140 ? 6.336 -3.008 0.223 1 98.94 140 THR B CA 1
ATOM 2641 C C . THR B 1 140 ? 6.582 -3.314 1.698 1 98.94 140 THR B C 1
ATOM 2643 O O . THR B 1 140 ? 6.371 -4.445 2.146 1 98.94 140 THR B O 1
ATOM 2646 N N . LEU B 1 141 ? 6.965 -2.301 2.475 1 98.94 141 LEU B N 1
ATOM 2647 C CA . LEU B 1 141 ? 7.246 -2.51 3.891 1 98.94 141 LEU B CA 1
ATOM 2648 C C . LEU B 1 141 ? 5.977 -2.889 4.645 1 98.94 141 LEU B C 1
ATOM 2650 O O . LEU B 1 141 ? 6.008 -3.75 5.527 1 98.94 141 LEU B O 1
ATOM 2654 N N . LEU B 1 142 ? 4.871 -2.258 4.309 1 98.94 142 LEU B N 1
ATOM 2655 C CA . LEU B 1 142 ? 3.594 -2.639 4.902 1 98.94 142 LEU B CA 1
ATOM 2656 C C . LEU B 1 142 ? 3.275 -4.102 4.613 1 98.94 142 LEU B C 1
ATOM 2658 O O . LEU B 1 142 ? 2.822 -4.828 5.5 1 98.94 142 LEU B O 1
ATOM 2662 N N . SER B 1 143 ? 3.492 -4.5 3.412 1 98.94 143 SER B N 1
ATOM 2663 C CA . SER B 1 143 ? 3.221 -5.875 3.008 1 98.94 143 SER B CA 1
ATOM 2664 C C . SER B 1 143 ? 4.113 -6.859 3.756 1 98.94 143 SER B C 1
ATOM 2666 O O . SER B 1 143 ? 3.648 -7.902 4.219 1 98.94 143 SER B O 1
ATOM 2668 N N . ILE B 1 144 ? 5.395 -6.539 3.885 1 98.94 144 ILE B N 1
ATOM 2669 C CA . ILE B 1 144 ? 6.348 -7.379 4.602 1 98.94 144 ILE B CA 1
ATOM 2670 C C . ILE B 1 144 ? 5.895 -7.551 6.051 1 98.94 144 ILE B C 1
ATOM 2672 O O . ILE B 1 144 ? 5.902 -8.664 6.582 1 98.94 144 ILE B O 1
ATOM 2676 N N . GLU B 1 145 ? 5.449 -6.477 6.684 1 98.88 145 GLU B N 1
ATOM 2677 C CA . GLU B 1 145 ? 4.977 -6.559 8.062 1 98.88 145 GLU B CA 1
ATOM 2678 C C . GLU B 1 145 ? 3.762 -7.473 8.18 1 98.88 145 GLU B C 1
ATOM 2680 O O . GLU B 1 145 ? 3.65 -8.25 9.133 1 98.88 145 GLU B O 1
ATOM 2685 N N . ALA B 1 146 ? 2.871 -7.359 7.242 1 98.88 146 ALA B N 1
ATOM 2686 C CA . ALA B 1 146 ? 1.66 -8.18 7.273 1 98.88 146 ALA B CA 1
ATOM 2687 C C . ALA B 1 146 ? 1.997 -9.664 7.172 1 98.88 146 ALA B C 1
ATOM 2689 O O . ALA B 1 146 ? 1.415 -10.492 7.875 1 98.88 146 ALA B O 1
ATOM 2690 N N . LEU B 1 147 ? 2.922 -9.992 6.273 1 98.88 147 LEU B N 1
ATOM 2691 C CA . LEU B 1 147 ? 3.357 -11.375 6.121 1 98.88 147 LEU B CA 1
ATOM 2692 C C . LEU B 1 147 ? 4.031 -11.875 7.395 1 98.88 147 LEU B C 1
ATOM 2694 O O . LEU B 1 147 ? 3.738 -12.977 7.867 1 98.88 147 LEU B O 1
ATOM 2698 N N . ARG B 1 148 ? 4.875 -11.055 7.949 1 98.62 148 ARG B N 1
ATOM 2699 C CA . ARG B 1 148 ? 5.617 -11.414 9.156 1 98.62 148 ARG B CA 1
ATOM 2700 C C . ARG B 1 148 ? 4.68 -11.617 10.336 1 98.62 148 ARG B C 1
ATOM 2702 O O . ARG B 1 148 ? 4.855 -12.555 11.117 1 98.62 148 ARG B O 1
ATOM 2709 N N . ALA B 1 149 ? 3.705 -10.812 10.453 1 98.5 149 ALA B N 1
ATOM 2710 C CA . ALA B 1 149 ? 2.756 -10.875 11.562 1 98.5 149 ALA B CA 1
ATOM 2711 C C . ALA B 1 149 ? 1.992 -12.195 11.555 1 98.5 149 ALA B C 1
ATOM 2713 O O . ALA B 1 149 ? 1.468 -12.625 12.586 1 98.5 149 ALA B O 1
ATOM 2714 N N . ARG B 1 150 ? 1.961 -12.859 10.445 1 98.44 150 ARG B N 1
ATOM 2715 C CA . ARG B 1 150 ? 1.205 -14.102 10.305 1 98.44 150 ARG B CA 1
ATOM 2716 C C . ARG B 1 150 ? 2.141 -15.297 10.141 1 98.44 150 ARG B C 1
ATOM 2718 O O . ARG B 1 150 ? 1.698 -16.391 9.781 1 98.44 150 ARG B O 1
ATOM 2725 N N . ALA B 1 151 ? 3.404 -15.031 10.25 1 98.12 151 ALA B N 1
ATOM 2726 C CA . ALA B 1 151 ? 4.441 -16.047 10.148 1 98.12 151 ALA B CA 1
ATOM 2727 C C . ALA B 1 151 ? 4.398 -16.75 8.797 1 98.12 151 ALA B C 1
ATOM 2729 O O . ALA B 1 151 ? 4.625 -17.953 8.703 1 98.12 151 ALA B O 1
ATOM 2730 N N . ILE B 1 152 ? 4.027 -16.062 7.785 1 98.44 152 ILE B N 1
ATOM 2731 C CA . ILE B 1 152 ? 4.055 -16.578 6.426 1 98.44 152 ILE B CA 1
ATOM 2732 C C . ILE B 1 152 ? 5.473 -16.516 5.867 1 98.44 152 ILE B C 1
ATOM 2734 O O . ILE B 1 152 ? 6.09 -15.438 5.863 1 98.44 152 ILE B O 1
ATOM 2738 N N . PRO B 1 153 ? 5.984 -17.672 5.441 1 98 153 PRO B N 1
ATOM 2739 C CA . PRO B 1 153 ? 7.355 -17.641 4.922 1 98 153 PRO B CA 1
ATOM 2740 C C . PRO B 1 153 ? 7.504 -16.719 3.707 1 98 153 PRO B C 1
ATOM 2742 O O . PRO B 1 153 ? 6.754 -16.844 2.738 1 98 153 PRO B O 1
ATOM 2745 N N . LEU B 1 154 ? 8.43 -15.82 3.766 1 98.38 154 LEU B N 1
ATOM 2746 C CA . LEU B 1 154 ? 8.719 -14.891 2.68 1 98.38 154 LEU B CA 1
ATOM 2747 C C . LEU B 1 154 ? 10.086 -15.188 2.064 1 98.38 154 LEU B C 1
ATOM 2749 O O . LEU B 1 154 ? 11.109 -15.039 2.727 1 98.38 154 LEU B O 1
ATOM 2753 N N . LEU B 1 155 ? 10.078 -15.625 0.815 1 98.44 155 LEU B N 1
ATOM 2754 C CA . LEU B 1 155 ? 11.328 -15.906 0.127 1 98.44 155 LEU B CA 1
ATOM 2755 C C . LEU B 1 155 ? 12.125 -14.625 -0.102 1 98.44 155 LEU B C 1
ATOM 2757 O O . LEU B 1 155 ? 13.359 -14.633 -0.062 1 98.44 155 LEU B O 1
ATOM 2761 N N . GLY B 1 156 ? 11.391 -13.531 -0.374 1 98.62 156 GLY B N 1
ATOM 2762 C CA . GLY B 1 156 ? 12 -12.234 -0.629 1 98.62 156 GLY B CA 1
ATOM 2763 C C . GLY B 1 156 ? 11.156 -11.352 -1.524 1 98.62 156 GLY B C 1
ATOM 2764 O O . GLY B 1 156 ? 9.969 -11.625 -1.742 1 98.62 156 GLY B O 1
ATOM 2765 N N . VAL B 1 157 ? 11.781 -10.25 -2.002 1 98.88 157 VAL B N 1
ATOM 2766 C CA . VAL B 1 157 ? 11.094 -9.273 -2.836 1 98.88 157 VAL B CA 1
ATOM 2767 C C . VAL B 1 157 ? 11.617 -9.352 -4.266 1 98.88 157 VAL B C 1
ATOM 2769 O O . VAL B 1 157 ? 12.836 -9.359 -4.488 1 98.88 157 VAL B O 1
ATOM 2772 N N . ALA B 1 158 ? 10.734 -9.531 -5.199 1 98.94 158 ALA B N 1
ATOM 2773 C CA . ALA B 1 158 ? 11.008 -9.359 -6.621 1 98.94 158 ALA B CA 1
ATOM 2774 C C . ALA B 1 158 ? 10.562 -7.988 -7.113 1 98.94 158 ALA B C 1
ATOM 2776 O O . ALA B 1 158 ? 9.359 -7.699 -7.148 1 98.94 158 ALA B O 1
ATOM 2777 N N . PHE B 1 159 ? 11.508 -7.172 -7.496 1 98.94 159 PHE B N 1
ATOM 2778 C CA . PHE B 1 159 ? 11.172 -5.844 -7.996 1 98.94 159 PHE B CA 1
ATOM 2779 C C . PHE B 1 159 ? 10.82 -5.898 -9.477 1 98.94 159 PHE B C 1
ATOM 2781 O O . PHE B 1 159 ? 11.398 -6.688 -10.227 1 98.94 159 PHE B O 1
ATOM 2788 N N . ILE B 1 160 ? 9.883 -5.109 -9.883 1 98.75 160 ILE B N 1
ATOM 2789 C CA . ILE B 1 160 ? 9.461 -5.055 -11.273 1 98.75 160 ILE B CA 1
ATOM 2790 C C . ILE B 1 160 ? 9.43 -3.605 -11.75 1 98.75 160 ILE B C 1
ATOM 2792 O O . ILE B 1 160 ? 8.719 -2.773 -11.188 1 98.75 160 ILE B O 1
ATOM 2796 N N . GLY B 1 161 ? 10.18 -3.287 -12.789 1 98.38 161 GLY B N 1
ATOM 2797 C CA . GLY B 1 161 ? 10.195 -1.938 -13.328 1 98.38 161 GLY B CA 1
ATOM 2798 C C . GLY B 1 161 ? 11.602 -1.384 -13.508 1 98.38 161 GLY B C 1
ATOM 2799 O O . GLY B 1 161 ? 12.57 -2.141 -13.539 1 98.38 161 GLY B O 1
ATOM 2800 N N . ASP B 1 162 ? 11.688 -0.036 -13.703 1 97.81 162 ASP B N 1
ATOM 2801 C CA . ASP B 1 162 ? 12.977 0.63 -13.875 1 97.81 162 ASP B CA 1
ATOM 2802 C C . ASP B 1 162 ? 13.797 0.583 -12.586 1 97.81 162 ASP B C 1
ATOM 2804 O O . ASP B 1 162 ? 13.234 0.573 -11.492 1 97.81 162 ASP B O 1
ATOM 2808 N N . GLU B 1 163 ? 15.047 0.598 -12.812 1 97.44 163 GLU B N 1
ATOM 2809 C CA . GLU B 1 163 ? 15.945 0.527 -11.664 1 97.44 163 GLU B CA 1
ATOM 2810 C C . GLU B 1 163 ? 15.75 1.725 -10.742 1 97.44 163 GLU B C 1
ATOM 2812 O O . GLU B 1 163 ? 15.656 2.863 -11.203 1 97.44 163 GLU B O 1
ATOM 2817 N N . ASN B 1 164 ? 15.578 1.466 -9.523 1 97.56 164 ASN B N 1
ATOM 2818 C CA . ASN B 1 164 ? 15.617 2.424 -8.422 1 97.56 164 ASN B CA 1
ATOM 2819 C C . ASN B 1 164 ? 16.453 1.902 -7.254 1 97.56 164 ASN B C 1
ATOM 2821 O O . ASN B 1 164 ? 15.906 1.316 -6.316 1 97.56 164 ASN B O 1
ATOM 2825 N N . VAL B 1 165 ? 17.688 2.115 -7.312 1 97.12 165 VAL B N 1
ATOM 2826 C CA . VAL B 1 165 ? 18.672 1.502 -6.438 1 97.12 165 VAL B CA 1
ATOM 2827 C C . VAL B 1 165 ? 18.375 1.856 -4.984 1 97.12 165 VAL B C 1
ATOM 2829 O O . VAL B 1 165 ? 18.406 0.988 -4.109 1 97.12 165 VAL B O 1
ATOM 2832 N N . GLU B 1 166 ? 18.047 3.037 -4.746 1 96.5 166 GLU B N 1
ATOM 2833 C CA . GLU B 1 166 ? 17.875 3.504 -3.371 1 96.5 166 GLU B CA 1
ATOM 2834 C C . GLU B 1 166 ? 16.594 2.959 -2.754 1 96.5 166 GLU B C 1
ATOM 2836 O O . GLU B 1 166 ? 16.578 2.58 -1.58 1 96.5 166 GLU B O 1
ATOM 2841 N N . SER B 1 167 ? 15.516 2.939 -3.529 1 97.12 167 SER B N 1
ATOM 2842 C CA . SER B 1 167 ? 14.281 2.354 -3.027 1 97.12 167 SER B CA 1
ATOM 2843 C C . SER B 1 167 ? 14.453 0.868 -2.727 1 97.12 167 SER B C 1
ATOM 2845 O O . SER B 1 167 ? 14 0.381 -1.69 1 97.12 167 SER B O 1
ATOM 2847 N N . GLU B 1 168 ? 15.102 0.165 -3.664 1 98.31 168 GLU B N 1
ATOM 2848 C CA . GLU B 1 168 ? 15.328 -1.261 -3.449 1 98.31 168 GLU B CA 1
ATOM 2849 C C . GLU B 1 168 ? 16.172 -1.501 -2.205 1 98.31 168 GLU B C 1
ATOM 2851 O O . GLU B 1 168 ? 15.859 -2.363 -1.384 1 98.31 168 GLU B O 1
ATOM 2856 N N . ARG B 1 169 ? 17.188 -0.706 -2.066 1 97.88 169 ARG B N 1
ATOM 2857 C CA . ARG B 1 169 ? 18.125 -0.854 -0.951 1 97.88 169 ARG B CA 1
ATOM 2858 C C . ARG B 1 169 ? 17.422 -0.62 0.382 1 97.88 169 ARG B C 1
ATOM 2860 O O . ARG B 1 169 ? 17.562 -1.417 1.312 1 97.88 169 ARG B O 1
ATOM 2867 N N . VAL B 1 170 ? 16.688 0.473 0.509 1 98.25 170 VAL B N 1
ATOM 2868 C CA . VAL B 1 170 ? 16.078 0.831 1.788 1 98.25 170 VAL B CA 1
ATOM 2869 C C . VAL B 1 170 ? 14.992 -0.177 2.143 1 98.25 170 VAL B C 1
ATOM 2871 O O . VAL B 1 170 ? 14.789 -0.496 3.316 1 98.25 170 VAL B O 1
ATOM 2874 N N . ILE B 1 171 ? 14.273 -0.699 1.164 1 98.62 171 ILE B N 1
ATOM 2875 C CA . ILE B 1 171 ? 13.242 -1.706 1.395 1 98.62 171 ILE B CA 1
ATOM 2876 C C . ILE B 1 171 ? 13.875 -2.959 2 1 98.62 171 ILE B C 1
ATOM 2878 O O . ILE B 1 171 ? 13.375 -3.49 2.998 1 98.62 171 ILE B O 1
ATOM 2882 N N . VAL B 1 172 ? 14.945 -3.424 1.405 1 98.38 172 VAL B N 1
ATOM 2883 C CA . VAL B 1 172 ? 15.617 -4.641 1.85 1 98.38 172 VAL B CA 1
ATOM 2884 C C . VAL B 1 172 ? 16.203 -4.426 3.244 1 98.38 172 VAL B C 1
ATOM 2886 O O . VAL B 1 172 ? 16.125 -5.312 4.098 1 98.38 172 VAL B O 1
ATOM 2889 N N . GLN B 1 173 ? 16.703 -3.252 3.469 1 98.19 173 GLN B N 1
ATOM 2890 C CA . GLN B 1 173 ? 17.359 -2.936 4.742 1 98.19 173 GLN B CA 1
ATOM 2891 C C . GLN B 1 173 ? 16.328 -2.852 5.867 1 98.19 173 GLN B C 1
ATOM 2893 O O . GLN B 1 173 ? 16.453 -3.535 6.887 1 98.19 173 GLN B O 1
ATOM 2898 N N . ILE B 1 174 ? 15.32 -2.086 5.699 1 98.5 174 ILE B N 1
ATOM 2899 C CA . ILE B 1 174 ? 14.312 -1.908 6.742 1 98.5 174 ILE B CA 1
ATOM 2900 C C . ILE B 1 174 ? 13.469 -3.172 6.863 1 98.5 174 ILE B C 1
ATOM 2902 O O . ILE B 1 174 ? 13.133 -3.598 7.973 1 98.5 174 ILE B O 1
ATOM 2906 N N . GLY B 1 175 ? 13.133 -3.721 5.73 1 98.56 175 GLY B N 1
ATOM 2907 C CA . GLY B 1 175 ? 12.289 -4.906 5.719 1 98.56 175 GLY B CA 1
ATOM 2908 C C . GLY B 1 175 ? 13.008 -6.152 6.203 1 98.56 175 GLY B C 1
ATOM 2909 O O . GLY B 1 175 ? 12.375 -7.145 6.562 1 98.56 175 GLY B O 1
ATOM 2910 N N . ARG B 1 176 ? 14.367 -6.156 6.156 1 98.31 176 ARG B N 1
ATOM 2911 C CA . ARG B 1 176 ? 15.188 -7.309 6.516 1 98.31 176 ARG B CA 1
ATOM 2912 C C . ARG B 1 176 ? 14.75 -8.555 5.746 1 98.31 176 ARG B C 1
ATOM 2914 O O . ARG B 1 176 ? 14.508 -9.602 6.344 1 98.31 176 ARG B O 1
ATOM 2921 N N . VAL B 1 177 ? 14.68 -8.438 4.492 1 98.25 177 VAL B N 1
ATOM 2922 C CA . VAL B 1 177 ? 14.266 -9.531 3.613 1 98.25 177 VAL B CA 1
ATOM 2923 C C . VAL B 1 177 ? 15.211 -9.625 2.422 1 98.25 177 VAL B C 1
ATOM 2925 O O . VAL B 1 177 ? 15.844 -8.633 2.043 1 98.25 177 VAL B O 1
ATOM 2928 N N . PRO B 1 178 ? 15.305 -10.812 1.783 1 98.06 178 PRO B N 1
ATOM 2929 C CA . PRO B 1 178 ? 16.172 -10.938 0.611 1 98.06 178 PRO B CA 1
ATOM 2930 C C . PRO B 1 178 ? 15.656 -10.172 -0.599 1 98.06 178 PRO B C 1
ATOM 2932 O O . PRO B 1 178 ? 14.445 -10.109 -0.823 1 98.06 178 PRO B O 1
ATOM 2935 N N . ARG B 1 179 ? 16.516 -9.562 -1.262 1 98.62 179 ARG B N 1
ATOM 2936 C CA . ARG B 1 179 ? 16.25 -9.117 -2.625 1 98.62 179 ARG B CA 1
ATOM 2937 C C . ARG B 1 179 ? 16.391 -10.266 -3.615 1 98.62 179 ARG B C 1
ATOM 2939 O O . ARG B 1 179 ? 17.484 -10.812 -3.797 1 98.62 179 ARG B O 1
ATOM 2946 N N . LEU B 1 180 ? 15.391 -10.641 -4.273 1 98.62 180 LEU B N 1
ATOM 2947 C CA . LEU B 1 180 ? 15.453 -11.766 -5.199 1 98.62 180 LEU B CA 1
ATOM 2948 C C . LEU B 1 180 ? 15.984 -11.32 -6.559 1 98.62 180 LEU B C 1
ATOM 2950 O O . LEU B 1 180 ? 16.609 -12.109 -7.27 1 98.62 180 LEU B O 1
ATOM 2954 N N . GLY B 1 181 ? 15.625 -10.086 -6.91 1 98.75 181 GLY B N 1
ATOM 2955 C CA . GLY B 1 181 ? 16.016 -9.523 -8.195 1 98.75 181 GLY B CA 1
ATOM 2956 C C . GLY B 1 181 ? 15.039 -8.469 -8.703 1 98.75 181 GLY B C 1
ATOM 2957 O O . GLY B 1 181 ? 14.148 -8.039 -7.973 1 98.75 181 GLY B O 1
ATOM 2958 N N . ARG B 1 182 ? 15.305 -8.039 -9.984 1 98.88 182 ARG B N 1
ATOM 2959 C CA . ARG B 1 182 ? 14.43 -7.059 -10.617 1 98.88 182 ARG B CA 1
ATOM 2960 C C . ARG B 1 182 ? 14.141 -7.441 -12.07 1 98.88 182 ARG B C 1
ATOM 2962 O O . ARG B 1 182 ? 15.07 -7.688 -12.844 1 98.88 182 ARG B O 1
ATOM 2969 N N . LEU B 1 183 ? 12.906 -7.559 -12.352 1 98.75 183 LEU B N 1
ATOM 2970 C CA . LEU B 1 183 ? 12.477 -7.723 -13.734 1 98.75 183 LEU B CA 1
ATOM 2971 C C . LEU B 1 183 ? 12.32 -6.371 -14.422 1 98.75 183 LEU B C 1
ATOM 2973 O O . LEU B 1 183 ? 11.398 -5.617 -14.117 1 98.75 183 LEU B O 1
ATOM 2977 N N . PRO B 1 184 ? 13.172 -6.012 -15.375 1 98.19 184 PRO B N 1
ATOM 2978 C CA . PRO B 1 184 ? 13.062 -4.715 -16.047 1 98.19 184 PRO B CA 1
ATOM 2979 C C . PRO B 1 184 ? 11.852 -4.637 -16.984 1 98.19 184 PRO B C 1
ATOM 2981 O O . PRO B 1 184 ? 11.289 -5.668 -17.344 1 98.19 184 PRO B O 1
ATOM 2984 N N . ARG B 1 185 ? 11.469 -3.451 -17.312 1 96.12 185 ARG B N 1
ATOM 2985 C CA . ARG B 1 185 ? 10.469 -3.271 -18.359 1 96.12 185 ARG B CA 1
ATOM 2986 C C . ARG B 1 185 ? 10.992 -3.762 -19.703 1 96.12 185 ARG B C 1
ATOM 2988 O O . ARG B 1 185 ? 12.117 -3.436 -20.094 1 96.12 185 ARG B O 1
ATOM 2995 N N . LEU B 1 186 ? 10.188 -4.531 -20.297 1 95.94 186 LEU B N 1
ATOM 2996 C CA . LEU B 1 186 ? 10.57 -5.07 -21.594 1 95.94 186 LEU B CA 1
ATOM 2997 C C . LEU B 1 186 ? 9.969 -4.246 -22.719 1 95.94 186 LEU B C 1
ATOM 2999 O O . LEU B 1 186 ? 8.797 -3.861 -22.656 1 95.94 186 LEU B O 1
ATOM 3003 N N . VAL B 1 187 ? 10.742 -3.92 -23.703 1 93 187 VAL B N 1
ATOM 3004 C CA . VAL B 1 187 ? 10.258 -3.199 -24.875 1 93 187 VAL B CA 1
ATOM 3005 C C . VAL B 1 187 ? 9.117 -3.977 -25.531 1 93 187 VAL B C 1
ATOM 3007 O O . VAL B 1 187 ? 8.062 -3.412 -25.828 1 93 187 VAL B O 1
ATOM 3010 N N . GLU B 1 188 ? 9.336 -5.289 -25.734 1 94.06 188 GLU B N 1
ATOM 3011 C CA . GLU B 1 188 ? 8.32 -6.234 -26.188 1 94.06 188 GLU B CA 1
ATOM 3012 C C . GLU B 1 188 ? 8.203 -7.422 -25.234 1 94.06 188 GLU B C 1
ATOM 3014 O O . GLU B 1 188 ? 9.195 -8.102 -24.969 1 94.06 188 GLU B O 1
ATOM 3019 N N . VAL B 1 189 ? 7.027 -7.613 -24.812 1 95.75 189 VAL B N 1
ATOM 3020 C CA . VAL B 1 189 ? 6.824 -8.719 -23.891 1 95.75 189 VAL B CA 1
ATOM 3021 C C . VAL B 1 189 ? 6.543 -10 -24.656 1 95.75 189 VAL B C 1
ATOM 3023 O O . VAL B 1 189 ? 5.391 -10.289 -25 1 95.75 189 VAL B O 1
ATOM 3026 N N . THR B 1 190 ? 7.605 -10.68 -24.984 1 97.5 190 THR B N 1
ATOM 3027 C CA . THR B 1 190 ? 7.531 -11.984 -25.625 1 97.5 190 THR B CA 1
ATOM 3028 C C . THR B 1 190 ? 8.086 -13.07 -24.703 1 97.5 190 THR B C 1
ATOM 3030 O O . THR B 1 190 ? 8.781 -12.773 -23.734 1 97.5 190 THR B O 1
ATOM 3033 N N . ALA B 1 191 ? 7.758 -14.281 -25.016 1 98 191 ALA B N 1
ATOM 3034 C CA . ALA B 1 191 ? 8.234 -15.406 -24.203 1 98 191 ALA B CA 1
ATOM 3035 C C . ALA B 1 191 ? 9.758 -15.422 -24.141 1 98 191 ALA B C 1
ATOM 3037 O O . ALA B 1 191 ? 10.344 -15.578 -23.078 1 98 191 ALA B O 1
ATOM 3038 N N . ASP B 1 192 ? 10.391 -15.188 -25.281 1 98.06 192 ASP B N 1
ATOM 3039 C CA . ASP B 1 192 ? 11.844 -15.242 -25.344 1 98.06 192 ASP B CA 1
ATOM 3040 C C . ASP B 1 192 ? 12.477 -14.086 -24.578 1 98.06 192 ASP B C 1
ATOM 3042 O O . ASP B 1 192 ? 13.43 -14.281 -23.812 1 98.06 192 ASP B O 1
ATOM 3046 N N . ALA B 1 193 ? 11.961 -12.922 -24.781 1 98.38 193 ALA B N 1
ATOM 3047 C CA . ALA B 1 193 ? 12.484 -11.75 -24.094 1 98.38 193 ALA B CA 1
ATOM 3048 C C . ALA B 1 193 ? 12.312 -11.875 -22.578 1 98.38 193 ALA B C 1
ATOM 3050 O O . ALA B 1 193 ? 13.203 -11.508 -21.812 1 98.38 193 ALA B O 1
ATOM 3051 N N . LEU B 1 194 ? 11.203 -12.383 -22.203 1 98.69 194 LEU B N 1
ATOM 3052 C CA . LEU B 1 194 ? 10.906 -12.547 -20.781 1 98.69 194 LEU B CA 1
ATOM 3053 C C . LEU B 1 194 ? 11.828 -13.586 -20.156 1 98.69 194 LEU B C 1
ATOM 3055 O O . LEU B 1 194 ? 12.367 -13.367 -19.078 1 98.69 194 LEU B O 1
ATOM 3059 N N . ARG B 1 195 ? 11.984 -14.727 -20.844 1 98.38 195 ARG B N 1
ATOM 3060 C CA . ARG B 1 195 ? 12.883 -15.773 -20.375 1 98.38 195 ARG B CA 1
ATOM 3061 C C . ARG B 1 195 ? 14.297 -15.25 -20.188 1 98.38 195 ARG B C 1
ATOM 3063 O O . ARG B 1 195 ? 14.945 -15.523 -19.188 1 98.38 195 ARG B O 1
ATOM 3070 N N . ALA B 1 196 ? 14.758 -14.484 -21.125 1 98.38 196 ALA B N 1
ATOM 3071 C CA . ALA B 1 196 ? 16.109 -13.922 -21.078 1 98.38 196 ALA B CA 1
ATOM 3072 C C . ALA B 1 196 ? 16.25 -12.93 -19.922 1 98.38 196 ALA B C 1
ATOM 3074 O O . ALA B 1 196 ? 17.234 -12.961 -19.188 1 98.38 196 ALA B O 1
ATOM 3075 N N . ALA B 1 197 ? 15.289 -12.062 -19.812 1 98.56 197 ALA B N 1
ATOM 3076 C CA . ALA B 1 197 ? 15.32 -11.062 -18.734 1 98.56 197 ALA B CA 1
ATOM 3077 C C . ALA B 1 197 ? 15.312 -11.727 -17.359 1 98.56 197 ALA B C 1
ATOM 3079 O O . ALA B 1 197 ? 16.047 -11.312 -16.469 1 98.56 197 ALA B O 1
ATOM 3080 N N . PHE B 1 198 ? 14.516 -12.742 -17.234 1 98.81 198 PHE B N 1
ATOM 3081 C CA . PHE B 1 198 ? 14.445 -13.453 -15.969 1 98.81 198 PHE B CA 1
ATOM 3082 C C . PHE B 1 198 ? 15.773 -14.133 -15.648 1 98.81 198 PHE B C 1
ATOM 3084 O O . PHE B 1 198 ? 16.297 -14 -14.539 1 98.81 198 PHE B O 1
ATOM 3091 N N . ALA B 1 199 ? 16.312 -14.797 -16.578 1 98.44 199 ALA B N 1
ATOM 3092 C CA . ALA B 1 199 ? 17.547 -15.539 -16.391 1 98.44 199 ALA B CA 1
ATOM 3093 C C . ALA B 1 199 ? 18.703 -14.594 -16.047 1 98.44 199 ALA B C 1
ATOM 3095 O O . ALA B 1 199 ? 19.609 -14.953 -15.289 1 98.44 199 ALA B O 1
ATOM 3096 N N . GLN B 1 200 ? 18.641 -13.398 -16.531 1 98.5 200 GLN B N 1
ATOM 3097 C CA . GLN B 1 200 ? 19.703 -12.422 -16.312 1 98.5 200 GLN B CA 1
ATOM 3098 C C . GLN B 1 200 ? 19.594 -11.773 -14.93 1 98.5 200 GLN B C 1
ATOM 3100 O O . GLN B 1 200 ? 20.578 -11.266 -14.398 1 98.5 200 GLN B O 1
ATOM 3105 N N . ASN B 1 201 ? 18.406 -11.82 -14.375 1 98.69 201 ASN B N 1
ATOM 3106 C CA . ASN B 1 201 ? 18.188 -10.945 -13.227 1 98.69 201 ASN B CA 1
ATOM 3107 C C . ASN B 1 201 ? 17.781 -11.742 -11.984 1 98.69 201 ASN B C 1
ATOM 3109 O O . ASN B 1 201 ? 17.672 -11.18 -10.898 1 98.69 201 ASN B O 1
ATOM 3113 N N . PHE B 1 202 ? 17.547 -13.031 -12.109 1 98.69 202 PHE B N 1
ATOM 3114 C CA . PHE B 1 202 ? 17.141 -13.867 -10.992 1 98.69 202 PHE B CA 1
ATOM 3115 C C . PHE B 1 202 ? 17.922 -15.172 -10.977 1 98.69 202 PHE B C 1
ATOM 3117 O O . PHE B 1 202 ? 18.359 -15.648 -12.023 1 98.69 202 PHE B O 1
ATOM 3124 N N . ASN B 1 203 ? 18.078 -15.75 -9.789 1 97.94 203 ASN B N 1
ATOM 3125 C CA . ASN B 1 203 ? 18.594 -17.094 -9.578 1 97.94 203 ASN B CA 1
ATOM 3126 C C . ASN B 1 203 ? 17.469 -18.062 -9.18 1 97.94 203 ASN B C 1
ATOM 3128 O O . ASN B 1 203 ? 16.891 -17.922 -8.102 1 97.94 203 ASN B O 1
ATOM 3132 N N . THR B 1 204 ? 17.234 -19.047 -10.016 1 96.19 204 THR B N 1
ATOM 3133 C CA . THR B 1 204 ? 16.125 -19.969 -9.812 1 96.19 204 THR B CA 1
ATOM 3134 C C . THR B 1 204 ? 16.25 -20.672 -8.461 1 96.19 204 THR B C 1
ATOM 3136 O O . THR B 1 204 ? 15.242 -21 -7.836 1 96.19 204 THR B O 1
ATOM 3139 N N . ASP B 1 205 ? 17.438 -20.828 -7.965 1 95.5 205 ASP B N 1
ATOM 3140 C CA . ASP B 1 205 ? 17.672 -21.531 -6.707 1 95.5 205 ASP B CA 1
ATOM 3141 C C . ASP B 1 205 ? 17.094 -20.75 -5.527 1 95.5 205 ASP B C 1
ATOM 3143 O O . ASP B 1 205 ? 16.781 -21.344 -4.488 1 95.5 205 ASP B O 1
ATOM 3147 N N . ASP B 1 206 ? 16.969 -19.5 -5.703 1 96.69 206 ASP B N 1
ATOM 3148 C CA . ASP B 1 206 ? 16.453 -18.656 -4.629 1 96.69 206 ASP B CA 1
ATOM 3149 C C . ASP B 1 206 ? 14.984 -18.969 -4.344 1 96.69 206 ASP B C 1
ATOM 3151 O O . ASP B 1 206 ? 14.477 -18.656 -3.264 1 96.69 206 ASP B O 1
ATOM 3155 N N . PHE B 1 207 ? 14.336 -19.609 -5.324 1 96.12 207 PHE B N 1
ATOM 3156 C CA . PHE B 1 207 ? 12.906 -19.859 -5.199 1 96.12 207 PHE B CA 1
ATOM 3157 C C . PHE B 1 207 ? 12.648 -21.281 -4.691 1 96.12 207 PHE B C 1
ATOM 3159 O O . PHE B 1 207 ? 11.523 -21.609 -4.324 1 96.12 207 PHE B O 1
ATOM 3166 N N . LEU B 1 208 ? 13.633 -22.109 -4.711 1 89.38 208 LEU B N 1
ATOM 3167 C CA . LEU B 1 208 ? 13.484 -23.516 -4.363 1 89.38 208 LEU B CA 1
ATOM 3168 C C . LEU B 1 208 ? 14.07 -23.812 -2.982 1 89.38 208 LEU B C 1
ATOM 3170 O O . LEU B 1 208 ? 13.945 -24.922 -2.471 1 89.38 208 LEU B O 1
ATOM 3174 N N . LYS B 1 209 ? 14.617 -22.734 -2.441 1 78.31 209 LYS B N 1
ATOM 3175 C CA . LYS B 1 209 ? 15.211 -22.891 -1.115 1 78.31 209 LYS B CA 1
ATOM 3176 C C . LYS B 1 209 ? 14.133 -22.953 -0.034 1 78.31 209 LYS B C 1
ATOM 3178 O O . LYS B 1 209 ? 13.039 -22.406 -0.212 1 78.31 209 LYS B O 1
ATOM 3183 N N . ASP B 1 210 ? 14.398 -23.828 0.942 1 71.19 210 ASP B N 1
ATOM 3184 C CA . ASP B 1 210 ? 13.539 -23.797 2.119 1 71.19 210 ASP B CA 1
ATOM 3185 C C . ASP B 1 210 ? 13.656 -22.453 2.846 1 71.19 210 ASP B C 1
ATOM 3187 O O . ASP B 1 210 ? 14.766 -21.984 3.088 1 71.19 210 ASP B O 1
ATOM 3191 N N . PRO B 1 211 ? 12.578 -21.688 2.926 1 60.62 211 PRO B N 1
ATOM 3192 C CA . PRO B 1 211 ? 12.727 -20.406 3.641 1 60.62 211 PRO B CA 1
ATOM 3193 C C . PRO B 1 211 ? 13.391 -20.578 5.004 1 60.62 211 PRO B C 1
ATOM 3195 O O . PRO B 1 211 ? 13.227 -21.609 5.656 1 60.62 211 PRO B O 1
ATOM 3198 N N . ALA B 1 212 ? 14.641 -19.969 5.184 1 48.38 212 ALA B N 1
ATOM 3199 C CA . ALA B 1 212 ? 15.352 -20.031 6.457 1 48.38 212 ALA B CA 1
ATOM 3200 C C . ALA B 1 212 ? 14.398 -19.812 7.629 1 48.38 212 ALA B C 1
ATOM 3202 O O . ALA B 1 212 ? 13.578 -18.875 7.598 1 48.38 212 ALA B O 1
ATOM 3203 N N . SER B 1 213 ? 13.906 -20.969 8.453 1 41.41 213 SER B N 1
ATOM 3204 C CA . SER B 1 213 ? 13.297 -20.734 9.758 1 41.41 213 SER B CA 1
ATOM 3205 C C . SER B 1 213 ? 13.984 -19.578 10.484 1 41.41 213 SER B C 1
ATOM 3207 O O . SER B 1 213 ? 15.188 -19.359 10.336 1 41.41 213 SER B O 1
#

Solvent-accessible surface area (backbone atoms only — not comparable to full-atom values): 22695 Å² total; per-residue (Å²): 99,60,45,58,36,34,41,37,26,58,40,61,90,55,49,58,57,62,50,50,14,34,53,22,34,76,63,71,24,29,36,35,39,53,62,42,47,29,52,85,86,64,41,66,69,54,50,26,48,65,33,21,75,50,61,70,90,35,50,50,78,50,79,38,81,32,66,40,76,50,57,46,28,58,12,24,57,75,68,72,46,83,72,62,64,88,70,67,66,82,78,87,44,82,38,46,31,36,34,41,64,55,44,23,52,53,31,36,47,37,84,83,43,31,47,44,60,49,44,48,70,65,59,43,38,28,37,39,32,31,48,49,53,94,54,31,47,25,42,44,45,41,49,51,49,55,35,53,75,58,69,34,42,64,58,23,36,36,33,29,36,62,92,39,69,66,57,55,50,47,40,32,61,64,57,68,46,48,75,53,36,51,45,62,73,60,96,62,90,39,31,66,53,41,48,50,48,42,63,74,36,42,58,75,64,63,74,71,51,76,64,82,126,98,60,43,59,37,35,39,38,26,58,41,61,91,55,49,59,58,62,49,50,14,33,52,21,34,75,62,72,25,30,38,34,39,52,61,42,47,28,53,85,86,63,41,65,68,54,48,27,49,64,34,22,76,50,60,68,91,36,51,51,80,51,80,39,82,29,63,40,77,49,58,47,30,58,12,24,57,76,67,74,44,84,72,61,66,88,69,67,65,83,76,90,45,84,38,46,29,34,34,41,62,54,42,22,53,54,28,37,48,36,84,82,43,31,47,46,61,50,44,49,71,64,59,43,39,28,37,39,32,32,50,49,53,94,56,32,49,24,43,45,45,41,48,52,50,57,37,55,77,58,70,32,43,62,57,24,35,37,34,29,36,64,91,39,68,65,57,56,49,46,39,32,60,65,58,69,46,48,76,53,34,50,43,61,72,61,95,60,90,39,32,66,53,41,47,51,47,42,63,73,37,42,58,75,64,67,73,71,51,76,63,82,126

Foldseek 3Di:
DEAEEEEFELFAPQCSLLVLLLLCLVFVAAEEEQEWAACPPHTSLRVSCFANVHDNVSYDDHVYYFHHRDQQAVSCVVRVHDDPLVPDDDDDDDGYYYYYYHTHQAGDNHPVDGNVNSLLVHLHEYEYEFEQDPPRLVSLLVRLVVCVVSPRHYLFYEYEEDDDPVSLVVSCVVSVGDYFWYQYDDPDRGNVRSNVSPVVTGDSVSRNDDRDD/DEAEEEEFELFAPQCSLLVLLLLCLVFVAAEEEQEWAACPPHTSLRVSCFANPHDNVSYDDHVYYFHHRDQQAVSCVVRVHDDPLVPDDDDDDPGYYYYYYHTHQAGDNHPVDGNVNSLLVHLHEYEYEFEQDPPRLVSLLVRLVVCVVSPRHYLFYEYEEDDDPVSLVVSCVVSVGDYFWYQYDDPDRGNVRSNVSDVVTGDSVSRNDDRDD

Organism: Rhodopseudomonas palustris (strain HaA2) (NCBI:txid316058)

Sequence (426 aa):
MTKPIVVTGTDTGIGKTVFAAALAGALDAFYWKPVQAGIEDETDRQAVLRLSGLPDARLLPEAYRLNTPASPHLAAEIDGVTIDAEALALPEIDGPLVVEGAGGLLVPLTRAITYIDIFARWRAPVVLCARTTLGTINHTLLSIEALRARAIPLLGVAFIGDENVESERVIVQIGRVPRLGRLPRLVEVTADALRAAFAQNFNTDDFLKDPASMTKPIVVTGTDTGIGKTVFAAALAGALDAFYWKPVQAGIEDETDRQAVLRLSGLPDARLLPEAYRLNTPASPHLAAEIDGVTIDAEALALPEIDGPLVVEGAGGLLVPLTRAITYIDIFARWRAPVVLCARTTLGTINHTLLSIEALRARAIPLLGVAFIGDENVESERVIVQIGRVPRLGRLPRLVEVTADALRAAFAQNFNTDDFLKDPAS

Nearest PDB structures (foldseek):
  1a82-assembly1_A  TM=7.989E-01  e=2.761E-15  Escherichia coli
  3of5-assembly1_B  TM=8.006E-01  e=3.778E-15  Francisella tularensis subsp. tularensis SCHU S4
  3of5-assembly1_A  TM=7.795E-01  e=1.896E-15  Francisella tularensis subsp. tularensis SCHU S4
  1dae-assembly1_A  TM=8.000E-01  e=8.533E-15  Escherichia coli
  4a0r-assembly1_A  TM=7.925E-01  e=8.564E-11  Arabidopsis thaliana

Radius of gyration: 22.23 Å; Cα contacts (8 Å, |Δi|>4): 934; chains: 2; bounding box: 47×67×52 Å

InterPro domains:
  IPR004472 Dethiobiotin synthase BioD [MF_00336] (2-188)
  IPR004472 Dethiobiotin synthase BioD [PIRSF006755] (2-206)
  IPR004472 Dethiobiotin synthase BioD [PTHR43210] (3-208)
  IPR004472 Dethiobiotin synthase BioD [TIGR00347] (7-157)
  IPR027417 P-loop containing nucleoside triphosphate hydrolase [G3DSA:3.40.50.300] (2-210)
  IPR027417 P-loop containing nucleoside triphosphate hydrolase [SSF52540] (1-192)

Secondary structure (DSSP, 8-state):
-EEEEEEEESSTTSSHHHHHHHHHHHHT-EEE-SEEE--SS--HHHHHHHHH---GGGBPPPSEEESSSS-HHHHHHHHT----GGG------SEEEEEE-SSSTT-BSSSS-BHHHHHHHHT--EEEEEE-STTHHHHHHHHHHHHHHTT--EEEEEEESS--HHHHHHHHHHHT--EEEEEPPPSS--HHHHHHHHHHH--THHHHS----/-EEEEEEEESSTTSSHHHHHHHHHHHHT-EEE-SEEE--SS--HHHHHHHHH---GGGBPPPSEEESSSS-HHHHHHHHT----GGG------SEEEEEE-SSSTT-BSSSS-BHHHHHHHHT--EEEEEE-STTHHHHHHHHHHHHHHTT--EEEEEEESS--HHHHHHHHHHHT--EEEEEPPPSS--HHHHHHHHHHH--THHHHS----

pLDDT: mean 96.39, std 6.7, range [41.41, 98.94]